Protein AF-0000000067424710 (afdb_homodimer)

pLDDT: mean 90.47, std 12.73, range [23.19, 98.94]

Solvent-accessible surface area (backbone atoms only — not comparable to full-atom values): 40587 Å² total; per-residue (Å²): 128,78,47,52,67,54,27,51,46,45,58,53,58,92,44,69,43,73,44,54,58,65,61,55,51,52,37,34,71,72,71,49,64,53,28,32,37,38,74,46,57,40,66,64,69,68,40,57,71,54,44,40,62,52,55,52,48,45,33,30,48,75,49,49,30,39,40,32,39,32,42,24,42,52,58,22,39,41,73,36,68,82,48,53,70,66,40,35,50,29,22,41,52,40,48,53,54,49,52,52,45,51,35,38,42,71,64,38,78,58,84,56,50,39,82,42,56,36,62,80,48,63,41,36,46,71,46,44,51,52,50,48,57,47,25,40,73,36,29,44,54,60,28,47,59,25,25,54,73,76,40,86,82,54,96,55,41,38,39,30,60,45,45,42,40,57,54,58,35,50,46,46,63,78,67,64,39,50,26,42,46,48,48,52,66,45,46,45,26,51,54,46,29,49,60,49,36,43,76,75,73,40,76,70,56,21,39,41,17,32,65,82,63,40,8,32,64,38,55,70,58,39,71,86,37,72,78,27,47,52,50,55,74,54,48,68,66,53,47,44,53,50,49,71,68,28,43,59,56,76,34,47,73,73,72,19,14,63,61,40,42,39,54,56,33,51,34,52,52,12,47,53,32,54,57,36,72,73,55,67,87,74,69,86,83,27,60,76,63,72,44,53,49,55,94,84,52,59,89,68,50,31,34,35,39,55,40,56,66,92,77,73,30,64,46,74,24,66,44,55,69,57,47,51,51,38,25,47,69,55,72,43,53,44,68,37,50,41,51,33,50,41,50,52,51,44,55,66,30,45,49,47,41,51,51,45,74,71,27,68,66,56,50,51,34,44,47,60,37,55,57,62,81,83,67,66,75,76,75,77,76,77,128,127,80,48,51,66,54,27,50,47,46,58,52,58,91,44,69,45,72,43,53,58,65,61,55,51,52,38,33,70,72,72,48,64,53,27,33,36,38,71,46,59,38,66,64,70,70,41,56,72,55,43,41,62,52,55,52,47,45,33,29,47,76,48,50,32,40,40,34,40,32,42,25,45,53,58,22,40,42,73,37,68,82,47,54,69,68,39,33,51,29,22,40,51,40,48,52,53,50,52,52,44,51,35,38,42,71,64,38,75,59,83,61,49,40,79,41,55,36,62,80,50,62,41,36,46,70,46,44,52,51,51,47,55,46,25,40,73,35,29,44,56,59,28,45,59,26,26,54,73,75,40,85,82,56,95,55,41,38,39,29,61,45,44,42,39,57,54,57,37,51,45,45,63,78,68,65,38,48,27,43,45,47,46,52,66,44,46,45,28,50,52,46,30,49,61,50,36,43,76,75,73,40,77,71,55,22,39,40,17,32,67,82,63,39,8,32,64,37,58,70,57,39,73,86,38,72,76,26,46,52,48,55,74,54,49,67,67,54,48,44,53,51,49,70,68,28,44,57,56,76,34,47,74,74,72,19,14,63,63,40,42,40,55,55,32,49,35,52,51,12,46,54,32,54,57,36,73,75,55,68,86,75,69,86,82,27,60,75,62,72,44,53,48,55,93,85,51,60,91,68,52,30,35,37,38,56,41,57,66,92,76,73,30,63,47,74,24,67,42,56,67,57,47,51,51,37,26,47,69,56,72,44,53,45,69,35,51,42,51,34,50,42,52,52,51,42,54,64,29,45,50,46,40,52,53,47,74,72,28,67,66,55,50,52,36,44,48,60,37,56,58,64,80,83,64,68,73,74,74,76,76,78,126

Sequence (766 aa):
MSTPEEKYELITRRLQEVLGGDSIKAILAEGRHPKCYWGTAPTGRPHIGYFVPLTKIADFLNAGVHVTILLADVHAFLDNLKAPLELVEHRTQYYQRLLTTVFTSLGIPTSKLKFVQGSSYQLTKEYNLDNYKLCAIVSEHDAKKAGAEVVKQVESPLLSGLLYPGLQALDEQYLDVDFQFGGVDQRKIFTFAELYLPRLGYAKRAHLMNTMVPGLAGGKMSASDPNSKIDFLDSPEVVKKKLKAAFCEEGNVDENGVLAFVGAVLIPISQLRLSRQQSEELEAGLGDQRPFISNDAPPGTVFTIERDAKFGGPSHYSSFEHLKEEFREKKVHPGDLKASVTSGINRLLEPIRKAFEGDEEWKRIAGLAYPEAGKVEKKKKVSMSTPEEKYELITRRLQEVLGGDSIKAILAEGRHPKCYWGTAPTGRPHIGYFVPLTKIADFLNAGVHVTILLADVHAFLDNLKAPLELVEHRTQYYQRLLTTVFTSLGIPTSKLKFVQGSSYQLTKEYNLDNYKLCAIVSEHDAKKAGAEVVKQVESPLLSGLLYPGLQALDEQYLDVDFQFGGVDQRKIFTFAELYLPRLGYAKRAHLMNTMVPGLAGGKMSASDPNSKIDFLDSPEVVKKKLKAAFCEEGNVDENGVLAFVGAVLIPISQLRLSRQQSEELEAGLGDQRPFISNDAPPGTVFTIERDAKFGGPSHYSSFEHLKEEFREKKVHPGDLKASVTSGINRLLEPIRKAFEGDEEWKRIAGLAYPEAGKVEKKKKVS

Foldseek 3Di:
DQQLVRLLCLLAPQFPDKFPSVLSSVCVVVVHAFEEEEEDELAFFDFPLVLLVLLSVLSSVVSRHQYEYEHELVLNCLQCVVDDSQLSVLSSVLVVVLSVLLCLLLLRDCPSYHYDYNVVPCVDPVNVVVLVVLVVPDDLVLLCQQQVLPDDDDPDDDVSSSSVLVSVLSCCVVVVGQEYEEAPSNVSSLVVSQPRVVVSVHDRHMYTHHYAQAWQAFHHQDSVDPLRGHGLQDDLVRLLVSLVPGDDDQLDLPRHNLLSCCQSRQLSSLVVLVVPVPDDDRDPLNADSHHQDDPPADPQFRHKQADDVVLPGIDTDNHSVVVSVCRNVRVDPSVSSSVSSSVSSCRSSVSSNVVCVVDPVSVVSVCSNDPDVPPPPPPDPPD/DQQLVRLLCLLAPQFPDKFPSVLSSVCVVVVHAFEEEEEDELAFFDFPLVLLVLLSVLSSVVSVHQYEYEHELVLNCLQCVVDDSQLSVLSSVLVVVLSVLLCLLLLHDCPSYHYDYNVVPCVDPVNVVLLVVLVVPDDLVLLCQQQVLPHDDDPDDDVSSSSVLVSVLSCCVVVVGQEYEEAPSNVSSLVVSQPRVVVSVHDRHMYTHHYAQAWQQFHHQDSVDPLRGHGLQDDLVRLLVSLVVGDDDQLDLPRHNLLSCCQSRQLSSLVVLVVPVVDDDRDPLNADSHHQDDPPADPQFRHKQADDVVLPGIDTDNHSVVVSVCRNVRVDPSVSSSVSSSVSSCRSSVSSNVVCVVDVVSVVSCCSNDPDVPPPPPPDPPD

Structure (mmCIF, N/CA/C/O backbone):
data_AF-0000000067424710-model_v1
#
loop_
_entity.id
_entity.type
_entity.pdbx_description
1 polymer 'Tyrosine--tRNA ligase'
#
loop_
_atom_site.group_PDB
_atom_site.id
_atom_site.type_symbol
_atom_site.label_atom_id
_atom_site.label_alt_id
_atom_site.label_comp_id
_atom_site.label_asym_id
_atom_site.label_entity_id
_atom_site.label_seq_id
_atom_site.pdbx_PDB_ins_code
_atom_site.Cartn_x
_atom_site.Cartn_y
_atom_site.Cartn_z
_atom_site.occupancy
_atom_site.B_iso_or_equiv
_atom_site.auth_seq_id
_atom_site.auth_comp_id
_atom_si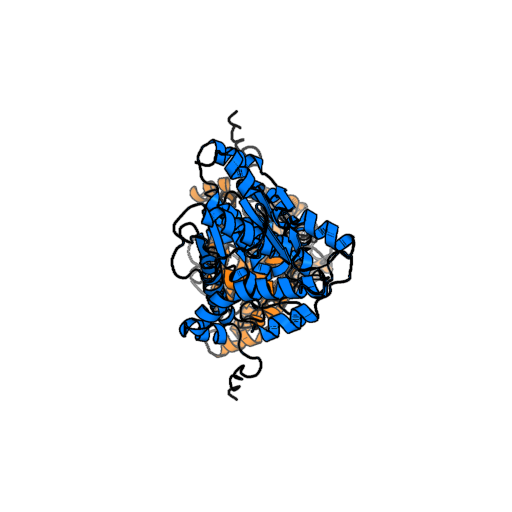te.auth_asym_id
_atom_site.auth_atom_id
_atom_site.pdbx_PDB_model_num
ATOM 1 N N . MET A 1 1 ? 18.375 43.531 5.152 1 56.44 1 MET A N 1
ATOM 2 C CA . MET A 1 1 ? 18.125 42.125 4.871 1 56.44 1 MET A CA 1
ATOM 3 C C . MET A 1 1 ? 18.406 41.281 6.102 1 56.44 1 MET A C 1
ATOM 5 O O . MET A 1 1 ? 19.391 41.5 6.812 1 56.44 1 MET A O 1
ATOM 9 N N . SER A 1 2 ? 17.422 40.531 6.602 1 81.81 2 SER A N 1
ATOM 10 C CA . SER A 1 2 ? 17.594 39.75 7.828 1 81.81 2 SER A CA 1
ATOM 11 C C . SER A 1 2 ? 18.766 38.781 7.711 1 81.81 2 SER A C 1
ATOM 13 O O . SER A 1 2 ? 19.031 38.25 6.637 1 81.81 2 SER A O 1
ATOM 15 N N . THR A 1 3 ? 19.75 38.844 8.57 1 93.5 3 THR A N 1
ATOM 16 C CA . THR A 1 3 ? 20.859 37.906 8.625 1 93.5 3 THR A CA 1
ATOM 17 C C . THR A 1 3 ? 20.375 36.469 8.695 1 93.5 3 THR A C 1
ATOM 19 O O . THR A 1 3 ? 19.203 36.219 9.023 1 93.5 3 THR A O 1
ATOM 22 N N . PRO A 1 4 ? 21.188 35.625 8.195 1 96.12 4 PRO A N 1
ATOM 23 C CA . PRO A 1 4 ? 20.812 34.219 8.32 1 96.12 4 PRO A CA 1
ATOM 24 C C . PRO A 1 4 ? 20.375 33.844 9.734 1 96.12 4 PRO A C 1
ATOM 26 O O . PRO A 1 4 ? 19.453 33.031 9.914 1 96.12 4 PRO A O 1
ATOM 29 N N . GLU A 1 5 ? 21.031 34.406 10.703 1 96.12 5 GLU A N 1
ATOM 30 C CA . GLU A 1 5 ? 20.688 34.125 12.094 1 96.12 5 GLU A CA 1
ATOM 31 C C . GLU A 1 5 ? 19.297 34.656 12.445 1 96.12 5 GLU A C 1
ATOM 33 O O . GLU A 1 5 ? 18.531 34 13.156 1 96.12 5 GLU A O 1
ATOM 38 N N . GLU A 1 6 ? 19.047 35.812 11.961 1 95.75 6 GLU A N 1
ATOM 39 C CA . GLU A 1 6 ? 17.734 36.406 12.188 1 95.75 6 GLU A CA 1
ATOM 40 C C . GLU A 1 6 ? 16.641 35.594 11.5 1 95.75 6 GLU A C 1
ATOM 42 O O . GLU A 1 6 ? 15.555 35.406 12.062 1 95.75 6 GLU A O 1
ATOM 47 N N . LYS A 1 7 ? 16.969 35.156 10.328 1 96.62 7 LYS A N 1
ATOM 48 C CA . LYS A 1 7 ? 16 34.344 9.602 1 96.62 7 LYS A CA 1
ATOM 49 C C . LYS A 1 7 ? 15.75 33.031 10.32 1 96.62 7 LYS A C 1
ATOM 51 O O . LYS A 1 7 ? 14.602 32.594 10.438 1 96.62 7 LYS A O 1
ATOM 56 N N . TYR A 1 8 ? 16.812 32.406 10.797 1 98.12 8 TYR A N 1
ATOM 57 C CA . TYR A 1 8 ? 16.672 31.141 11.516 1 98.12 8 TYR A CA 1
ATOM 58 C C . TYR A 1 8 ? 15.828 31.328 12.773 1 98.12 8 TYR A C 1
ATOM 60 O O . TYR A 1 8 ? 15.031 30.469 13.133 1 98.12 8 TYR A O 1
ATOM 68 N N . GLU A 1 9 ? 15.992 32.438 13.422 1 96.56 9 GLU A N 1
ATOM 69 C CA . GLU A 1 9 ? 15.195 32.75 14.617 1 96.56 9 GLU A CA 1
ATOM 70 C C . GLU A 1 9 ? 13.719 32.875 14.273 1 96.56 9 GLU A C 1
ATOM 72 O O . GLU A 1 9 ? 12.859 32.375 15 1 96.56 9 GLU A O 1
ATOM 77 N N . LEU A 1 10 ? 13.461 33.562 13.211 1 94.25 10 LEU A N 1
ATOM 78 C CA . LEU A 1 10 ? 12.086 33.688 12.758 1 94.25 10 LEU A CA 1
ATOM 79 C C . LEU A 1 10 ? 11.469 32.344 12.43 1 94.25 10 LEU A C 1
ATOM 81 O O . LEU A 1 10 ? 10.289 32.094 12.727 1 94.25 10 LEU A O 1
ATOM 85 N N . ILE A 1 11 ? 12.281 31.484 11.891 1 97.5 11 ILE A N 1
ATOM 86 C CA . ILE A 1 11 ? 11.812 30.172 11.453 1 97.5 11 ILE A CA 1
ATOM 87 C C . ILE A 1 11 ? 11.531 29.297 12.672 1 97.5 11 ILE A C 1
ATOM 89 O O . ILE A 1 11 ? 10.57 28.531 12.68 1 97.5 11 ILE A O 1
ATOM 93 N N . THR A 1 12 ? 12.234 29.469 13.789 1 98.06 12 THR A N 1
ATOM 94 C CA . THR A 1 12 ? 12.18 28.453 14.836 1 98.06 12 THR A CA 1
ATOM 95 C C . THR A 1 12 ? 11.508 29.016 16.094 1 98.06 12 THR A C 1
ATOM 97 O O . THR A 1 12 ? 11.172 28.266 17 1 98.06 12 THR A O 1
ATOM 100 N N . ARG A 1 13 ? 11.25 30.328 16.078 1 94.62 13 ARG A N 1
ATOM 101 C CA . ARG A 1 13 ? 10.625 30.891 17.266 1 94.62 13 ARG A CA 1
ATOM 102 C C . ARG A 1 13 ? 9.234 30.312 17.484 1 94.62 13 ARG A C 1
ATOM 104 O O . ARG A 1 13 ? 8.555 29.938 16.516 1 94.62 13 ARG A O 1
ATOM 111 N N . ARG A 1 14 ? 8.781 30.109 18.734 1 92.12 14 ARG A N 1
ATOM 112 C CA . ARG A 1 14 ? 7.453 29.703 19.188 1 92.12 14 ARG A CA 1
ATOM 113 C C . ARG A 1 14 ? 7.137 28.281 18.734 1 92.12 14 ARG A C 1
ATOM 115 O O . ARG A 1 14 ? 5.969 27.922 18.562 1 92.12 14 ARG A O 1
ATOM 122 N N . LEU A 1 15 ? 8.172 27.484 18.344 1 96.69 15 LEU A N 1
ATOM 123 C CA . LEU A 1 15 ? 8 26.062 18.062 1 96.69 15 LEU A CA 1
ATOM 124 C C . LEU A 1 15 ? 8.297 25.234 19.312 1 96.69 15 LEU A C 1
ATOM 126 O O . LEU A 1 15 ? 9.141 25.609 20.125 1 96.69 15 LEU A O 1
ATOM 130 N N . GLN A 1 16 ? 7.582 24.188 19.438 1 96.12 16 GLN A N 1
ATOM 131 C CA . GLN A 1 16 ? 7.816 23.281 20.562 1 96.12 16 GLN A CA 1
ATOM 132 C C . GLN A 1 16 ? 9.094 22.469 20.344 1 96.12 16 GLN A C 1
ATOM 134 O O . GLN A 1 16 ? 9.82 22.188 21.297 1 96.12 16 GLN A O 1
ATOM 139 N N . GLU A 1 17 ? 9.305 22.047 19.047 1 98.19 17 GLU A N 1
ATOM 140 C CA . GLU A 1 17 ? 10.453 21.188 18.781 1 98.19 17 GLU A CA 1
ATOM 141 C C . GLU A 1 17 ? 10.969 21.375 17.359 1 98.19 17 GLU A C 1
ATOM 143 O O . GLU A 1 17 ? 10.188 21.594 16.438 1 98.19 17 GLU A O 1
ATOM 148 N N . VAL A 1 18 ? 12.273 21.391 17.25 1 98.62 18 VAL A N 1
ATOM 149 C CA . VAL A 1 18 ? 12.969 21.453 15.969 1 98.62 18 VAL A CA 1
ATOM 150 C C . VAL A 1 18 ? 13.93 20.281 15.828 1 98.62 18 VAL A C 1
ATOM 152 O O . VAL A 1 18 ? 14.828 20.109 16.656 1 98.62 18 VAL A O 1
ATOM 155 N N . LEU A 1 19 ? 13.719 19.453 14.852 1 98.5 19 LEU A N 1
ATOM 156 C CA . LEU A 1 19 ? 14.641 18.375 14.516 1 98.5 19 LEU A CA 1
ATOM 157 C C . LEU A 1 19 ? 15.414 18.703 13.234 1 98.5 19 LEU A C 1
ATOM 159 O O . LEU A 1 19 ? 14.812 19.047 12.219 1 98.5 19 LEU A O 1
ATOM 163 N N . GLY A 1 20 ? 16.75 18.641 13.305 1 97.81 20 GLY A N 1
ATOM 164 C CA . GLY A 1 20 ? 17.562 18.828 12.117 1 97.81 20 GLY A CA 1
ATOM 165 C C . GLY A 1 20 ? 17.75 20.281 11.75 1 97.81 20 GLY A C 1
ATOM 166 O O . GLY A 1 20 ? 17.906 20.625 10.57 1 97.81 20 GLY A O 1
ATOM 167 N N . GLY A 1 21 ? 17.688 21.188 12.719 1 98 21 GLY A N 1
ATOM 168 C CA . GLY A 1 21 ? 17.797 22.625 12.5 1 98 21 GLY A CA 1
ATOM 169 C C . GLY A 1 21 ? 19.078 23.031 11.82 1 98 21 GLY A C 1
ATOM 170 O O . GLY A 1 21 ? 19.125 24.031 11.094 1 98 21 GLY A O 1
ATOM 171 N N . ASP A 1 22 ? 20.156 22.188 11.914 1 97.81 22 ASP A N 1
ATOM 172 C CA . ASP A 1 22 ? 21.453 22.5 11.336 1 97.81 22 ASP A CA 1
ATOM 173 C C . ASP A 1 22 ? 21.375 22.547 9.812 1 97.81 22 ASP A C 1
ATOM 175 O O . ASP A 1 22 ? 22.078 23.328 9.172 1 97.81 22 ASP A O 1
ATOM 179 N N . SER A 1 23 ? 20.578 21.734 9.273 1 98.06 23 SER A N 1
ATOM 180 C CA . SER A 1 23 ? 20.453 21.719 7.82 1 98.06 23 SER A CA 1
ATOM 181 C C . SER A 1 23 ? 19.812 23.016 7.32 1 98.06 23 SER A C 1
ATOM 183 O O . SER A 1 23 ? 20.172 23.516 6.25 1 98.06 23 SER A O 1
ATOM 185 N N . ILE A 1 24 ? 18.906 23.547 8.078 1 98.44 24 ILE A N 1
ATOM 186 C CA . ILE A 1 24 ? 18.266 24.797 7.719 1 98.44 24 ILE A CA 1
ATOM 187 C C . ILE A 1 24 ? 19.266 25.938 7.836 1 98.44 24 ILE A C 1
ATOM 189 O O . ILE A 1 24 ? 19.359 26.797 6.945 1 98.44 24 ILE A O 1
ATOM 193 N N . LYS A 1 25 ? 20.062 25.906 8.906 1 98.19 25 LYS A N 1
ATOM 194 C CA . LYS A 1 25 ? 21.094 26.922 9.086 1 98.19 25 LYS A CA 1
ATOM 195 C C . LYS A 1 25 ? 22.078 26.922 7.914 1 98.19 25 LYS A C 1
ATOM 197 O O . LYS A 1 25 ? 22.484 27.984 7.445 1 98.19 25 LYS A O 1
ATOM 202 N N . ALA A 1 26 ? 22.422 25.719 7.492 1 98.19 26 ALA A N 1
ATOM 203 C CA . ALA A 1 26 ? 23.359 25.594 6.379 1 98.19 26 ALA A CA 1
ATOM 204 C C . ALA A 1 26 ? 22.781 26.203 5.105 1 98.19 26 ALA A C 1
ATOM 206 O O . ALA A 1 26 ? 23.5 26.891 4.367 1 98.19 26 ALA A O 1
ATOM 207 N N . ILE A 1 27 ? 21.562 25.969 4.844 1 98.19 27 ILE A N 1
ATOM 208 C CA . ILE A 1 27 ? 20.906 26.516 3.66 1 98.19 27 ILE A CA 1
ATOM 209 C C . ILE A 1 27 ? 20.922 28.047 3.721 1 98.19 27 ILE A C 1
ATOM 211 O O . ILE A 1 27 ? 21.266 28.703 2.738 1 98.19 27 ILE A O 1
ATOM 215 N N . LEU A 1 28 ? 20.578 28.578 4.883 1 98 28 LEU A N 1
ATOM 216 C CA . LEU A 1 28 ? 20.516 30.016 5.074 1 98 28 LEU A CA 1
ATOM 217 C C . LEU A 1 28 ? 21.906 30.641 4.934 1 98 28 LEU A C 1
ATOM 219 O O . LEU A 1 28 ? 22.047 31.719 4.367 1 98 28 LEU A O 1
ATOM 223 N N . ALA A 1 29 ? 22.922 29.938 5.422 1 97.38 29 ALA A N 1
ATOM 224 C CA . ALA A 1 29 ? 24.297 30.422 5.355 1 97.38 29 ALA A CA 1
ATOM 225 C C . ALA A 1 29 ? 24.766 30.547 3.91 1 97.38 29 ALA A C 1
ATOM 227 O O . ALA A 1 29 ? 25.562 31.422 3.578 1 97.38 29 ALA A O 1
ATOM 228 N N . GLU A 1 30 ? 24.25 29.719 3.057 1 97.38 30 GLU A N 1
ATOM 229 C CA . GLU A 1 30 ? 24.594 29.734 1.639 1 97.38 30 GLU A CA 1
ATOM 230 C C . GLU A 1 30 ? 23.812 30.797 0.881 1 97.38 30 GLU A C 1
ATOM 232 O O . GLU A 1 30 ? 24.031 31.016 -0.312 1 97.38 30 GLU A O 1
ATOM 237 N N . GLY A 1 31 ? 22.906 31.422 1.524 1 95.88 31 GLY A N 1
ATOM 238 C CA . GLY A 1 31 ? 22.094 32.469 0.903 1 95.88 31 GLY A CA 1
ATOM 239 C C . GLY A 1 31 ? 20.906 31.906 0.13 1 95.88 31 GLY A C 1
ATOM 240 O O . GLY A 1 31 ? 20.328 32.625 -0.692 1 95.88 31 GLY A O 1
ATOM 241 N N . ARG A 1 32 ? 20.625 30.656 0.386 1 96.56 32 ARG A N 1
ATOM 242 C CA . ARG A 1 32 ? 19.484 30.016 -0.286 1 96.56 32 ARG A CA 1
ATOM 243 C C . ARG A 1 32 ? 18.234 30.109 0.563 1 96.56 32 ARG A C 1
ATOM 245 O O . ARG A 1 32 ? 18.281 30.562 1.712 1 96.56 32 ARG A O 1
ATOM 252 N N . HIS A 1 33 ? 17.094 29.812 -0.048 1 96.06 33 HIS A N 1
ATOM 253 C CA . HIS A 1 33 ? 15.789 29.828 0.614 1 96.06 33 HIS A CA 1
ATOM 254 C C . HIS A 1 33 ? 15.32 28.406 0.923 1 96.06 33 HIS A C 1
ATOM 256 O O . HIS A 1 33 ? 15.102 27.609 0.01 1 96.06 33 HIS A O 1
ATOM 262 N N . PRO A 1 34 ? 15.148 28.125 2.168 1 97.56 34 PRO A N 1
ATOM 263 C CA . PRO A 1 34 ? 14.648 26.781 2.484 1 97.56 34 PRO A CA 1
ATOM 264 C C . PRO A 1 34 ? 13.25 26.516 1.921 1 97.56 34 PRO A C 1
ATOM 266 O O . PRO A 1 34 ? 12.477 27.469 1.716 1 97.56 34 PRO A O 1
ATOM 269 N N . LYS A 1 35 ? 12.922 25.266 1.658 1 97.94 35 LYS A N 1
ATOM 270 C CA . LYS A 1 35 ? 11.609 24.828 1.197 1 97.94 35 LYS A CA 1
ATOM 271 C C . LYS A 1 35 ? 10.906 23.984 2.264 1 97.94 35 LYS A C 1
ATOM 273 O O . LYS A 1 35 ? 11.523 23.109 2.871 1 97.94 35 LYS A O 1
ATOM 278 N N . CYS A 1 36 ? 9.68 24.312 2.473 1 98 36 CYS A N 1
ATOM 279 C CA . CYS A 1 36 ? 8.906 23.594 3.477 1 98 36 CYS A CA 1
ATOM 280 C C . CYS A 1 36 ? 7.547 23.188 2.922 1 98 36 CYS A C 1
ATOM 282 O O . CYS A 1 36 ? 7.059 23.766 1.957 1 98 36 CYS A O 1
ATOM 284 N N . TYR A 1 37 ? 7.016 22.062 3.482 1 98.31 37 TYR A N 1
ATOM 285 C CA . TYR A 1 37 ? 5.594 21.859 3.227 1 98.31 37 TYR A CA 1
ATOM 286 C C . TYR A 1 37 ? 4.828 21.656 4.527 1 98.31 37 TYR A C 1
ATOM 288 O O . TYR A 1 37 ? 5.395 21.188 5.52 1 98.31 37 TYR A O 1
ATOM 296 N N . TRP A 1 38 ? 3.621 22.094 4.57 1 98.38 38 TRP A N 1
ATOM 297 C CA . TRP A 1 38 ? 2.6 21.828 5.578 1 98.38 38 TRP A CA 1
ATOM 298 C C . TRP A 1 38 ? 1.382 21.156 4.957 1 98.38 38 TRP A C 1
ATOM 300 O O . TRP A 1 38 ? 0.859 21.625 3.939 1 98.38 38 TRP A O 1
ATOM 310 N N . GLY A 1 39 ? 1.023 20.047 5.562 1 97.5 39 GLY A N 1
ATOM 311 C CA . GLY A 1 39 ? -0.078 19.281 4.992 1 97.5 39 GLY A CA 1
ATOM 312 C C . GLY A 1 39 ? -1.333 19.328 5.844 1 97.5 39 GLY A C 1
ATOM 313 O O . GLY A 1 39 ? -1.255 19.375 7.074 1 97.5 39 GLY A O 1
ATOM 314 N N . THR A 1 40 ? -2.441 19.297 5.188 1 95.62 40 THR A N 1
ATOM 315 C CA . THR A 1 40 ? -3.738 19.172 5.844 1 95.62 40 THR A CA 1
ATOM 316 C C . THR A 1 40 ? -4.652 18.234 5.062 1 95.62 40 THR A C 1
ATOM 318 O O . THR A 1 40 ? -4.684 18.281 3.83 1 95.62 40 THR A O 1
ATOM 321 N N . ALA A 1 41 ? -5.289 17.359 5.762 1 93.62 41 ALA A N 1
ATOM 322 C CA . ALA A 1 41 ? -6.23 16.422 5.152 1 93.62 41 ALA A CA 1
ATOM 323 C C . ALA A 1 41 ? -7.656 16.969 5.199 1 93.62 41 ALA A C 1
ATOM 325 O O . ALA A 1 41 ? -8.188 17.234 6.281 1 93.62 41 ALA A O 1
ATOM 326 N N . PRO A 1 42 ? -8.312 17.172 4.008 1 93.81 42 PRO A N 1
ATOM 327 C CA . PRO A 1 42 ? -9.672 17.719 3.979 1 93.81 42 PRO A CA 1
ATOM 328 C C . PRO A 1 42 ? -10.727 16.703 4.391 1 93.81 42 PRO A C 1
ATOM 330 O O . PRO A 1 42 ? -11.398 16.125 3.531 1 93.81 42 PRO A O 1
ATOM 333 N N . THR A 1 43 ? -10.945 16.5 5.57 1 89.81 43 THR A N 1
ATOM 334 C CA . THR A 1 43 ? -11.953 15.594 6.121 1 89.81 43 THR A CA 1
ATOM 335 C C . THR A 1 43 ? -13.133 16.375 6.68 1 89.81 43 THR A C 1
ATOM 337 O O . THR A 1 43 ? -14 16.828 5.926 1 89.81 43 THR A O 1
ATOM 340 N N . GLY A 1 44 ? -13.078 16.828 7.953 1 87.38 44 GLY A N 1
ATOM 341 C CA . GLY A 1 44 ? -14.102 17.656 8.555 1 87.38 44 GLY A CA 1
ATOM 342 C C . GLY A 1 44 ? -13.867 19.141 8.344 1 87.38 44 GLY A C 1
ATOM 343 O O . GLY A 1 44 ? -12.844 19.531 7.77 1 87.38 44 GLY A O 1
ATOM 344 N N . ARG A 1 45 ? -14.836 19.922 8.789 1 89.94 45 ARG A N 1
ATOM 345 C C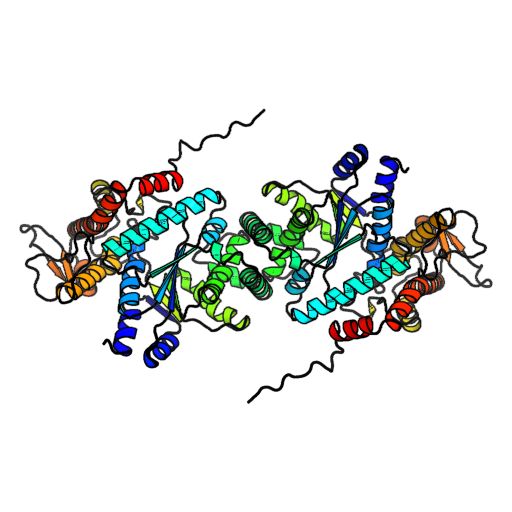A . ARG A 1 45 ? -14.688 21.375 8.68 1 89.94 45 ARG A CA 1
ATOM 346 C C . ARG A 1 45 ? -13.5 21.859 9.5 1 89.94 45 ARG A C 1
ATOM 348 O O . ARG A 1 45 ? -13.344 21.5 10.664 1 89.94 45 ARG A O 1
ATOM 355 N N . PRO A 1 46 ? -12.703 22.656 8.797 1 91.75 46 PRO A N 1
ATOM 356 C CA . PRO A 1 46 ? -11.602 23.203 9.586 1 91.75 46 PRO A CA 1
ATOM 357 C C . PRO A 1 46 ? -12.078 24.125 10.711 1 91.75 46 PRO A C 1
ATOM 359 O O . PRO A 1 46 ? -13.086 24.812 10.555 1 91.75 46 PRO A O 1
ATOM 362 N N . HIS A 1 47 ? -11.414 24.094 11.789 1 92.5 47 HIS A N 1
ATOM 363 C CA . HIS A 1 47 ? -11.711 24.953 12.922 1 92.5 47 HIS A CA 1
ATOM 364 C C . HIS A 1 47 ? -10.594 25.953 13.164 1 92.5 47 HIS A C 1
ATOM 366 O O . HIS A 1 47 ? -9.57 25.922 12.484 1 92.5 47 HIS A O 1
ATOM 372 N N . ILE A 1 48 ? -10.711 26.844 14.117 1 92.94 48 ILE A N 1
ATOM 373 C CA . ILE A 1 48 ? -9.844 28 14.273 1 92.94 48 ILE A CA 1
ATOM 374 C C . ILE A 1 48 ? -8.477 27.562 14.781 1 92.94 48 ILE A C 1
ATOM 376 O O . ILE A 1 48 ? -7.527 28.359 14.797 1 92.94 48 ILE A O 1
ATOM 380 N N . GLY A 1 49 ? -8.383 26.219 15.188 1 91.75 49 GLY A N 1
ATOM 381 C CA . GLY A 1 49 ? -7.07 25.688 15.516 1 91.75 49 GLY A CA 1
ATOM 382 C C . GLY A 1 49 ? -6.07 25.828 14.391 1 91.75 49 GLY A C 1
ATOM 383 O O . GLY A 1 49 ? -4.859 25.844 14.625 1 91.75 49 GLY A O 1
ATOM 384 N N . TYR A 1 50 ? -6.496 26 13.195 1 93.56 50 TYR A N 1
ATOM 385 C CA . TYR A 1 50 ? -5.648 26.172 12.023 1 93.56 50 TYR A CA 1
ATOM 386 C C . TYR A 1 50 ? -4.859 27.469 12.102 1 93.56 50 TYR A C 1
ATOM 388 O O . TYR A 1 50 ? -3.846 27.625 11.414 1 93.56 50 TYR A O 1
ATOM 396 N N . PHE A 1 51 ? -5.301 28.438 12.906 1 94.06 51 PHE A N 1
ATOM 397 C CA . PHE A 1 51 ? -4.555 29.688 13.047 1 94.06 51 PHE A CA 1
ATOM 398 C C . PHE A 1 51 ? -3.17 29.422 13.625 1 94.06 51 PHE A C 1
ATOM 400 O O . PHE A 1 51 ? -2.238 30.188 13.383 1 94.06 51 PHE A O 1
ATOM 407 N N . VAL A 1 52 ? -3.027 28.312 14.344 1 93.44 52 VAL A N 1
ATOM 408 C CA . VAL A 1 52 ? -1.749 28.016 14.977 1 93.44 52 VAL A CA 1
ATOM 409 C C . VAL A 1 52 ? -0.688 27.766 13.906 1 93.44 52 VAL A C 1
ATOM 411 O O . VAL A 1 52 ? 0.277 28.531 13.797 1 93.44 52 VAL A O 1
ATOM 414 N N . PRO A 1 53 ? -0.926 26.797 13.07 1 95.44 53 PRO A N 1
ATOM 415 C CA . PRO A 1 53 ? 0.088 26.594 12.031 1 95.44 53 PRO A CA 1
ATOM 416 C C . PRO A 1 53 ? 0.132 27.734 11.008 1 95.44 53 PRO A C 1
ATOM 418 O O . PRO A 1 53 ? 1.204 28.062 10.5 1 95.44 53 PRO A O 1
ATOM 421 N N . LEU A 1 54 ? -0.911 28.359 10.734 1 92.5 54 LEU A N 1
ATOM 422 C CA . LEU A 1 54 ? -0.943 29.375 9.688 1 92.5 54 LEU A CA 1
ATOM 423 C C . LEU A 1 54 ? -0.187 30.625 10.133 1 92.5 54 LEU A C 1
ATOM 425 O O . LEU A 1 54 ? 0.469 31.281 9.32 1 92.5 54 LEU A O 1
ATOM 429 N N . THR A 1 55 ? -0.308 30.953 11.406 1 91.06 55 THR A N 1
ATOM 430 C CA . THR A 1 55 ? 0.466 32.094 11.93 1 91.06 55 THR A CA 1
ATOM 431 C C . THR A 1 55 ? 1.962 31.797 11.844 1 91.06 55 THR A C 1
ATOM 433 O O . THR A 1 55 ? 2.754 32.688 11.539 1 91.06 55 THR A O 1
ATOM 436 N N . LYS A 1 56 ? 2.318 30.594 12.109 1 94.44 56 LYS A N 1
ATOM 437 C CA . LYS A 1 56 ? 3.725 30.219 12.016 1 94.44 56 LYS A CA 1
ATOM 438 C C . LYS A 1 56 ? 4.203 30.266 10.562 1 94.44 56 LYS A C 1
ATOM 440 O O . LYS A 1 56 ? 5.355 30.625 10.297 1 94.44 56 LYS A O 1
ATOM 445 N N . ILE A 1 57 ? 3.402 29.922 9.656 1 94.94 57 ILE A N 1
ATOM 446 C CA . ILE A 1 57 ? 3.744 29.953 8.242 1 94.94 57 ILE A CA 1
ATOM 447 C C . ILE A 1 57 ? 4.062 31.391 7.816 1 94.94 57 ILE A C 1
ATOM 449 O O . ILE A 1 57 ? 4.941 31.609 6.984 1 94.94 57 ILE A O 1
ATOM 453 N N . ALA A 1 58 ? 3.42 32.344 8.453 1 89.38 58 ALA A N 1
ATOM 454 C CA . ALA A 1 58 ? 3.758 33.75 8.203 1 89.38 58 ALA A CA 1
ATOM 455 C C . ALA A 1 58 ? 5.223 34.031 8.516 1 89.38 58 ALA A C 1
ATOM 457 O O . ALA A 1 58 ? 5.906 34.75 7.773 1 89.38 58 ALA A O 1
ATOM 458 N N . ASP A 1 59 ? 5.691 33.469 9.648 1 91.56 59 ASP A N 1
ATOM 459 C CA . ASP A 1 59 ? 7.102 33.594 10 1 91.56 59 ASP A CA 1
ATOM 460 C C . ASP A 1 59 ? 7.996 33 8.922 1 91.56 59 ASP A C 1
ATOM 462 O O . ASP A 1 59 ? 9.023 33.562 8.562 1 91.56 59 ASP A O 1
ATOM 466 N N . PHE A 1 60 ? 7.551 31.844 8.438 1 95.56 60 PHE A N 1
ATOM 467 C CA . PHE A 1 60 ? 8.328 31.156 7.406 1 95.56 60 PHE A CA 1
ATOM 468 C C . PHE A 1 60 ? 8.445 32.031 6.164 1 95.56 60 PHE A C 1
ATOM 470 O O . PHE A 1 60 ? 9.547 32.25 5.645 1 95.56 60 PHE A O 1
ATOM 477 N N . LEU A 1 61 ? 7.383 32.562 5.742 1 91.62 61 LEU A N 1
ATOM 478 C CA . LEU A 1 61 ? 7.363 33.375 4.531 1 91.62 61 LEU A CA 1
ATOM 479 C C . LEU A 1 61 ? 8.188 34.625 4.715 1 91.62 61 LEU A C 1
ATOM 481 O O . LEU A 1 61 ? 8.945 35.031 3.822 1 91.62 61 LEU A O 1
ATOM 485 N N . ASN A 1 62 ? 8.094 35.25 5.867 1 87.88 62 ASN A N 1
ATOM 486 C CA . ASN A 1 62 ? 8.859 36.438 6.172 1 87.88 62 ASN A CA 1
ATOM 487 C C . ASN A 1 62 ? 10.359 36.156 6.203 1 87.88 62 ASN A C 1
ATOM 489 O O . ASN A 1 62 ? 11.172 37.031 5.918 1 87.88 62 ASN A O 1
ATOM 493 N N . ALA A 1 63 ? 10.672 34.938 6.512 1 92.5 63 ALA A N 1
ATOM 494 C CA . ALA A 1 63 ? 12.078 34.531 6.566 1 92.5 63 ALA A CA 1
ATOM 495 C C . ALA A 1 63 ? 12.578 34.094 5.191 1 92.5 63 ALA A C 1
ATOM 497 O O . ALA A 1 63 ? 13.742 33.719 5.047 1 92.5 63 ALA A O 1
ATOM 498 N N . GLY A 1 64 ? 11.656 34.125 4.223 1 91.94 64 GLY A N 1
ATOM 499 C CA . GLY A 1 64 ? 12.055 33.781 2.863 1 91.94 64 GLY A CA 1
ATOM 500 C C . GLY A 1 64 ? 11.891 32.312 2.541 1 91.94 64 GLY A C 1
ATOM 501 O O . GLY A 1 64 ? 12.383 31.844 1.515 1 91.94 64 GLY A O 1
ATOM 502 N N . VAL A 1 65 ? 11.195 31.594 3.361 1 95.88 65 VAL A N 1
ATOM 503 C CA . VAL A 1 65 ? 10.953 30.188 3.127 1 95.88 65 VAL A CA 1
ATOM 504 C C . VAL A 1 65 ? 9.922 30.016 2.016 1 95.88 65 VAL A C 1
ATOM 506 O O . VAL A 1 65 ? 8.914 30.734 1.979 1 95.88 65 VAL A O 1
ATOM 509 N N . HIS A 1 66 ? 10.188 29.125 1.068 1 96.31 66 HIS A N 1
ATOM 510 C CA . HIS A 1 66 ? 9.172 28.688 0.117 1 96.31 66 HIS A CA 1
ATOM 511 C C . HIS A 1 66 ? 8.242 27.656 0.733 1 96.31 66 HIS A C 1
ATOM 513 O O . HIS A 1 66 ? 8.688 26.562 1.092 1 96.31 66 HIS A O 1
ATOM 519 N N . VAL A 1 67 ? 6.965 28.047 0.827 1 96.94 67 VAL A N 1
ATOM 520 C CA . VAL A 1 67 ? 6.043 27.188 1.559 1 96.94 67 VAL A CA 1
ATOM 521 C C . VAL A 1 67 ? 5.078 26.516 0.583 1 96.94 67 VAL A C 1
ATOM 523 O O . VAL A 1 67 ? 4.445 27.188 -0.235 1 96.94 67 VAL A O 1
ATOM 526 N N . THR A 1 68 ? 4.996 25.203 0.633 1 97.88 68 THR A N 1
ATOM 527 C CA . THR A 1 68 ? 3.994 24.406 -0.078 1 97.88 68 THR A CA 1
ATOM 528 C C . THR A 1 68 ? 2.904 23.938 0.876 1 97.88 68 THR A C 1
ATOM 530 O O . THR A 1 68 ? 3.199 23.344 1.921 1 97.88 68 THR A O 1
ATOM 533 N N . ILE A 1 69 ? 1.668 24.25 0.556 1 97.62 69 ILE A N 1
ATOM 534 C CA . ILE A 1 69 ? 0.525 23.703 1.283 1 97.62 69 ILE A CA 1
ATOM 535 C C . ILE A 1 6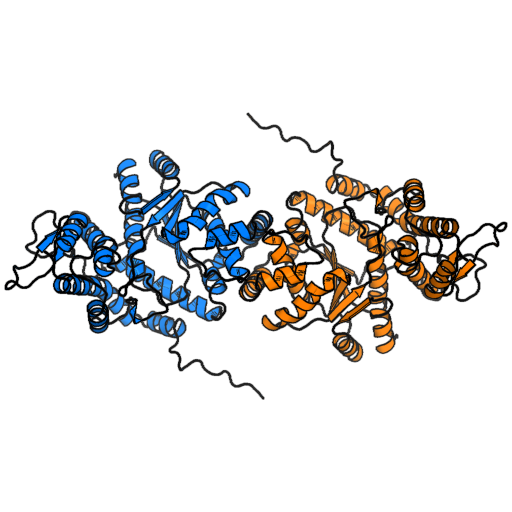9 ? -0.004 22.469 0.564 1 97.62 69 ILE A C 1
ATOM 537 O O . ILE A 1 69 ? -0.497 22.562 -0.563 1 97.62 69 ILE A O 1
ATOM 541 N N . LEU A 1 70 ? 0.096 21.391 1.227 1 98.56 70 LEU A N 1
ATOM 542 C CA . LEU A 1 70 ? -0.413 20.156 0.654 1 98.56 70 LEU A CA 1
ATOM 543 C C . LEU A 1 70 ? -1.857 19.906 1.08 1 98.56 70 LEU A C 1
ATOM 545 O O . LEU A 1 70 ? -2.141 19.75 2.27 1 98.56 70 LEU A O 1
ATOM 549 N N . LEU A 1 71 ? -2.74 20.016 0.142 1 98 71 LEU A N 1
ATOM 550 C CA . LEU A 1 71 ? -4.086 19.484 0.338 1 98 71 LEU A CA 1
ATOM 551 C C . LEU A 1 71 ? -4.117 17.969 0.128 1 98 71 LEU A C 1
ATOM 553 O O . LEU A 1 71 ? -4.211 17.5 -1.007 1 98 71 LEU A O 1
ATOM 557 N N . ALA A 1 72 ? -4.137 17.266 1.222 1 96.56 72 ALA A N 1
ATOM 558 C CA . ALA A 1 72 ? -3.889 15.82 1.215 1 96.56 72 ALA A CA 1
ATOM 559 C C . ALA A 1 72 ? -5.18 15.047 0.981 1 96.56 72 ALA A C 1
ATOM 561 O O . ALA A 1 72 ? -5.633 14.297 1.855 1 96.56 72 ALA A O 1
ATOM 562 N N . ASP A 1 73 ? -5.672 15.109 -0.236 1 95.31 73 ASP A N 1
ATOM 563 C CA . ASP A 1 73 ? -6.945 14.492 -0.598 1 95.31 73 ASP A CA 1
ATOM 564 C C . ASP A 1 73 ? -6.848 12.969 -0.546 1 95.31 73 ASP A C 1
ATOM 566 O O . ASP A 1 73 ? -7.789 12.297 -0.122 1 95.31 73 ASP A O 1
ATOM 570 N N . VAL A 1 74 ? -5.734 12.391 -0.893 1 93.5 74 VAL A N 1
ATOM 571 C CA . VAL A 1 74 ? -5.562 10.938 -0.845 1 93.5 74 VAL A CA 1
ATOM 572 C C . VAL A 1 74 ? -5.594 10.461 0.606 1 93.5 74 VAL A C 1
ATOM 574 O O . VAL A 1 74 ? -6.277 9.492 0.932 1 93.5 74 VAL A O 1
ATOM 577 N N . HIS A 1 75 ? -4.887 11.164 1.404 1 91.81 75 HIS A N 1
ATOM 578 C CA . HIS A 1 75 ? -4.895 10.812 2.822 1 91.81 75 HIS A CA 1
ATOM 579 C C . HIS A 1 75 ? -6.297 10.938 3.41 1 91.81 75 HIS A C 1
ATOM 581 O O . HIS A 1 75 ? -6.707 10.102 4.223 1 91.81 75 HIS A O 1
ATOM 587 N N . ALA A 1 76 ? -6.934 12.031 3.062 1 92.31 76 ALA A N 1
ATOM 588 C CA . ALA A 1 76 ? -8.297 12.219 3.541 1 92.31 76 ALA A CA 1
ATOM 589 C C . ALA A 1 76 ? -9.195 11.055 3.129 1 92.31 76 ALA A C 1
ATOM 591 O O . ALA A 1 76 ? -10 10.57 3.924 1 92.31 76 ALA A O 1
ATOM 592 N N . PHE A 1 77 ? -9.023 10.617 1.938 1 88.19 77 PHE A N 1
ATOM 593 C CA . PHE A 1 77 ? -9.773 9.484 1.421 1 88.19 77 PHE A CA 1
ATOM 594 C C . PHE A 1 77 ? -9.461 8.219 2.209 1 88.19 77 PHE A C 1
ATOM 596 O O . PHE A 1 77 ? -10.367 7.465 2.572 1 88.19 77 PHE A O 1
ATOM 603 N N . LEU A 1 78 ? -8.219 7.953 2.51 1 88.19 78 LEU A N 1
ATOM 604 C CA . LEU A 1 78 ? -7.766 6.754 3.205 1 88.19 78 LEU A CA 1
ATOM 605 C C . LEU A 1 78 ? -8.242 6.754 4.656 1 88.19 78 LEU A C 1
ATOM 607 O O . LEU A 1 78 ? -8.469 5.691 5.234 1 88.19 78 LEU A O 1
ATOM 611 N N . ASP A 1 79 ? -8.406 7.902 5.23 1 81.31 79 ASP A N 1
ATOM 612 C CA . ASP A 1 79 ? -8.797 8.047 6.633 1 81.31 79 ASP A CA 1
ATOM 613 C C . ASP A 1 79 ? -10.305 7.902 6.805 1 81.31 79 ASP A C 1
ATOM 615 O O . ASP A 1 79 ? -10.781 7.562 7.891 1 81.31 79 ASP A O 1
ATOM 619 N N . ASN A 1 80 ? -10.945 8.383 5.836 1 68.31 80 ASN A N 1
ATOM 620 C CA . ASN A 1 80 ? -12.398 8.422 5.98 1 68.31 80 ASN A CA 1
ATOM 621 C C . ASN A 1 80 ? -13.094 7.766 4.793 1 68.31 80 ASN A C 1
ATOM 623 O O . ASN A 1 80 ? -13.625 8.453 3.92 1 68.31 80 ASN A O 1
ATOM 627 N N . LEU A 1 81 ? -13.125 6.406 4.703 1 62.19 81 LEU A N 1
ATOM 628 C CA . LEU A 1 81 ? -13.602 5.695 3.521 1 62.19 81 LEU A CA 1
ATOM 629 C C . LEU A 1 81 ? -15.102 5.895 3.338 1 62.19 81 LEU A C 1
ATOM 631 O O . LEU A 1 81 ? -15.656 5.523 2.301 1 62.19 81 LEU A O 1
ATOM 635 N N . LYS A 1 82 ? -15.625 6.555 4.289 1 64.69 82 LYS A N 1
ATOM 636 C CA . LYS A 1 82 ? -17.062 6.766 4.121 1 64.69 82 LYS A CA 1
ATOM 637 C C . LYS A 1 82 ? -17.328 7.91 3.146 1 64.69 82 LYS A C 1
ATOM 639 O O . LYS A 1 82 ? -18.438 8.016 2.605 1 64.69 82 LYS A O 1
ATOM 644 N N . ALA A 1 83 ? -16.297 8.602 2.959 1 73.88 83 ALA A N 1
ATOM 645 C CA . ALA A 1 83 ? -16.516 9.742 2.072 1 73.88 83 ALA A CA 1
ATOM 646 C C . ALA A 1 83 ? -16.125 9.398 0.637 1 73.88 83 ALA A C 1
ATOM 648 O O . ALA A 1 83 ? -14.977 9.047 0.371 1 73.88 83 ALA A O 1
ATOM 649 N N . PRO A 1 84 ? -17.125 9.492 -0.283 1 83.06 84 PRO A N 1
ATOM 650 C CA . PRO A 1 84 ? -16.797 9.297 -1.696 1 83.06 84 PRO A CA 1
ATOM 651 C C . PRO A 1 84 ? -15.742 10.273 -2.203 1 83.06 84 PRO A C 1
ATOM 653 O O . PRO A 1 84 ? -15.57 11.352 -1.631 1 83.06 84 PRO A O 1
ATOM 656 N N . LEU A 1 85 ? -15.031 9.914 -3.201 1 84.19 85 LEU A N 1
ATOM 657 C CA . LEU A 1 85 ? -13.953 10.711 -3.785 1 84.19 85 LEU A CA 1
ATOM 658 C C . LEU A 1 85 ? -14.453 12.094 -4.191 1 84.19 85 LEU A C 1
ATOM 660 O O . LEU A 1 85 ? -13.734 13.078 -4.051 1 84.19 85 LEU A O 1
ATOM 664 N N . GLU A 1 86 ? -15.633 12.125 -4.676 1 89.19 86 GLU A N 1
ATOM 665 C CA . GLU A 1 86 ? -16.234 13.398 -5.086 1 89.19 86 GLU A CA 1
ATOM 666 C C . GLU A 1 86 ? -16.375 14.344 -3.902 1 89.19 86 GLU A C 1
ATOM 668 O O . GLU A 1 86 ? -16.125 15.547 -4.031 1 89.19 86 GLU A O 1
ATOM 673 N N . LEU A 1 87 ? -16.797 13.836 -2.84 1 93.31 87 LEU A N 1
ATOM 674 C CA . LEU A 1 87 ? -16.938 14.633 -1.627 1 93.31 87 LEU A CA 1
ATOM 675 C C . LEU A 1 87 ? -15.586 15.18 -1.176 1 93.31 87 LEU A C 1
ATOM 677 O O . LEU A 1 87 ? -15.477 16.344 -0.795 1 93.31 87 LEU A O 1
ATOM 681 N N . VAL A 1 88 ? -14.57 14.32 -1.228 1 92.88 88 VAL A N 1
ATOM 682 C CA . VAL A 1 88 ? -13.227 14.727 -0.845 1 92.88 88 VAL A CA 1
ATOM 683 C C . VAL A 1 88 ? -12.742 15.852 -1.76 1 92.88 88 VAL A C 1
ATOM 685 O O . VAL A 1 88 ? -12.062 16.781 -1.312 1 92.88 88 VAL A O 1
ATOM 688 N N . GLU A 1 89 ? -13.117 15.781 -2.967 1 94.5 89 GLU A N 1
ATOM 689 C CA . GLU A 1 89 ? -12.758 16.828 -3.924 1 94.5 89 GLU A CA 1
ATOM 690 C C . GLU A 1 89 ? -13.391 18.156 -3.553 1 94.5 89 GLU A C 1
ATOM 692 O O . GLU A 1 89 ? -12.734 19.203 -3.613 1 94.5 89 GLU A O 1
ATOM 697 N N . HIS A 1 90 ? -14.641 18.094 -3.236 1 96 90 HIS A N 1
ATOM 698 C CA . HIS A 1 90 ? -15.328 19.312 -2.812 1 96 90 HIS A CA 1
ATOM 699 C C . HIS A 1 90 ? -14.719 19.875 -1.532 1 96 90 HIS A C 1
ATOM 701 O O . HIS A 1 90 ? -14.555 21.094 -1.397 1 96 90 HIS A O 1
ATOM 707 N N . ARG A 1 91 ? -14.398 19.016 -0.684 1 95.75 91 ARG A N 1
ATOM 708 C CA . ARG A 1 91 ? -13.773 19.438 0.56 1 95.75 91 ARG A CA 1
ATOM 709 C C . ARG A 1 91 ? -12.406 20.062 0.295 1 95.75 91 ARG A C 1
ATOM 711 O O . ARG A 1 91 ? -12.031 21.047 0.936 1 95.75 91 ARG A O 1
ATOM 718 N N . THR A 1 92 ? -11.703 19.469 -0.621 1 96.88 92 THR A N 1
ATOM 719 C CA . THR A 1 92 ? -10.398 20 -1.003 1 96.88 92 THR A CA 1
ATOM 720 C C . THR A 1 92 ? -10.531 21.438 -1.525 1 96.88 92 THR A C 1
ATOM 722 O O . THR A 1 92 ? -9.758 22.312 -1.147 1 96.88 92 THR A O 1
ATOM 725 N N . GLN A 1 93 ? -11.492 21.672 -2.328 1 96.94 93 GLN A N 1
ATOM 726 C CA . GLN A 1 93 ? -11.742 23.016 -2.846 1 96.94 93 GLN A CA 1
ATOM 727 C C . GLN A 1 93 ? -12.125 23.984 -1.722 1 96.94 93 GLN A C 1
ATOM 729 O O . GLN A 1 93 ? -11.695 25.125 -1.709 1 96.94 93 GLN A O 1
ATOM 734 N N . TYR A 1 94 ? -12.953 23.484 -0.889 1 96.94 94 TYR A N 1
ATOM 735 C CA . TYR A 1 94 ? -13.359 24.281 0.26 1 96.94 94 TYR A CA 1
ATOM 736 C C . TYR A 1 94 ? -12.148 24.688 1.094 1 96.94 94 TYR A C 1
ATOM 738 O O . TYR A 1 94 ? -12 25.859 1.445 1 96.94 94 TYR A O 1
ATOM 746 N N . TYR A 1 95 ? -11.305 23.734 1.372 1 96.94 95 TYR A N 1
ATOM 747 C CA . TYR A 1 95 ? -10.109 24 2.166 1 96.94 95 TYR A CA 1
ATOM 748 C C . TYR A 1 95 ? -9.219 25.016 1.481 1 96.94 95 TYR A C 1
ATOM 750 O O . TYR A 1 95 ? -8.695 25.922 2.129 1 96.94 95 TYR A O 1
ATOM 758 N N . GLN A 1 96 ? -9.023 24.844 0.24 1 95.88 96 GLN A N 1
ATOM 759 C CA . GLN A 1 96 ? -8.156 25.75 -0.501 1 95.88 96 GLN A CA 1
ATOM 760 C C . GLN A 1 96 ? -8.664 27.188 -0.407 1 95.88 96 GLN A C 1
ATOM 762 O O . GLN A 1 96 ? -7.891 28.125 -0.158 1 95.88 96 GLN A O 1
ATOM 767 N N . ARG A 1 97 ? -9.938 27.391 -0.601 1 95 97 ARG A N 1
ATOM 768 C CA . ARG A 1 97 ? -10.539 28.719 -0.538 1 95 97 ARG A CA 1
ATOM 769 C C . ARG A 1 97 ? -10.438 29.297 0.871 1 95 97 ARG A C 1
ATOM 771 O O . ARG A 1 97 ? -10.102 30.469 1.045 1 95 97 ARG A O 1
ATOM 778 N N . LEU A 1 98 ? -10.75 28.469 1.781 1 96.12 98 LEU A N 1
ATOM 779 C CA . LEU A 1 98 ? -10.711 28.922 3.168 1 96.12 98 LEU A CA 1
ATOM 780 C C . LEU A 1 98 ? -9.305 29.344 3.561 1 96.12 98 LEU A C 1
ATOM 782 O O . LEU A 1 98 ? -9.109 30.438 4.113 1 96.12 98 LEU A O 1
ATOM 786 N N . LEU A 1 99 ? -8.336 28.5 3.279 1 94.75 99 LEU A N 1
ATOM 787 C CA . LEU A 1 99 ? -6.961 28.797 3.658 1 94.75 99 LEU A CA 1
ATOM 788 C C . LEU A 1 99 ? -6.445 30.047 2.945 1 94.75 99 LEU A C 1
ATOM 790 O O . LEU A 1 99 ? -5.781 30.875 3.555 1 94.75 99 LEU A O 1
ATOM 794 N N . THR A 1 100 ? -6.77 30.141 1.687 1 92.56 100 THR A N 1
ATOM 795 C CA . THR A 1 100 ? -6.375 31.328 0.935 1 92.56 100 THR A CA 1
ATOM 796 C C . THR A 1 100 ? -6.953 32.594 1.575 1 92.56 100 THR A C 1
ATOM 798 O O . THR A 1 100 ? -6.25 33.594 1.726 1 92.56 100 THR A O 1
ATOM 801 N N . THR A 1 101 ? -8.188 32.5 1.922 1 92.88 101 THR A N 1
ATOM 802 C CA . THR A 1 101 ? -8.859 33.625 2.543 1 92.88 101 THR A CA 1
ATOM 803 C C . THR A 1 101 ? -8.242 33.938 3.896 1 92.88 101 THR A C 1
ATOM 805 O O . THR A 1 101 ? -8.055 35.125 4.238 1 92.88 101 THR A O 1
ATOM 808 N N . VAL A 1 102 ? -7.961 32.938 4.645 1 93.5 102 VAL A N 1
ATOM 809 C CA . VAL A 1 102 ? -7.355 33.125 5.957 1 93.5 102 VAL A CA 1
ATOM 810 C C . VAL A 1 102 ? -5.984 33.781 5.801 1 93.5 102 VAL A C 1
ATOM 812 O O . VAL A 1 102 ? -5.672 34.75 6.496 1 93.5 102 VAL A O 1
ATOM 815 N N . PHE A 1 103 ? -5.121 33.312 4.879 1 91.06 103 PHE A N 1
ATOM 816 C CA . PHE A 1 103 ? -3.816 33.906 4.629 1 91.06 103 PHE A CA 1
ATOM 817 C C . PHE A 1 103 ? -3.963 35.375 4.234 1 91.06 103 PHE A C 1
ATOM 819 O O . PHE A 1 103 ? -3.238 36.219 4.738 1 91.06 103 PHE A O 1
ATOM 826 N N . THR A 1 104 ? -4.902 35.625 3.406 1 89.19 104 THR A N 1
ATOM 827 C CA . THR A 1 104 ? -5.156 36.969 2.965 1 89.19 104 THR A CA 1
ATOM 828 C C . THR A 1 104 ? -5.574 37.875 4.141 1 89.19 104 THR A C 1
ATOM 830 O O . THR A 1 104 ? -5.066 38.969 4.305 1 89.19 104 THR A O 1
ATOM 833 N N . SER A 1 105 ? -6.465 37.344 4.91 1 89.62 105 SER A N 1
ATOM 834 C CA . SER A 1 105 ? -6.992 38.094 6.035 1 89.62 105 SER A CA 1
ATOM 835 C C . SER A 1 105 ? -5.898 38.406 7.051 1 89.62 105 SER A C 1
ATOM 837 O O . SER A 1 105 ? -5.988 39.406 7.777 1 89.62 105 SER A O 1
ATOM 839 N N . LEU A 1 106 ? -4.91 37.562 7.109 1 88.69 106 LEU A N 1
ATOM 840 C CA . LEU A 1 106 ? -3.805 37.75 8.039 1 88.69 106 LEU A CA 1
ATOM 841 C C . LEU A 1 106 ? -2.725 38.625 7.41 1 88.69 106 LEU A C 1
ATOM 843 O O . LEU A 1 106 ? -1.744 39 8.07 1 88.69 106 LEU A O 1
ATOM 847 N N . GLY A 1 107 ? -2.893 39 6.152 1 83.75 107 GLY A N 1
ATOM 848 C CA . GLY A 1 107 ? -1.922 39.812 5.461 1 83.75 107 GLY A CA 1
ATOM 849 C C . GLY A 1 107 ? -0.686 39.062 5.023 1 83.75 107 GLY A C 1
ATOM 850 O O . GLY A 1 107 ? 0.395 39.625 4.895 1 83.75 107 GLY A O 1
ATOM 851 N N . ILE A 1 108 ? -0.811 37.844 4.945 1 81.12 108 ILE A N 1
ATOM 852 C CA . ILE A 1 108 ? 0.297 36.969 4.531 1 81.12 108 ILE A CA 1
ATOM 853 C C . ILE A 1 108 ? 0.335 36.875 3.006 1 81.12 108 ILE A C 1
ATOM 855 O O . ILE A 1 108 ? -0.631 36.438 2.381 1 81.12 108 ILE A O 1
ATOM 859 N N . PRO A 1 109 ? 1.43 37.438 2.445 1 75.75 109 PRO A N 1
ATOM 860 C CA . PRO A 1 109 ? 1.528 37.344 0.988 1 75.75 109 PRO A CA 1
ATOM 861 C C . PRO A 1 109 ? 1.521 35.906 0.491 1 75.75 109 PRO A C 1
ATOM 863 O O . PRO A 1 109 ? 2.281 35.062 0.991 1 75.75 109 PRO A O 1
ATOM 866 N N . THR A 1 110 ? 0.717 35.656 -0.441 1 73.5 110 THR A N 1
ATOM 867 C CA . THR A 1 110 ? 0.519 34.281 -0.936 1 73.5 110 THR A CA 1
ATOM 868 C C . THR A 1 110 ? 1.39 34.031 -2.16 1 73.5 110 THR A C 1
ATOM 870 O O . THR A 1 110 ? 1.372 32.938 -2.719 1 73.5 110 THR A O 1
ATOM 873 N N . SER A 1 111 ? 2.256 34.969 -2.453 1 75.69 111 SER A N 1
ATOM 874 C CA . SER A 1 111 ? 3.029 34.812 -3.68 1 75.69 111 SER A CA 1
ATOM 875 C C . SER A 1 111 ? 4.016 33.656 -3.564 1 75.69 111 SER A C 1
ATOM 877 O O . SER A 1 111 ? 4.375 33.031 -4.566 1 75.69 111 SER A O 1
ATOM 879 N N . LYS A 1 112 ? 4.559 33.375 -2.438 1 79.5 112 LYS A N 1
ATOM 880 C CA . LYS A 1 112 ? 5.504 32.281 -2.244 1 79.5 112 LYS A CA 1
ATOM 881 C C . LYS A 1 112 ? 4.805 31.031 -1.703 1 79.5 112 LYS A C 1
ATOM 883 O O . LYS A 1 112 ? 5.461 30.047 -1.344 1 79.5 112 LYS A O 1
ATOM 888 N N . LEU A 1 113 ? 3.551 31.234 -1.568 1 88.81 113 LEU A N 1
ATOM 889 C CA . LEU A 1 113 ? 2.746 30.094 -1.122 1 88.81 113 LEU A CA 1
ATOM 890 C C . LEU A 1 113 ? 2.271 29.266 -2.309 1 88.81 113 LEU A C 1
ATOM 892 O O . LEU A 1 113 ? 1.809 29.812 -3.312 1 88.81 113 LEU A O 1
ATOM 896 N N . LYS A 1 114 ? 2.523 27.969 -2.283 1 94.25 114 LYS A N 1
ATOM 897 C CA . LYS A 1 114 ? 2.088 27.047 -3.336 1 94.25 114 LYS A CA 1
ATOM 898 C C . LYS A 1 114 ? 1.157 25.969 -2.783 1 94.25 114 LYS A C 1
ATOM 900 O O . LYS A 1 114 ? 1.471 25.328 -1.78 1 94.25 114 LYS A O 1
ATOM 905 N N . PHE A 1 115 ? -0.027 25.875 -3.42 1 96.31 115 PHE A N 1
ATOM 906 C CA . PHE A 1 115 ? -0.942 24.797 -3.068 1 96.31 115 PHE A CA 1
ATOM 907 C C . PHE A 1 115 ? -0.731 23.594 -3.977 1 96.31 115 PHE A C 1
ATOM 909 O O . PHE A 1 115 ? -0.589 23.734 -5.191 1 96.31 115 PHE A O 1
ATOM 916 N N . VAL A 1 116 ? -0.634 22.438 -3.398 1 97.88 116 VAL A N 1
ATOM 917 C CA . VAL A 1 116 ? -0.506 21.203 -4.156 1 97.88 116 VAL A CA 1
ATOM 918 C C . VAL A 1 116 ? -1.531 20.188 -3.656 1 97.88 116 VAL A C 1
ATOM 920 O O . VAL A 1 116 ? -1.742 20.047 -2.449 1 97.88 116 VAL A O 1
ATOM 923 N N . GLN A 1 117 ? -2.209 19.594 -4.57 1 97.56 117 GLN A N 1
ATOM 924 C CA . GLN A 1 117 ? -3.131 18.516 -4.227 1 97.56 117 GLN A CA 1
ATOM 925 C C . GLN A 1 117 ? -2.42 17.156 -4.23 1 97.56 117 GLN A C 1
ATOM 927 O O . GLN A 1 117 ? -1.68 16.844 -5.164 1 97.56 117 GLN A O 1
ATOM 932 N N . GLY A 1 118 ? -2.641 16.328 -3.225 1 97.38 118 GLY A N 1
ATOM 933 C CA . GLY A 1 118 ? -1.933 15.07 -3.059 1 97.38 118 GLY A CA 1
ATOM 934 C C . GLY A 1 118 ? -2.082 14.141 -4.246 1 97.38 118 GLY A C 1
ATOM 935 O O . GLY A 1 118 ? -1.094 13.602 -4.746 1 97.38 118 GLY A O 1
ATOM 936 N N . SER A 1 119 ? -3.24 14.008 -4.762 1 95.69 119 SER A N 1
ATOM 937 C CA . SER A 1 119 ? -3.527 13.078 -5.844 1 95.69 119 SER A CA 1
ATOM 938 C C . SER A 1 119 ? -2.768 13.445 -7.113 1 95.69 119 SER A C 1
ATOM 940 O O . SER A 1 119 ? -2.635 12.633 -8.023 1 95.69 119 SER A O 1
ATOM 942 N N . SER A 1 120 ? -2.285 14.688 -7.211 1 96.81 120 SER A N 1
ATOM 943 C CA . SER A 1 120 ? -1.567 15.125 -8.398 1 96.81 120 SER A CA 1
ATOM 944 C C . SER A 1 120 ? -0.24 14.391 -8.555 1 96.81 120 SER A C 1
ATOM 946 O O . SER A 1 120 ? 0.301 14.305 -9.656 1 96.81 120 SER A O 1
ATOM 948 N N . TYR A 1 121 ? 0.324 13.844 -7.492 1 97.94 121 TYR A N 1
ATOM 949 C CA . TYR A 1 121 ? 1.609 13.172 -7.625 1 97.94 121 TYR A CA 1
ATOM 950 C C . TYR A 1 121 ? 1.605 11.836 -6.891 1 97.94 121 TYR A C 1
ATOM 952 O O . TYR A 1 121 ? 2.414 10.953 -7.188 1 97.94 121 TYR A O 1
ATOM 960 N N . GLN A 1 122 ? 0.727 11.648 -5.926 1 97.38 122 GLN A N 1
ATOM 961 C CA . GLN A 1 122 ? 0.734 10.453 -5.086 1 97.38 122 GLN A CA 1
ATOM 962 C C . GLN A 1 122 ? 0.213 9.242 -5.848 1 97.38 122 GLN A C 1
ATOM 964 O O . GLN A 1 122 ? 0.344 8.109 -5.383 1 97.38 122 GLN A O 1
ATOM 969 N N . LEU A 1 123 ? -0.339 9.422 -6.996 1 96.19 123 LEU A N 1
ATOM 970 C CA . LEU A 1 123 ? -0.864 8.32 -7.793 1 96.19 123 LEU A CA 1
ATOM 971 C C . LEU A 1 123 ? 0.039 8.031 -8.984 1 96.19 123 LEU A C 1
ATOM 973 O O . LEU A 1 123 ? -0.284 7.191 -9.828 1 96.19 123 LEU A O 1
ATOM 977 N N . THR A 1 124 ? 1.182 8.711 -9.07 1 97.06 124 THR A N 1
ATOM 978 C CA . THR A 1 124 ? 2.125 8.5 -10.164 1 97.06 124 THR A CA 1
ATOM 979 C C . THR A 1 124 ? 2.877 7.184 -9.984 1 97.06 124 THR A C 1
ATOM 981 O O . THR A 1 124 ? 2.908 6.629 -8.883 1 97.06 124 THR A O 1
ATOM 984 N N . LYS A 1 125 ? 3.475 6.723 -11.062 1 95.88 125 LYS A N 1
ATOM 985 C CA . LYS A 1 125 ? 4.289 5.512 -11.055 1 95.88 125 LYS A CA 1
ATOM 986 C C . LYS A 1 125 ? 5.469 5.648 -10.102 1 95.88 125 LYS A C 1
ATOM 988 O O . LYS A 1 125 ? 5.746 4.738 -9.312 1 95.88 125 LYS A O 1
ATOM 993 N N . GLU A 1 126 ? 6.156 6.781 -10.148 1 96.5 126 GLU A N 1
ATOM 994 C CA . GLU A 1 126 ? 7.352 7.02 -9.344 1 96.5 126 GLU A CA 1
ATOM 995 C C . GLU A 1 126 ? 7.031 7 -7.855 1 96.5 126 GLU A C 1
ATOM 997 O O . GLU A 1 126 ? 7.738 6.367 -7.07 1 96.5 126 GLU A O 1
ATOM 1002 N N . TYR A 1 127 ? 5.961 7.684 -7.496 1 97.94 127 TYR A N 1
ATOM 1003 C CA . TYR A 1 127 ? 5.559 7.746 -6.098 1 97.94 127 TYR A CA 1
ATOM 1004 C C . TYR A 1 127 ? 5.188 6.363 -5.574 1 97.94 127 TYR A C 1
ATOM 1006 O O . TYR A 1 127 ? 5.629 5.961 -4.496 1 97.94 127 TYR A O 1
ATOM 1014 N N . ASN A 1 128 ? 4.434 5.613 -6.332 1 96.62 128 ASN A N 1
ATOM 1015 C CA . ASN A 1 128 ? 3.934 4.324 -5.863 1 96.62 128 ASN A CA 1
ATOM 1016 C C . ASN A 1 128 ? 5.031 3.266 -5.867 1 96.62 128 ASN A C 1
ATOM 1018 O O . ASN A 1 128 ? 5.031 2.363 -5.023 1 96.62 128 ASN A O 1
ATOM 1022 N N . LEU A 1 129 ? 5.949 3.365 -6.762 1 94.19 129 LEU A N 1
ATOM 1023 C CA . LEU A 1 129 ? 7.113 2.488 -6.688 1 94.19 129 LEU A CA 1
ATOM 1024 C C . LEU A 1 129 ? 7.887 2.717 -5.391 1 94.19 129 LEU A C 1
ATOM 1026 O O . LEU A 1 129 ? 8.281 1.76 -4.723 1 94.19 129 LEU A O 1
ATOM 1030 N N . ASP A 1 130 ? 8.109 3.965 -5.008 1 96.25 130 ASP A N 1
ATOM 1031 C CA . ASP A 1 130 ? 8.789 4.281 -3.758 1 96.25 130 ASP A CA 1
ATOM 1032 C C . ASP A 1 130 ? 7.977 3.82 -2.553 1 96.25 130 ASP A C 1
ATOM 1034 O O . ASP A 1 130 ? 8.539 3.4 -1.54 1 96.25 130 ASP A O 1
ATOM 1038 N N . ASN A 1 131 ? 6.664 3.996 -2.646 1 96.88 131 ASN A N 1
ATOM 1039 C CA . ASN A 1 131 ? 5.812 3.496 -1.573 1 96.88 131 ASN A CA 1
ATOM 1040 C C . ASN A 1 131 ? 5.969 1.99 -1.388 1 96.88 131 ASN A C 1
ATOM 1042 O O . ASN A 1 131 ? 6.043 1.504 -0.258 1 96.88 131 ASN A O 1
ATOM 1046 N N . TYR A 1 132 ? 6.02 1.253 -2.516 1 95.31 132 TYR A N 1
ATOM 1047 C CA . TYR A 1 132 ? 6.223 -0.189 -2.447 1 95.31 132 TYR A CA 1
ATOM 1048 C C . TYR A 1 132 ? 7.59 -0.521 -1.861 1 95.31 132 TYR A C 1
ATOM 1050 O O . TYR A 1 132 ? 7.715 -1.431 -1.038 1 95.31 132 TYR A O 1
ATOM 1058 N N . LYS A 1 133 ? 8.641 0.195 -2.271 1 94.12 133 LYS A N 1
ATOM 1059 C CA . LYS A 1 133 ? 9.969 -0.003 -1.697 1 94.12 133 LYS A CA 1
ATOM 1060 C C . LYS A 1 133 ? 9.953 0.2 -0.185 1 94.12 133 LYS A C 1
ATOM 1062 O O . LYS A 1 133 ? 10.555 -0.578 0.559 1 94.12 133 LYS A O 1
ATOM 1067 N N . LEU A 1 134 ? 9.25 1.224 0.176 1 96.31 134 LEU A N 1
ATOM 1068 C CA . LEU A 1 134 ? 9.148 1.523 1.6 1 96.31 134 LEU A CA 1
ATOM 1069 C C . LEU A 1 134 ? 8.414 0.407 2.336 1 96.31 134 LEU A C 1
ATOM 1071 O O . LEU A 1 134 ? 8.836 -0.011 3.416 1 96.31 134 LEU A O 1
ATOM 1075 N N . CYS A 1 135 ? 7.352 -0.088 1.794 1 96 135 CYS A N 1
ATOM 1076 C CA . CYS A 1 135 ? 6.57 -1.152 2.412 1 96 135 CYS A CA 1
ATOM 1077 C C . CYS A 1 135 ? 7.391 -2.43 2.541 1 96 135 CYS A C 1
ATOM 1079 O O . CYS A 1 135 ? 7.137 -3.248 3.426 1 96 135 CYS A O 1
ATOM 1081 N N . ALA A 1 136 ? 8.359 -2.576 1.674 1 93.5 136 ALA A N 1
ATOM 1082 C CA . ALA A 1 136 ? 9.188 -3.783 1.671 1 93.5 136 ALA A CA 1
ATOM 1083 C C . ALA A 1 136 ? 10.234 -3.732 2.779 1 93.5 136 ALA A C 1
ATOM 1085 O O . ALA A 1 136 ? 10.867 -4.746 3.092 1 93.5 136 ALA A O 1
ATOM 1086 N N . ILE A 1 137 ? 10.43 -2.57 3.443 1 94.5 137 ILE A N 1
ATOM 1087 C CA . ILE A 1 137 ? 11.477 -2.494 4.461 1 94.5 137 ILE A CA 1
ATOM 1088 C C . ILE A 1 137 ? 10.867 -2.049 5.789 1 94.5 137 ILE A C 1
ATOM 1090 O O . ILE A 1 137 ? 11.547 -2.055 6.82 1 94.5 137 ILE A O 1
ATOM 1094 N N . VAL A 1 138 ? 9.594 -1.63 5.789 1 96.44 138 VAL A N 1
ATOM 1095 C CA . VAL A 1 138 ? 8.938 -1.165 7.004 1 96.44 138 VAL A CA 1
ATOM 1096 C C . VAL A 1 138 ? 8.102 -2.295 7.602 1 96.44 138 VAL A C 1
ATOM 1098 O O . VAL A 1 138 ? 7.305 -2.926 6.902 1 96.44 138 VAL A O 1
ATOM 1101 N N . SER A 1 139 ? 8.258 -2.551 8.867 1 96 139 SER A N 1
ATOM 1102 C CA . SER A 1 139 ? 7.465 -3.553 9.562 1 96 139 SER A CA 1
ATOM 1103 C C . SER A 1 139 ? 6.141 -2.971 10.047 1 96 139 SER A C 1
ATOM 1105 O O . SER A 1 139 ? 6.008 -1.753 10.188 1 96 139 SER A O 1
ATOM 1107 N N . GLU A 1 140 ? 5.234 -3.844 10.266 1 95.44 140 GLU A N 1
ATOM 1108 C CA . GLU A 1 140 ? 3.963 -3.457 10.875 1 95.44 140 GLU A CA 1
ATOM 1109 C C . GLU A 1 140 ? 4.18 -2.74 12.203 1 95.44 140 GLU A C 1
ATOM 1111 O O . GLU A 1 140 ? 3.516 -1.741 12.484 1 95.44 140 GLU A O 1
ATOM 1116 N N . HIS A 1 141 ? 5.074 -3.232 12.93 1 95.31 141 HIS A N 1
ATOM 1117 C CA . HIS A 1 141 ? 5.395 -2.646 14.227 1 95.31 141 HIS A CA 1
ATOM 1118 C C . HIS A 1 141 ? 5.863 -1.203 14.078 1 95.31 141 HIS A C 1
ATOM 1120 O O . HIS A 1 141 ? 5.367 -0.312 14.773 1 95.31 141 HIS A O 1
ATOM 1126 N N . ASP A 1 142 ? 6.773 -0.989 13.219 1 96.75 142 ASP A N 1
ATOM 1127 C CA . ASP A 1 142 ? 7.324 0.35 13.023 1 96.75 142 ASP A CA 1
ATOM 1128 C C . ASP A 1 142 ? 6.254 1.315 12.516 1 96.75 142 ASP A C 1
ATOM 1130 O O . ASP A 1 142 ? 6.207 2.473 12.938 1 96.75 142 ASP A O 1
ATOM 1134 N N . ALA A 1 143 ? 5.418 0.845 11.617 1 96.88 143 ALA A N 1
ATOM 1135 C CA . ALA A 1 143 ? 4.348 1.675 11.078 1 96.88 143 ALA A CA 1
ATOM 1136 C C . ALA A 1 143 ? 3.338 2.043 12.164 1 96.88 143 ALA A C 1
ATOM 1138 O O . ALA A 1 143 ? 2.912 3.197 12.258 1 96.88 143 ALA A O 1
ATOM 1139 N N . LYS A 1 144 ? 2.959 1.093 12.953 1 95 144 LYS A N 1
ATOM 1140 C CA . LYS A 1 144 ? 2.018 1.316 14.047 1 95 144 LYS A CA 1
ATOM 1141 C C . LYS A 1 144 ? 2.572 2.322 15.055 1 95 144 LYS A C 1
ATOM 1143 O O . LYS A 1 144 ? 1.853 3.215 15.5 1 95 144 LYS A O 1
ATOM 1148 N N . LYS A 1 145 ? 3.77 2.107 15.359 1 96.19 145 LYS A N 1
ATOM 1149 C CA . LYS A 1 145 ? 4.43 3.012 16.297 1 96.19 145 LYS A CA 1
ATOM 1150 C C . LYS A 1 145 ? 4.484 4.434 15.742 1 96.19 145 LYS A C 1
ATOM 1152 O O . LYS A 1 145 ? 4.242 5.398 16.469 1 96.19 145 LYS A O 1
ATOM 1157 N N . ALA A 1 146 ? 4.766 4.574 14.531 1 96.94 146 ALA A N 1
ATOM 1158 C CA . ALA A 1 146 ? 4.887 5.879 13.883 1 96.94 146 ALA A CA 1
ATOM 1159 C C . ALA A 1 146 ? 3.557 6.625 13.898 1 96.94 146 ALA A C 1
ATOM 1161 O O . ALA A 1 146 ? 3.52 7.84 14.094 1 96.94 146 ALA A O 1
ATOM 1162 N N . GLY A 1 147 ? 2.473 5.914 13.68 1 94.06 147 GLY A N 1
ATOM 1163 C CA . GLY A 1 147 ? 1.166 6.543 13.578 1 94.06 147 GLY A CA 1
ATOM 1164 C C . GLY A 1 147 ? 0.421 6.582 14.898 1 94.06 147 GLY A C 1
ATOM 1165 O O . GLY A 1 147 ? -0.728 7.027 14.961 1 94.06 147 GLY A O 1
ATOM 1166 N N . ALA A 1 148 ? 0.957 6.215 16 1 91.62 148 ALA A N 1
ATOM 1167 C CA . ALA A 1 148 ? 0.28 5.906 17.266 1 91.62 148 ALA A CA 1
ATOM 1168 C C . ALA A 1 148 ? -0.462 7.125 17.797 1 91.62 148 ALA A C 1
ATOM 1170 O O . ALA A 1 148 ? -1.492 6.992 18.469 1 91.62 148 ALA A O 1
ATOM 1171 N N . GLU A 1 149 ? 0.02 8.359 17.5 1 89.62 149 GLU A N 1
ATOM 1172 C CA . GLU A 1 149 ? -0.589 9.555 18.078 1 89.62 149 GLU A CA 1
ATOM 1173 C C . GLU A 1 149 ? -1.588 10.188 17.109 1 89.62 149 GLU A C 1
ATOM 1175 O O . GLU A 1 149 ? -2.367 11.062 17.5 1 89.62 149 GLU A O 1
ATOM 1180 N N . VAL A 1 150 ? -1.615 9.695 15.883 1 86.25 150 VAL A N 1
ATOM 1181 C CA . VAL A 1 150 ? -2.416 10.383 14.883 1 86.25 150 VAL A CA 1
ATOM 1182 C C . VAL A 1 150 ? -3.506 9.453 14.352 1 86.25 150 VAL A C 1
ATOM 1184 O O . VAL A 1 150 ? -4.504 9.914 13.797 1 86.25 150 VAL A O 1
ATOM 1187 N N . VAL A 1 151 ? -3.219 8.203 14.445 1 80.81 151 VAL A N 1
ATOM 1188 C CA . VAL A 1 151 ? -4.195 7.223 13.992 1 80.81 151 VAL A CA 1
ATOM 1189 C C . VAL A 1 151 ? -4.785 6.484 15.188 1 80.81 151 VAL A C 1
ATOM 1191 O O . VAL A 1 151 ? -4.074 6.18 16.156 1 80.81 151 VAL A O 1
ATOM 1194 N N . LYS A 1 152 ? -6.055 6.309 15.141 1 77.94 152 LYS A N 1
ATOM 1195 C CA . LYS A 1 152 ? -6.695 5.551 16.203 1 77.94 152 LYS A CA 1
ATOM 1196 C C . LYS A 1 152 ? -6.07 4.168 16.359 1 77.94 152 LYS A C 1
ATOM 1198 O O . LYS A 1 152 ? -5.891 3.455 15.367 1 77.94 152 LYS A O 1
ATOM 1203 N N . GLN A 1 153 ? -5.742 3.9 17.562 1 82.06 153 GLN A N 1
ATOM 1204 C CA . GLN A 1 153 ? -5.137 2.598 17.828 1 82.06 153 GLN A CA 1
ATOM 1205 C C . GLN A 1 153 ? -6.199 1.55 18.141 1 82.06 153 GLN A C 1
ATOM 1207 O O . GLN A 1 153 ? -7 1.725 19.062 1 82.06 153 GLN A O 1
ATOM 1212 N N . VAL A 1 154 ? -6.219 0.6 17.266 1 84.94 154 VAL A N 1
ATOM 1213 C CA . VAL A 1 154 ? -7.145 -0.509 17.453 1 84.94 154 VAL A CA 1
ATOM 1214 C C . VAL A 1 154 ? -6.406 -1.836 17.312 1 84.94 154 VAL A C 1
ATOM 1216 O O . VAL A 1 154 ? -5.25 -1.866 16.875 1 84.94 154 VAL A O 1
ATOM 1219 N N . GLU A 1 155 ? -6.973 -2.891 17.766 1 85.19 155 GLU A N 1
ATOM 1220 C CA . GLU A 1 155 ? -6.359 -4.215 17.75 1 85.19 155 GLU A CA 1
ATOM 1221 C C . GLU A 1 155 ? -5.969 -4.625 16.328 1 85.19 155 GLU A C 1
ATOM 1223 O O . GLU A 1 155 ? -4.863 -5.121 16.109 1 85.19 155 GLU A O 1
ATOM 1228 N N . SER A 1 156 ? -6.832 -4.465 15.406 1 90.12 156 SER A N 1
ATOM 1229 C CA . SER A 1 156 ? -6.578 -4.797 14.008 1 90.12 156 SER A CA 1
ATOM 1230 C C . SER A 1 156 ? -6.848 -3.602 13.094 1 90.12 156 SER A C 1
ATOM 1232 O O . SER A 1 156 ? -7.926 -3.494 12.508 1 90.12 156 SER A O 1
ATOM 1234 N N . PRO A 1 157 ? -5.816 -2.77 13.039 1 92.38 157 PRO A N 1
ATOM 1235 C CA . PRO A 1 157 ? -6.016 -1.549 12.25 1 92.38 157 PRO A CA 1
ATOM 1236 C C . PRO A 1 157 ? -6.227 -1.831 10.766 1 92.38 157 PRO A C 1
ATOM 1238 O O . PRO A 1 157 ? -5.863 -2.904 10.281 1 92.38 157 PRO A O 1
ATOM 1241 N N . LEU A 1 158 ? -6.871 -0.899 10.148 1 93.94 158 LEU A N 1
ATOM 1242 C CA . LEU A 1 158 ? -6.945 -0.938 8.695 1 93.94 158 LEU A CA 1
ATOM 1243 C C . LEU A 1 158 ? -5.566 -0.74 8.07 1 93.94 158 LEU A C 1
ATOM 1245 O O . LEU A 1 158 ? -4.727 -0.03 8.633 1 93.94 158 LEU A O 1
ATOM 1249 N N . LEU A 1 159 ? -5.328 -1.398 6.91 1 96.06 159 LEU A N 1
ATOM 1250 C CA . LEU A 1 159 ? -4.035 -1.294 6.238 1 96.06 159 LEU A CA 1
ATOM 1251 C C . LEU A 1 159 ? -3.713 0.16 5.91 1 96.06 159 LEU A C 1
ATOM 1253 O O . LEU A 1 159 ? -2.547 0.561 5.934 1 96.06 159 LEU A O 1
ATOM 1257 N N . SER A 1 160 ? -4.738 0.967 5.641 1 94.44 160 SER A N 1
ATOM 1258 C CA . SER A 1 160 ? -4.539 2.373 5.309 1 94.44 160 SER A CA 1
ATOM 1259 C C . SER A 1 160 ? -3.859 3.121 6.449 1 94.44 160 SER A C 1
ATOM 1261 O O . SER A 1 160 ? -3.002 3.975 6.219 1 94.44 160 SER A O 1
ATOM 1263 N N . GLY A 1 161 ? -4.25 2.814 7.664 1 94 161 GLY A N 1
ATOM 1264 C CA . GLY A 1 161 ? -3.627 3.434 8.828 1 94 161 GLY A CA 1
ATOM 1265 C C . GLY A 1 161 ? -2.152 3.107 8.953 1 94 161 GLY A C 1
ATOM 1266 O O . GLY A 1 161 ? -1.374 3.918 9.461 1 94 161 GLY A O 1
ATOM 1267 N N . LEU A 1 162 ? -1.765 1.933 8.492 1 95.81 162 LEU A N 1
ATOM 1268 C CA . LEU A 1 162 ? -0.374 1.496 8.555 1 95.81 162 LEU A CA 1
ATOM 1269 C C . LEU A 1 162 ? 0.447 2.133 7.438 1 95.81 162 LEU A C 1
ATOM 1271 O O . LEU A 1 162 ? 1.66 2.303 7.574 1 95.81 162 LEU A O 1
ATOM 1275 N N . LEU A 1 163 ? -0.208 2.465 6.363 1 96.5 163 LEU A N 1
ATOM 1276 C CA . LEU A 1 163 ? 0.475 3.031 5.203 1 96.5 163 LEU A CA 1
ATOM 1277 C C . LEU A 1 163 ? 0.722 4.523 5.395 1 96.5 163 LEU A C 1
ATOM 1279 O O . LEU A 1 163 ? 1.687 5.07 4.855 1 96.5 163 LEU A O 1
ATOM 1283 N N . TYR A 1 164 ? -0.02 5.152 6.191 1 94.12 164 TYR A N 1
ATOM 1284 C CA . TYR A 1 164 ? -0.1 6.605 6.309 1 94.12 164 TYR A CA 1
ATOM 1285 C C . TYR A 1 164 ? 1.26 7.199 6.66 1 94.12 164 TYR A C 1
ATOM 1287 O O . TYR A 1 164 ? 1.719 8.141 6.008 1 94.12 164 TYR A O 1
ATOM 1295 N N . PRO A 1 165 ? 1.946 6.734 7.625 1 97.12 165 PRO A N 1
ATOM 1296 C CA . PRO A 1 165 ? 3.24 7.332 7.965 1 97.12 165 PRO A CA 1
ATOM 1297 C C . PRO A 1 165 ? 4.219 7.328 6.793 1 97.12 165 PRO A C 1
ATOM 1299 O O . PRO A 1 165 ? 4.938 8.305 6.582 1 97.12 165 PRO A O 1
ATOM 1302 N N . GLY A 1 166 ? 4.215 6.215 6.09 1 97.94 166 GLY A N 1
ATOM 1303 C CA . GLY A 1 166 ? 5.094 6.125 4.934 1 97.94 166 GLY A CA 1
ATOM 1304 C C . GLY A 1 166 ? 4.727 7.098 3.83 1 97.94 166 GLY A C 1
ATOM 1305 O O . GLY A 1 166 ? 5.605 7.707 3.215 1 97.94 166 GLY A O 1
ATOM 1306 N N . LEU A 1 167 ? 3.422 7.246 3.592 1 98 167 LEU A N 1
ATOM 1307 C CA . LEU A 1 167 ? 2.953 8.18 2.574 1 98 167 LEU A CA 1
ATOM 1308 C C . LEU A 1 167 ? 3.352 9.609 2.926 1 98 167 LEU A C 1
ATOM 1310 O O . LEU A 1 167 ? 3.834 10.352 2.068 1 98 167 LEU A O 1
ATOM 1314 N N . GLN A 1 168 ? 3.156 9.945 4.148 1 98.06 168 GLN A N 1
ATOM 1315 C CA . GLN A 1 168 ? 3.533 11.281 4.598 1 98.06 168 GLN A CA 1
ATOM 1316 C C . GLN A 1 168 ? 5.039 11.5 4.473 1 98.06 168 GLN A C 1
ATOM 1318 O O . GLN A 1 168 ? 5.484 12.57 4.066 1 98.06 168 GLN A O 1
ATOM 1323 N N . ALA A 1 169 ? 5.855 10.484 4.836 1 98.56 169 ALA A N 1
ATOM 1324 C CA . ALA A 1 169 ? 7.305 10.578 4.703 1 98.56 169 ALA A CA 1
ATOM 1325 C C . ALA A 1 169 ? 7.711 10.812 3.25 1 98.56 169 ALA A C 1
ATOM 1327 O O . ALA A 1 169 ? 8.539 11.68 2.965 1 98.56 169 ALA A O 1
ATOM 1328 N N . LEU A 1 170 ? 7.086 10.078 2.338 1 98.69 170 LEU A N 1
ATOM 1329 C CA . LEU A 1 170 ? 7.422 10.18 0.921 1 98.69 170 LEU A CA 1
ATOM 1330 C C . LEU A 1 170 ? 7.066 11.555 0.37 1 98.69 170 LEU A C 1
ATOM 1332 O O . LEU A 1 170 ? 7.699 12.031 -0.574 1 98.69 170 LEU A O 1
ATOM 1336 N N . ASP A 1 171 ? 6.043 12.219 0.966 1 98.69 171 ASP A N 1
ATOM 1337 C CA . ASP A 1 171 ? 5.66 13.555 0.519 1 98.69 171 ASP A CA 1
ATOM 1338 C C . ASP A 1 171 ? 6.832 14.523 0.636 1 98.69 171 ASP A C 1
ATOM 1340 O O . ASP A 1 171 ? 6.949 15.461 -0.161 1 98.69 171 ASP A O 1
ATOM 1344 N N . GLU A 1 172 ? 7.707 14.328 1.608 1 98.75 172 GLU A N 1
ATOM 1345 C CA . GLU A 1 172 ? 8.867 15.203 1.773 1 98.75 172 GLU A CA 1
ATOM 1346 C C . GLU A 1 172 ? 9.75 15.188 0.532 1 98.75 172 GLU A C 1
ATOM 1348 O O . GLU A 1 172 ? 10.281 16.219 0.124 1 98.75 172 GLU A O 1
ATOM 1353 N N . GLN A 1 173 ? 9.859 14.008 -0.083 1 98.69 173 GLN A N 1
ATOM 1354 C CA . GLN A 1 173 ? 10.688 13.859 -1.274 1 98.69 173 GLN A CA 1
ATOM 1355 C C . GLN A 1 173 ? 9.977 14.398 -2.512 1 98.69 173 GLN A C 1
ATOM 1357 O O . GLN A 1 173 ? 10.57 15.141 -3.301 1 98.69 173 GLN A O 1
ATOM 1362 N N . TYR A 1 174 ? 8.781 14.148 -2.676 1 98.69 174 TYR A N 1
ATOM 1363 C CA . TYR A 1 174 ? 8.086 14.422 -3.93 1 98.69 174 TYR A CA 1
ATOM 1364 C C . TYR A 1 174 ? 7.621 15.867 -3.99 1 98.69 174 TYR A C 1
ATOM 1366 O O . TYR A 1 174 ? 7.316 16.391 -5.066 1 98.69 174 TYR A O 1
ATOM 1374 N N . LEU A 1 175 ? 7.527 16.516 -2.812 1 98.56 175 LEU A N 1
ATOM 1375 C CA . LEU A 1 175 ? 7.285 17.953 -2.781 1 98.56 175 LEU A CA 1
ATOM 1376 C C . LEU A 1 175 ? 8.602 18.734 -2.777 1 98.56 175 LEU A C 1
ATOM 1378 O O . LEU A 1 175 ? 8.602 19.969 -2.836 1 98.56 175 LEU A O 1
ATOM 1382 N N . ASP A 1 176 ? 9.711 18.047 -2.705 1 98 176 ASP A N 1
ATOM 1383 C CA . ASP A 1 176 ? 11.055 18.609 -2.799 1 98 176 ASP A CA 1
ATOM 1384 C C . ASP A 1 176 ? 11.281 19.688 -1.739 1 98 176 ASP A C 1
ATOM 1386 O O . ASP A 1 176 ? 11.609 20.828 -2.066 1 98 176 ASP A O 1
ATOM 1390 N N . VAL A 1 177 ? 11.188 19.25 -0.477 1 98.44 177 VAL A N 1
ATOM 1391 C CA . VAL A 1 177 ? 11.297 20.25 0.59 1 98.44 177 VAL A CA 1
ATOM 1392 C C . VAL A 1 177 ? 12.531 19.953 1.441 1 98.44 177 VAL A C 1
ATOM 1394 O O . VAL A 1 177 ? 13.078 18.859 1.39 1 98.44 177 VAL A O 1
ATOM 1397 N N . ASP A 1 178 ? 12.961 20.953 2.195 1 98.69 178 ASP A N 1
ATOM 1398 C CA . ASP A 1 178 ? 14.078 20.828 3.129 1 98.69 178 ASP A CA 1
ATOM 1399 C C . ASP A 1 178 ? 13.586 20.484 4.531 1 98.69 178 ASP A C 1
ATOM 1401 O O . ASP A 1 178 ? 14.32 19.875 5.312 1 98.69 178 ASP A O 1
ATOM 1405 N N . PHE A 1 179 ? 12.344 20.859 4.828 1 98.81 179 PHE A N 1
ATOM 1406 C CA . PHE A 1 179 ? 11.781 20.469 6.113 1 98.81 179 PHE A CA 1
ATOM 1407 C C . PHE A 1 179 ? 10.258 20.391 6.031 1 98.81 179 PHE A C 1
ATOM 1409 O O . PHE A 1 179 ? 9.648 20.969 5.137 1 98.81 179 PHE A O 1
ATOM 1416 N N . GLN A 1 180 ? 9.711 19.547 6.898 1 98.81 180 GLN A N 1
ATOM 1417 C CA . GLN A 1 180 ? 8.266 19.438 7.086 1 98.81 180 GLN A CA 1
ATOM 1418 C C . GLN A 1 180 ? 7.828 20.125 8.383 1 98.81 180 GLN A C 1
ATOM 1420 O O . GLN A 1 180 ? 8.531 20.062 9.391 1 98.81 180 GLN A O 1
ATOM 1425 N N . PHE A 1 181 ? 6.738 20.844 8.242 1 98.69 181 PHE A N 1
ATOM 1426 C CA . PHE A 1 181 ? 6.164 21.531 9.383 1 98.69 181 PHE A CA 1
ATOM 1427 C C . PHE A 1 181 ? 4.844 20.891 9.797 1 98.69 181 PHE A C 1
ATOM 1429 O O . PHE A 1 181 ? 4.043 20.5 8.945 1 98.69 181 PHE A O 1
ATOM 1436 N N . GLY A 1 182 ? 4.676 20.641 11.078 1 97.88 182 GLY A N 1
ATOM 1437 C CA . GLY A 1 182 ? 3.449 20.094 11.617 1 97.88 182 GLY A CA 1
ATOM 1438 C C . GLY A 1 182 ? 3.363 20.188 13.133 1 97.88 182 GLY A C 1
ATOM 1439 O O . GLY A 1 182 ? 4.141 20.922 13.758 1 97.88 182 GLY A O 1
ATOM 1440 N N . GLY A 1 183 ? 2.354 19.578 13.727 1 96.31 183 GLY A N 1
ATOM 1441 C CA . GLY A 1 183 ? 2.213 19.531 15.172 1 96.31 183 GLY A CA 1
ATOM 1442 C C . GLY A 1 183 ? 3.098 18.5 15.828 1 96.31 183 GLY A C 1
ATOM 1443 O O . GLY A 1 183 ? 3.58 17.578 15.164 1 96.31 183 GLY A O 1
ATOM 1444 N N . VAL A 1 184 ? 3.252 18.719 17.109 1 96.31 184 VAL A N 1
ATOM 1445 C CA . VAL A 1 184 ? 4.121 17.812 17.859 1 96.31 184 VAL A CA 1
ATOM 1446 C C . VAL A 1 184 ? 3.504 16.422 17.906 1 96.31 184 VAL A C 1
ATOM 1448 O O . VAL A 1 184 ? 4.207 15.43 18.109 1 96.31 184 VAL A O 1
ATOM 1451 N N . ASP A 1 185 ? 2.25 16.312 17.688 1 93.88 185 ASP A N 1
ATOM 1452 C CA . ASP A 1 185 ? 1.596 15.016 17.641 1 93.88 185 ASP A CA 1
ATOM 1453 C C . ASP A 1 185 ? 2.104 14.18 16.469 1 93.88 185 ASP A C 1
ATOM 1455 O O . ASP A 1 185 ? 1.93 12.961 16.438 1 93.88 185 ASP A O 1
ATOM 1459 N N . GLN A 1 186 ? 2.785 14.805 15.484 1 96.94 186 GLN A N 1
ATOM 1460 C CA . GLN A 1 186 ? 3.314 14.109 14.32 1 96.94 186 GLN A CA 1
ATOM 1461 C C . GLN A 1 186 ? 4.758 13.68 14.547 1 96.94 186 GLN A C 1
ATOM 1463 O O . GLN A 1 186 ? 5.402 13.141 13.641 1 96.94 186 GLN A O 1
ATOM 1468 N N . ARG A 1 187 ? 5.277 13.844 15.703 1 98.06 187 ARG A N 1
ATOM 1469 C CA . ARG A 1 187 ? 6.695 13.656 15.992 1 98.06 187 ARG A CA 1
ATOM 1470 C C . ARG A 1 187 ? 7.152 12.258 15.594 1 98.06 187 ARG A C 1
ATOM 1472 O O . ARG A 1 187 ? 8.227 12.094 15.008 1 98.06 187 ARG A O 1
ATOM 1479 N N . LYS A 1 188 ? 6.387 11.266 15.898 1 98.19 188 LYS A N 1
ATOM 1480 C CA . LYS A 1 188 ? 6.777 9.891 15.602 1 98.19 188 LYS A CA 1
ATOM 1481 C C . LYS A 1 188 ? 6.812 9.633 14.102 1 98.19 188 LYS A C 1
ATOM 1483 O O . LYS A 1 188 ? 7.637 8.859 13.617 1 98.19 188 LYS A O 1
ATOM 1488 N N . ILE A 1 189 ? 5.965 10.242 13.359 1 98.19 189 ILE A N 1
ATOM 1489 C CA . ILE A 1 189 ? 5.996 10.125 11.906 1 98.19 189 ILE A CA 1
ATOM 1490 C C . ILE A 1 189 ? 7.23 10.836 11.359 1 98.19 189 ILE A C 1
ATOM 1492 O O . ILE A 1 189 ? 7.852 10.367 10.406 1 98.19 189 ILE A O 1
ATOM 1496 N N . PHE A 1 190 ? 7.594 11.977 11.984 1 98.62 190 PHE A N 1
ATOM 1497 C CA . PHE A 1 190 ? 8.781 12.711 11.57 1 98.62 190 PHE A CA 1
ATOM 1498 C C . PHE A 1 190 ? 10.039 11.891 11.812 1 98.62 190 PHE A C 1
ATOM 1500 O O . PHE A 1 190 ? 10.922 11.82 10.945 1 98.62 190 PHE A O 1
ATOM 1507 N N . THR A 1 191 ? 10.102 11.242 12.93 1 98.44 191 THR A N 1
ATOM 1508 C CA . THR A 1 191 ? 11.258 10.398 13.219 1 98.44 191 THR A CA 1
ATOM 1509 C C . THR A 1 191 ? 11.281 9.172 12.312 1 98.44 191 THR A C 1
ATOM 1511 O O . THR A 1 191 ? 12.352 8.711 11.914 1 98.44 191 THR A O 1
ATOM 1514 N N . PHE A 1 192 ? 10.125 8.68 12.031 1 98.5 192 PHE A N 1
ATOM 1515 C CA . PHE A 1 192 ? 9.992 7.617 11.047 1 98.5 192 PHE A CA 1
ATOM 1516 C C . PHE A 1 192 ? 10.586 8.039 9.703 1 98.5 192 PHE A C 1
ATOM 1518 O O . PHE A 1 192 ? 11.344 7.289 9.094 1 98.5 192 PHE A O 1
ATOM 1525 N N . ALA A 1 193 ? 10.242 9.219 9.25 1 98.62 193 ALA A N 1
ATOM 1526 C CA . ALA A 1 193 ? 10.758 9.742 7.988 1 98.62 193 ALA A CA 1
ATOM 1527 C C . ALA A 1 193 ? 12.273 9.867 8.023 1 98.62 193 ALA A C 1
ATOM 1529 O O . ALA A 1 193 ? 12.953 9.523 7.055 1 98.62 193 ALA A O 1
ATOM 1530 N N . GLU A 1 194 ? 12.797 10.305 9.133 1 98.38 194 GLU A N 1
ATOM 1531 C CA . GLU A 1 194 ? 14.242 10.461 9.289 1 98.38 194 GLU A CA 1
ATOM 1532 C C . GLU A 1 194 ? 14.953 9.117 9.164 1 98.38 194 GLU A C 1
ATOM 1534 O O . GLU A 1 194 ? 16.078 9.047 8.648 1 98.38 194 GLU A O 1
ATOM 1539 N N . LEU A 1 195 ? 14.32 8.141 9.617 1 98 195 LEU A N 1
ATOM 1540 C CA . LEU A 1 195 ? 14.914 6.812 9.625 1 98 195 LEU A CA 1
ATOM 1541 C C . LEU A 1 195 ? 14.82 6.164 8.25 1 98 195 LEU A C 1
ATOM 1543 O O . LEU A 1 195 ? 15.789 5.57 7.766 1 98 195 LEU A O 1
ATOM 1547 N N . TYR A 1 196 ? 13.734 6.281 7.539 1 98.12 196 TYR A N 1
ATOM 1548 C CA . TYR A 1 196 ? 13.461 5.395 6.41 1 98.12 196 TYR A CA 1
ATOM 1549 C C . TYR A 1 196 ? 13.758 6.09 5.086 1 98.12 196 TYR A C 1
ATOM 1551 O O . TYR A 1 196 ? 14.062 5.43 4.09 1 98.12 196 TYR A O 1
ATOM 1559 N N . LEU A 1 197 ? 13.648 7.43 5.023 1 98.31 197 LEU A N 1
ATOM 1560 C CA . LEU A 1 197 ? 13.914 8.102 3.752 1 98.31 197 LEU A CA 1
ATOM 1561 C C . LEU A 1 197 ? 15.352 7.855 3.299 1 98.31 197 LEU A C 1
ATOM 1563 O O . LEU A 1 197 ? 15.594 7.531 2.135 1 98.31 197 LEU A O 1
ATOM 1567 N N . PRO A 1 198 ? 16.328 7.926 4.238 1 98.06 198 PRO A N 1
ATOM 1568 C CA . PRO A 1 198 ? 17.688 7.629 3.812 1 98.06 198 PRO A CA 1
ATOM 1569 C C . PRO A 1 198 ? 17.859 6.191 3.326 1 98.06 198 PRO A C 1
ATOM 1571 O O . PRO A 1 198 ? 18.688 5.926 2.449 1 98.06 198 PRO A O 1
ATOM 1574 N N . ARG A 1 199 ? 17.109 5.262 3.836 1 95.56 199 ARG A N 1
ATOM 1575 C CA . ARG A 1 199 ? 17.172 3.869 3.408 1 95.56 199 ARG A CA 1
ATOM 1576 C C . ARG A 1 199 ? 16.672 3.713 1.977 1 95.56 199 ARG A C 1
ATOM 1578 O O . ARG A 1 199 ? 16.969 2.723 1.311 1 95.56 199 ARG A O 1
ATOM 1585 N N . LEU A 1 200 ? 15.898 4.684 1.481 1 95.19 200 LEU A N 1
ATOM 1586 C CA . LEU A 1 200 ? 15.461 4.699 0.092 1 95.19 200 LEU A CA 1
ATOM 1587 C C . LEU A 1 200 ? 16.422 5.496 -0.777 1 95.19 200 LEU A C 1
ATOM 1589 O O . LEU A 1 200 ? 16.188 5.664 -1.977 1 95.19 200 LEU A O 1
ATOM 1593 N N . GLY A 1 201 ? 17.469 6.047 -0.153 1 96.5 201 GLY A N 1
ATOM 1594 C CA . GLY A 1 201 ? 18.453 6.824 -0.885 1 96.5 201 GLY A CA 1
ATOM 1595 C C . GLY A 1 201 ? 18.141 8.305 -0.935 1 96.5 201 GLY A C 1
ATOM 1596 O O . GLY A 1 201 ? 18.734 9.055 -1.707 1 96.5 201 GLY A O 1
ATOM 1597 N N . TYR A 1 202 ? 17.219 8.727 -0.109 1 98.19 202 TYR A N 1
ATOM 1598 C CA . TYR A 1 202 ? 16.828 10.133 -0.116 1 98.19 202 TYR A CA 1
ATOM 1599 C C . TYR A 1 202 ? 17.469 10.883 1.049 1 98.19 202 TYR A C 1
ATOM 1601 O O . TYR A 1 202 ? 17.938 10.266 2.004 1 98.19 202 TYR A O 1
ATOM 1609 N N . ALA A 1 203 ? 17.438 12.164 0.996 1 97.31 203 ALA A N 1
ATOM 1610 C CA . ALA A 1 203 ? 18.047 13.008 2.029 1 97.31 203 ALA A CA 1
ATOM 1611 C C . ALA A 1 203 ? 17.172 13.047 3.279 1 97.31 203 ALA A C 1
ATOM 1613 O O . ALA A 1 203 ? 15.945 13.016 3.188 1 97.31 203 ALA A O 1
ATOM 1614 N N . LYS A 1 204 ? 17.875 13.102 4.371 1 97.56 204 LYS A N 1
ATOM 1615 C CA . LYS A 1 204 ? 17.172 13.383 5.621 1 97.56 204 LYS A CA 1
ATOM 1616 C C . LYS A 1 204 ? 16.672 14.828 5.652 1 97.56 204 LYS A C 1
ATOM 1618 O O . LYS A 1 204 ? 17.375 15.75 5.234 1 97.56 204 LYS A O 1
ATOM 1623 N N . ARG A 1 205 ? 15.469 15.086 6.086 1 98.44 205 ARG A N 1
ATOM 1624 C CA . ARG A 1 205 ? 14.867 16.422 6.16 1 98.44 205 ARG A CA 1
ATOM 1625 C C . ARG A 1 205 ? 14.766 16.891 7.605 1 98.44 205 ARG A C 1
ATOM 1627 O O . ARG A 1 205 ? 14.852 16.094 8.539 1 98.44 205 ARG A O 1
ATOM 1634 N N . ALA A 1 206 ? 14.633 18.188 7.797 1 98.81 206 ALA A N 1
ATOM 1635 C CA . ALA A 1 206 ? 14.336 18.75 9.109 1 98.81 206 ALA A CA 1
ATOM 1636 C C . ALA A 1 206 ? 12.836 18.734 9.391 1 98.81 206 ALA A C 1
ATOM 1638 O O . ALA A 1 206 ? 12.031 18.578 8.469 1 98.81 206 ALA A O 1
ATOM 1639 N N . HIS A 1 207 ? 12.508 18.75 10.664 1 98.94 207 HIS A N 1
ATOM 1640 C CA . HIS A 1 207 ? 11.109 18.734 11.078 1 98.94 207 HIS A CA 1
ATOM 1641 C C . HIS A 1 207 ? 10.852 19.781 12.164 1 98.94 207 HIS A C 1
ATOM 1643 O O . HIS A 1 207 ? 11.508 19.766 13.203 1 98.94 207 HIS A O 1
ATOM 1649 N N . LEU A 1 208 ? 9.969 20.672 11.867 1 98.88 208 LEU A N 1
ATOM 1650 C CA . LEU A 1 208 ? 9.562 21.719 12.789 1 98.88 208 LEU A CA 1
ATOM 1651 C C . LEU A 1 208 ? 8.156 21.469 13.328 1 98.88 208 LEU A C 1
ATOM 1653 O O . LEU A 1 208 ? 7.242 21.156 12.562 1 98.88 208 LEU A O 1
ATOM 1657 N N . MET A 1 209 ? 7.996 21.578 14.672 1 98.38 209 MET A N 1
ATOM 1658 C CA . MET A 1 209 ? 6.73 21.156 15.266 1 98.38 209 MET A CA 1
ATOM 1659 C C . MET A 1 209 ? 6.168 22.25 16.172 1 98.38 209 MET A C 1
ATOM 1661 O O . MET A 1 209 ? 6.855 22.719 17.078 1 98.38 209 MET A O 1
ATOM 1665 N N . ASN A 1 210 ? 4.965 22.641 15.914 1 96.38 210 ASN A N 1
ATOM 1666 C CA . ASN A 1 210 ? 4.273 23.562 16.797 1 96.38 210 ASN A CA 1
ATOM 1667 C C . ASN A 1 210 ? 3.639 22.844 17.984 1 96.38 210 ASN A C 1
ATOM 1669 O O . ASN A 1 210 ? 3.453 21.625 17.938 1 96.38 210 ASN A O 1
ATOM 1673 N N . THR A 1 211 ? 3.32 23.594 19 1 90.75 211 THR A N 1
ATOM 1674 C CA . THR A 1 211 ? 2.613 23.078 20.156 1 90.75 211 THR A CA 1
ATOM 1675 C C . THR A 1 211 ? 1.161 22.766 19.812 1 90.75 211 THR A C 1
ATOM 1677 O O . THR A 1 211 ? 0.611 23.312 18.859 1 90.75 211 THR A O 1
ATOM 1680 N N . MET A 1 212 ? 0.614 21.812 20.594 1 87.81 212 MET A N 1
ATOM 1681 C CA . MET A 1 212 ? -0.815 21.547 20.469 1 87.81 212 MET A CA 1
ATOM 1682 C C . MET A 1 212 ? -1.632 22.5 21.328 1 87.81 212 MET A C 1
ATOM 1684 O O . MET A 1 212 ? -1.267 22.781 22.469 1 87.81 212 MET A O 1
ATOM 1688 N N . VAL A 1 213 ? -2.607 23.141 20.75 1 87.88 213 VAL A N 1
ATOM 1689 C CA . VAL A 1 213 ? -3.537 23.984 21.516 1 87.88 213 VAL A CA 1
ATOM 1690 C C . VAL A 1 213 ? -4.746 23.156 21.938 1 87.88 213 VAL A C 1
ATOM 1692 O O . VAL A 1 213 ? -5.43 22.562 21.094 1 87.88 213 VAL A O 1
ATOM 1695 N N . PRO A 1 214 ? -4.934 23.141 23.219 1 84.44 214 PRO A N 1
ATOM 1696 C CA . PRO A 1 214 ? -6.078 22.344 23.672 1 84.44 214 PRO A CA 1
ATOM 1697 C C . PRO A 1 214 ? -7.414 22.891 23.172 1 84.44 214 PRO A C 1
ATOM 1699 O O . PRO A 1 214 ? -7.527 24.094 22.891 1 84.44 214 PRO A O 1
ATOM 1702 N N . GLY A 1 215 ? -8.414 22 23.109 1 81.69 215 GLY A N 1
ATOM 1703 C CA . GLY A 1 215 ? -9.766 22.422 22.781 1 81.69 215 GLY A CA 1
ATOM 1704 C C . GLY A 1 215 ? -10.414 23.266 23.875 1 81.69 215 GLY A C 1
ATOM 1705 O O . GLY A 1 215 ? -9.859 23.406 24.969 1 81.69 215 GLY A O 1
ATOM 1706 N N . LEU A 1 216 ? -11.625 23.859 23.641 1 83.19 216 LEU A N 1
ATOM 1707 C CA . LEU A 1 216 ? -12.32 24.766 24.547 1 83.19 216 LEU A CA 1
ATOM 1708 C C . LEU A 1 216 ? -12.82 24.016 25.781 1 83.19 216 LEU A C 1
ATOM 1710 O O . LEU A 1 216 ? -13 24.609 26.844 1 83.19 216 LEU A O 1
ATOM 1714 N N . ALA A 1 217 ? -13.172 22.719 25.578 1 74.75 217 ALA A N 1
ATOM 1715 C CA . ALA A 1 217 ? -13.648 21.922 26.688 1 74.75 217 ALA A CA 1
ATOM 1716 C C . ALA A 1 217 ? -12.5 21.188 27.375 1 74.75 217 ALA A C 1
ATOM 1718 O O . ALA A 1 217 ? -12.719 20.359 28.266 1 74.75 217 ALA A O 1
ATOM 1719 N N . GLY A 1 218 ? -11.531 21.5 27.031 1 71.31 218 GLY A N 1
ATOM 1720 C CA . GLY A 1 218 ? -10.43 20.672 27.516 1 71.31 218 GLY A CA 1
ATOM 1721 C C . GLY A 1 218 ? -10.086 19.531 26.578 1 71.31 218 GLY A C 1
ATOM 1722 O O . GLY A 1 218 ? -10.883 19.172 25.719 1 71.31 218 GLY A O 1
ATOM 1723 N N . GLY A 1 219 ? -8.82 19.172 26.453 1 69.06 219 GLY A N 1
ATOM 1724 C CA . GLY A 1 219 ? -8.398 18.078 25.578 1 69.06 219 GLY A CA 1
ATOM 1725 C C . GLY A 1 219 ? -8.062 18.531 24.172 1 69.06 219 GLY A C 1
ATOM 1726 O O . GLY A 1 219 ? -7.645 19.672 23.969 1 69.06 219 GLY A O 1
ATOM 1727 N N . LYS A 1 220 ? -8.258 17.594 23.25 1 65.88 220 LYS A N 1
ATOM 1728 C CA . LYS A 1 220 ? -7.926 17.922 21.875 1 65.88 220 LYS A CA 1
ATOM 1729 C C . LYS A 1 220 ? -9.133 18.484 21.125 1 65.88 220 LYS A C 1
ATOM 1731 O O . LYS A 1 220 ? -10.258 18 21.312 1 65.88 220 LYS A O 1
ATOM 1736 N N . MET A 1 221 ? -8.875 19.484 20.375 1 67.62 221 MET A N 1
ATOM 1737 C CA . MET A 1 221 ? -9.922 19.984 19.484 1 67.62 221 MET A CA 1
ATOM 1738 C C . MET A 1 221 ? -10.281 18.953 18.422 1 67.62 221 MET A C 1
ATOM 1740 O O . MET A 1 221 ? -9.398 18.297 17.875 1 67.62 221 MET A O 1
ATOM 1744 N N . SER A 1 222 ? -11.562 18.5 18.453 1 63.91 222 SER A N 1
ATOM 1745 C CA . SER A 1 222 ? -11.984 17.531 17.453 1 63.91 222 SER A CA 1
ATOM 1746 C C . SER A 1 222 ? -13.008 18.141 16.484 1 63.91 222 SER A C 1
ATOM 1748 O O . SER A 1 222 ? -13.898 18.875 16.906 1 63.91 222 SER A O 1
ATOM 1750 N N . ALA A 1 223 ? -12.805 17.891 15.219 1 63.38 223 ALA A N 1
ATOM 1751 C CA . ALA A 1 223 ? -13.742 18.344 14.195 1 63.38 223 ALA A CA 1
ATOM 1752 C C . ALA A 1 223 ? -15.109 17.688 14.375 1 63.38 223 ALA A C 1
ATOM 1754 O O . ALA A 1 223 ? -16.125 18.25 13.961 1 63.38 223 ALA A O 1
ATOM 1755 N N . SER A 1 224 ? -15.156 16.641 15.109 1 62.22 224 SER A N 1
ATOM 1756 C CA . SER A 1 224 ? -16.391 15.859 15.227 1 62.22 224 SER A CA 1
ATOM 1757 C C . SER A 1 224 ? -17.234 16.328 16.406 1 62.22 224 SER A C 1
ATOM 1759 O O . SER A 1 224 ? -18.422 16.016 16.5 1 62.22 224 SER A O 1
ATOM 1761 N N . ASP A 1 225 ? -16.672 17.172 17.266 1 68.94 225 ASP A N 1
ATOM 1762 C CA . ASP A 1 225 ? -17.438 17.672 18.422 1 68.94 225 ASP A CA 1
ATOM 1763 C C . ASP A 1 225 ? -17.703 19.156 18.297 1 68.94 225 ASP A C 1
ATOM 1765 O O . ASP A 1 225 ? -16.828 19.984 18.578 1 68.94 225 ASP A O 1
ATOM 1769 N N . PRO A 1 226 ? -18.922 19.469 18.016 1 69.62 226 PRO A N 1
ATOM 1770 C CA . PRO A 1 226 ? -19.234 20.875 17.75 1 69.62 226 PRO A CA 1
ATOM 1771 C C . PRO A 1 226 ? -18.969 21.781 18.953 1 69.62 226 PRO A C 1
ATOM 1773 O O . PRO A 1 226 ? -18.688 22.969 18.781 1 69.62 226 PRO A O 1
ATOM 1776 N N . ASN A 1 227 ? -19.062 21.234 20.031 1 73.19 227 ASN A N 1
ATOM 1777 C CA . ASN A 1 227 ? -18.922 22.078 21.203 1 73.19 227 ASN A CA 1
ATOM 1778 C C . ASN A 1 227 ? -17.453 22.219 21.625 1 73.19 227 ASN A C 1
ATOM 1780 O O . ASN A 1 227 ? -17.125 23.062 22.453 1 73.19 227 ASN A O 1
ATOM 1784 N N . SER A 1 228 ? -16.641 21.484 20.984 1 77.69 228 SER A N 1
ATOM 1785 C CA . SER A 1 228 ? -15.25 21.484 21.391 1 77.69 228 SER A CA 1
ATOM 1786 C C . SER A 1 228 ? -14.414 22.406 20.5 1 77.69 228 SER A C 1
ATOM 1788 O O . SER A 1 228 ? -13.227 22.609 20.766 1 77.69 228 SER A O 1
ATOM 1790 N N . LYS A 1 229 ? -15.164 22.969 19.547 1 84.38 229 LYS A N 1
ATOM 1791 C CA . LYS A 1 229 ? -14.367 23.75 18.594 1 84.38 229 LYS A CA 1
ATOM 1792 C C . LYS A 1 229 ? -15.156 24.953 18.062 1 84.38 229 LYS A C 1
ATOM 1794 O O . LYS A 1 229 ? -16.375 25.031 18.25 1 84.38 229 LYS A O 1
ATOM 1799 N N . ILE A 1 230 ? -14.43 25.953 17.641 1 92.62 230 ILE A N 1
ATOM 1800 C CA . ILE A 1 230 ? -15 27.094 16.922 1 92.62 230 ILE A CA 1
ATOM 1801 C C . ILE A 1 230 ? -14.656 26.969 15.438 1 92.62 230 ILE A C 1
ATOM 1803 O O . ILE A 1 230 ? -13.5 26.766 15.078 1 92.62 230 ILE A O 1
ATOM 1807 N N . ASP A 1 231 ? -15.688 27.094 14.648 1 93.06 231 ASP A N 1
ATOM 1808 C CA . ASP A 1 231 ? -15.484 27.031 13.203 1 93.06 231 ASP A CA 1
ATOM 1809 C C . ASP A 1 231 ? -15.203 28.422 12.633 1 93.06 231 ASP A C 1
ATOM 1811 O O . ASP A 1 231 ? -15.57 29.422 13.234 1 93.06 231 ASP A O 1
ATOM 1815 N N . PHE A 1 232 ? -14.617 28.453 11.445 1 95.56 232 PHE A N 1
ATOM 1816 C CA . PHE A 1 232 ? -14.234 29.703 10.805 1 95.56 232 PHE A CA 1
ATOM 1817 C C . PHE A 1 232 ? -15.469 30.531 10.445 1 95.56 232 PHE A C 1
ATOM 1819 O O . PHE A 1 232 ? -15.398 31.75 10.375 1 95.56 232 PHE A O 1
ATOM 1826 N N . LEU A 1 233 ? -16.594 29.844 10.266 1 95.44 233 LEU A N 1
ATOM 1827 C CA . LEU A 1 233 ? -17.766 30.547 9.766 1 95.44 233 LEU A CA 1
ATOM 1828 C C . LEU A 1 233 ? -18.812 30.688 10.859 1 95.44 233 LEU A C 1
ATOM 1830 O O . LEU A 1 233 ? -19.953 31.094 10.586 1 95.44 233 LEU A O 1
ATOM 1834 N N . ASP A 1 234 ? -18.469 30.344 12.055 1 95.12 234 ASP A N 1
ATOM 1835 C CA . ASP A 1 234 ? -19.391 30.547 13.172 1 95.12 234 ASP A CA 1
ATOM 1836 C C . ASP A 1 234 ? -19.75 32.031 13.312 1 95.12 234 ASP A C 1
ATOM 1838 O O . ASP A 1 234 ? -18.891 32.906 13.164 1 95.12 234 ASP A O 1
ATOM 1842 N N . SER A 1 235 ? -20.984 32.281 13.656 1 96.69 235 SER A N 1
ATOM 1843 C CA . SER A 1 235 ? -21.406 33.656 13.898 1 96.69 235 SER A CA 1
ATOM 1844 C C . SER A 1 235 ? -20.797 34.188 15.188 1 96.69 235 SER A C 1
ATOM 1846 O O . SER A 1 235 ? -20.359 33.438 16.047 1 96.69 235 SER A O 1
ATOM 1848 N N . PRO A 1 236 ? -20.75 35.562 15.281 1 97.62 236 PRO A N 1
ATOM 1849 C CA . PRO A 1 236 ? -20.234 36.125 16.516 1 97.62 236 PRO A CA 1
ATOM 1850 C C . PRO A 1 236 ? -20.953 35.625 17.766 1 97.62 236 PRO A C 1
ATOM 1852 O O . PRO A 1 236 ? -20.312 35.406 18.797 1 97.62 236 PRO A O 1
ATOM 1855 N N . GLU A 1 237 ? -22.234 35.406 17.625 1 97.38 237 GLU A N 1
ATOM 1856 C CA . GLU A 1 237 ? -23.016 34.906 18.75 1 97.38 237 GLU A CA 1
ATOM 1857 C C . GLU A 1 237 ? -22.609 33.5 19.141 1 97.38 237 GLU A C 1
ATOM 1859 O O . GLU A 1 237 ? -22.516 33.156 20.328 1 97.38 237 GLU A O 1
ATOM 1864 N N . VAL A 1 238 ? -22.422 32.688 18.172 1 95.75 238 VAL A N 1
ATOM 1865 C CA . VAL A 1 238 ? -22 31.312 18.406 1 95.75 238 VAL A CA 1
ATOM 1866 C C . VAL A 1 238 ? -20.609 31.281 19.031 1 95.75 238 VAL A C 1
ATOM 1868 O O . VAL A 1 238 ? -20.359 30.516 19.969 1 95.75 238 VAL A O 1
ATOM 1871 N N . VAL A 1 239 ? -19.719 32.094 18.547 1 96.56 239 VAL A N 1
ATOM 1872 C CA . VAL A 1 239 ? -18.375 32.219 19.109 1 96.56 239 VAL A CA 1
ATOM 1873 C C . VAL A 1 239 ? -18.469 32.594 20.578 1 96.56 239 VAL A C 1
ATOM 1875 O O . VAL A 1 239 ? -17.828 31.969 21.422 1 96.56 239 VAL A O 1
ATOM 1878 N N . LYS A 1 240 ? -19.266 33.594 20.844 1 96.62 240 LYS A N 1
ATOM 1879 C CA . LYS A 1 240 ? -19.438 34.062 22.219 1 96.62 240 LYS A CA 1
ATOM 1880 C C . LYS A 1 240 ? -19.984 32.938 23.109 1 96.62 240 LYS A C 1
ATOM 1882 O O . LYS A 1 240 ? -19.5 32.719 24.219 1 96.62 240 LYS A O 1
ATOM 1887 N N . LYS A 1 241 ? -20.953 32.281 22.656 1 95.38 241 LYS A N 1
ATOM 1888 C CA . LYS A 1 241 ? -21.578 31.188 23.406 1 95.38 241 LYS A CA 1
ATOM 1889 C C . LYS A 1 241 ? -20.578 30.078 23.703 1 95.38 241 LYS A C 1
ATOM 1891 O O . LYS A 1 241 ? -20.5 29.609 24.844 1 95.38 241 LYS A O 1
ATOM 1896 N N . LYS A 1 242 ? -19.844 29.656 22.703 1 93.5 242 LYS A N 1
ATOM 1897 C CA . LYS A 1 242 ? -18.875 28.562 22.859 1 93.5 242 LYS A CA 1
ATOM 1898 C C . LYS A 1 242 ? -17.75 28.953 23.812 1 93.5 242 LYS A C 1
ATOM 1900 O O . LYS A 1 242 ? -17.328 28.156 24.641 1 93.5 242 LYS A O 1
ATOM 1905 N N . LEU A 1 243 ? -17.281 30.203 23.766 1 94.81 243 LEU A N 1
ATOM 1906 C CA . LEU A 1 243 ? -16.203 30.656 24.641 1 94.81 243 LEU A CA 1
ATOM 1907 C C . LEU A 1 243 ? -16.703 30.812 26.078 1 94.81 243 LEU A C 1
ATOM 1909 O O . LEU A 1 243 ? -15.961 30.594 27.031 1 94.81 243 LEU A O 1
ATOM 1913 N N . LYS A 1 244 ? -17.922 31.25 26.203 1 93.88 244 LYS A N 1
ATOM 1914 C CA . LYS A 1 244 ? -18.516 31.344 27.531 1 93.88 244 LYS A CA 1
ATOM 1915 C C . LYS A 1 244 ? -18.547 29.984 28.219 1 93.88 244 LYS A C 1
ATOM 1917 O O . LYS A 1 244 ? -18.359 29.891 29.438 1 93.88 244 LYS A O 1
ATOM 1922 N N . ALA A 1 245 ? -18.75 28.984 27.453 1 91.5 245 ALA A N 1
ATOM 1923 C CA . ALA A 1 245 ? -18.875 27.625 28 1 91.5 245 ALA A CA 1
ATOM 1924 C C . ALA A 1 245 ? -17.516 26.953 28.109 1 91.5 245 ALA A C 1
ATOM 1926 O O . ALA A 1 245 ? -17.391 25.891 28.734 1 91.5 245 ALA A O 1
ATOM 1927 N N . ALA A 1 246 ? -16.531 27.547 27.531 1 91.44 246 ALA A N 1
ATOM 1928 C CA . ALA A 1 246 ? -15.203 26.938 27.469 1 91.44 246 ALA A CA 1
ATOM 1929 C C . ALA A 1 246 ? -14.617 26.766 28.875 1 91.44 246 ALA A C 1
ATOM 1931 O O . ALA A 1 246 ? -14.883 27.578 29.766 1 91.44 246 ALA A O 1
ATOM 1932 N N . PHE A 1 247 ? -13.883 25.703 29.031 1 89.38 247 PHE A N 1
ATOM 1933 C CA . PHE A 1 247 ? -13.195 25.469 30.297 1 89.38 247 PHE A CA 1
ATOM 1934 C C . PHE A 1 247 ? -12.109 26.5 30.531 1 89.38 247 PHE A C 1
ATOM 1936 O O . PHE A 1 247 ? -11.195 26.656 29.719 1 89.38 247 PHE A O 1
ATOM 1943 N N . CYS A 1 248 ? -12.219 27.234 31.625 1 92.5 248 CYS A N 1
ATOM 1944 C CA . CYS A 1 248 ? -11.273 28.266 32.031 1 92.5 248 CYS A CA 1
ATOM 1945 C C . CYS A 1 248 ? -11.359 28.531 33.531 1 92.5 248 CYS A C 1
ATOM 1947 O O . CYS A 1 248 ? -11.969 29.516 33.969 1 92.5 248 CYS A O 1
ATOM 1949 N N . GLU A 1 249 ? -10.641 27.672 34.281 1 92.5 249 GLU A N 1
ATOM 1950 C CA . GLU A 1 249 ? -10.672 27.781 35.719 1 92.5 249 GLU A CA 1
ATOM 1951 C C . GLU A 1 249 ? -9.711 28.859 36.219 1 92.5 249 GLU A C 1
ATOM 1953 O O . GLU A 1 249 ? -8.586 28.969 35.719 1 92.5 249 GLU A O 1
ATOM 1958 N N . GLU A 1 250 ? -10.211 29.547 37.156 1 94.19 250 GLU A N 1
ATOM 1959 C CA . GLU A 1 250 ? -9.406 30.641 37.688 1 94.19 250 GLU A CA 1
ATOM 1960 C C . GLU A 1 250 ? -8.055 30.125 38.188 1 94.19 250 GLU A C 1
ATOM 1962 O O . GLU A 1 250 ? -8 29.188 39 1 94.19 250 GLU A O 1
ATOM 1967 N N . GLY A 1 251 ? -7.051 30.703 37.656 1 95.19 251 GLY A N 1
ATOM 1968 C CA . GLY A 1 251 ? -5.711 30.375 38.125 1 95.19 251 GLY A CA 1
ATOM 1969 C C . GLY A 1 251 ? -5.129 29.141 37.469 1 95.19 251 GLY A C 1
ATOM 1970 O O . GLY A 1 251 ? -3.939 28.859 37.594 1 95.19 251 GLY A O 1
ATOM 1971 N N . ASN A 1 252 ? -5.887 28.484 36.781 1 94.06 252 ASN A N 1
ATOM 1972 C CA . ASN A 1 252 ? -5.434 27.266 36.125 1 94.06 252 ASN A CA 1
ATOM 1973 C C . ASN A 1 252 ? -4.848 27.547 34.75 1 94.06 252 ASN A C 1
ATOM 1975 O O . ASN A 1 252 ? -5.578 27.891 33.812 1 94.06 252 ASN A O 1
ATOM 1979 N N . VAL A 1 253 ? -3.586 27.344 34.625 1 92.94 253 VAL A N 1
ATOM 1980 C CA . VAL A 1 253 ? -2.934 27.656 33.375 1 92.94 253 VAL A CA 1
ATOM 1981 C C . VAL A 1 253 ? -2.699 26.375 32.562 1 92.94 253 VAL A C 1
ATOM 1983 O O . VAL A 1 253 ? -2.326 26.438 31.391 1 92.94 253 VAL A O 1
ATOM 1986 N N . ASP A 1 254 ? -2.996 25.25 33.406 1 86.88 254 ASP A N 1
ATOM 1987 C CA . ASP A 1 254 ? -2.805 23.953 32.75 1 86.88 254 ASP A CA 1
ATOM 1988 C C . ASP A 1 254 ? -4.07 23.516 32.031 1 86.88 254 ASP A C 1
ATOM 1990 O O . ASP A 1 254 ? -5.18 23.672 32.531 1 86.88 254 ASP A O 1
ATOM 1994 N N . GLU A 1 255 ? -4.012 23.078 30.719 1 85.25 255 GLU A N 1
ATOM 1995 C CA . GLU A 1 255 ? -5.113 22.562 29.906 1 85.25 255 GLU A CA 1
ATOM 1996 C C . GLU A 1 255 ? -6.164 23.641 29.672 1 85.25 255 GLU A C 1
ATOM 1998 O O . GLU A 1 255 ? -7.359 23.359 29.641 1 85.25 255 GLU A O 1
ATOM 2003 N N . ASN A 1 256 ? -5.754 24.891 29.781 1 91.19 256 ASN A N 1
ATOM 2004 C CA . ASN A 1 256 ? -6.613 26.047 29.516 1 91.19 256 ASN A CA 1
ATOM 2005 C C . ASN A 1 256 ? -6.551 26.453 28.047 1 91.19 256 ASN A C 1
ATOM 2007 O O . ASN A 1 256 ? -5.664 27.219 27.641 1 91.19 256 ASN A O 1
ATOM 2011 N N . GLY A 1 257 ? -7.5 25.984 27.312 1 90.5 257 GLY A N 1
ATOM 2012 C CA . GLY A 1 257 ? -7.52 26.219 25.875 1 90.5 257 GLY A CA 1
ATOM 2013 C C . GLY A 1 257 ? -7.664 27.688 25.516 1 90.5 257 GLY A C 1
ATOM 2014 O O . GLY A 1 257 ? -7.121 28.141 24.5 1 90.5 257 GLY A O 1
ATOM 2015 N N . VAL A 1 258 ? -8.359 28.422 26.312 1 93.62 258 VAL A N 1
ATOM 2016 C CA . VAL A 1 258 ? -8.57 29.844 26.062 1 93.62 258 VAL A CA 1
ATOM 2017 C C . VAL A 1 258 ? -7.246 30.594 26.188 1 93.62 258 VAL A C 1
ATOM 2019 O O . VAL A 1 258 ? -6.879 31.375 25.312 1 93.62 258 VAL A O 1
ATOM 2022 N N . LEU A 1 259 ? -6.562 30.297 27.234 1 94.31 259 LEU A N 1
ATOM 2023 C CA . LEU A 1 259 ? -5.266 30.906 27.484 1 94.31 259 LEU A CA 1
ATOM 2024 C C . LEU A 1 259 ? -4.25 30.484 26.422 1 94.31 259 LEU A C 1
ATOM 2026 O O . LEU A 1 259 ? -3.484 31.297 25.922 1 94.31 259 LEU A O 1
ATOM 2030 N N . ALA A 1 260 ? -4.289 29.234 26.078 1 92 260 ALA A N 1
ATOM 2031 C CA . ALA A 1 260 ? -3.365 28.688 25.078 1 92 260 ALA A CA 1
ATOM 2032 C C . ALA A 1 260 ? -3.57 29.359 23.719 1 92 260 ALA A C 1
ATOM 2034 O O . ALA A 1 260 ? -2.607 29.594 22.984 1 92 260 ALA A O 1
ATOM 2035 N N . PHE A 1 261 ? -4.754 29.641 23.391 1 93 261 PHE A N 1
ATOM 2036 C CA . PHE A 1 261 ? -5.07 30.281 22.125 1 93 261 PHE A CA 1
ATOM 2037 C C . PHE A 1 261 ? -4.504 31.688 22.062 1 93 261 PHE A C 1
ATOM 2039 O O . PHE A 1 261 ? -4.043 32.125 21.016 1 93 261 PHE A O 1
ATOM 2046 N N . VAL A 1 262 ? -4.527 32.375 23.156 1 95.62 262 VAL A N 1
ATOM 2047 C CA . VAL A 1 262 ? -3.945 33.719 23.219 1 95.62 262 VAL A CA 1
ATOM 2048 C C . VAL A 1 262 ? -2.451 33.656 22.906 1 95.62 262 VAL A C 1
ATOM 2050 O O . VAL A 1 262 ? -1.939 34.438 22.094 1 95.62 262 VAL A O 1
ATOM 2053 N N . GLY A 1 263 ? -1.813 32.719 23.531 1 93.88 263 GLY A N 1
ATOM 2054 C CA . GLY A 1 263 ? -0.375 32.594 23.375 1 93.88 263 GLY A CA 1
ATOM 2055 C C . GLY A 1 263 ? 0.023 32.125 21.984 1 93.88 263 GLY A C 1
ATOM 2056 O O . GLY A 1 263 ? 1.005 32.625 21.422 1 93.88 263 GLY A O 1
ATOM 2057 N N . ALA A 1 264 ? -0.768 31.266 21.406 1 92.44 264 ALA A N 1
ATOM 2058 C CA . ALA A 1 264 ? -0.375 30.609 20.156 1 92.44 264 ALA A CA 1
ATOM 2059 C C . ALA A 1 264 ? -0.862 31.391 18.953 1 92.44 264 ALA A C 1
ATOM 2061 O O . ALA A 1 264 ? -0.279 31.297 17.859 1 92.44 264 ALA A O 1
ATOM 2062 N N . VAL A 1 265 ? -1.895 32.156 19.141 1 94.38 265 VAL A N 1
ATOM 2063 C CA . VAL A 1 265 ? -2.539 32.719 17.953 1 94.38 265 VAL A CA 1
ATOM 2064 C C . VAL A 1 265 ? -2.631 34.25 18.094 1 94.38 265 VAL A C 1
ATOM 2066 O O . VAL A 1 265 ? -1.975 34.969 17.359 1 94.38 265 VAL A O 1
ATOM 2069 N N . LEU A 1 266 ? -3.268 34.75 19.156 1 96.44 266 LEU A N 1
ATOM 2070 C CA . LEU A 1 266 ? -3.604 36.188 19.219 1 96.44 266 LEU A CA 1
ATOM 2071 C C . LEU A 1 266 ? -2.35 37.031 19.406 1 96.44 266 LEU A C 1
ATOM 2073 O O . LEU A 1 266 ? -2.172 38.031 18.719 1 96.44 266 LEU A O 1
ATOM 2077 N N . ILE A 1 267 ? -1.507 36.625 20.297 1 96.31 267 ILE A N 1
ATOM 2078 C CA . ILE A 1 267 ? -0.319 37.406 20.562 1 96.31 267 ILE A CA 1
ATOM 2079 C C . ILE A 1 267 ? 0.609 37.406 19.359 1 96.31 267 ILE A C 1
ATOM 2081 O O . ILE A 1 267 ? 1.065 38.438 18.891 1 96.31 267 ILE A O 1
ATOM 2085 N N . PRO A 1 268 ? 0.832 36.219 18.812 1 93.88 268 PRO A N 1
ATOM 2086 C CA . PRO A 1 268 ? 1.66 36.219 17.609 1 93.88 268 PRO A CA 1
ATOM 2087 C C . PRO A 1 268 ? 1.088 37.062 16.484 1 93.88 268 PRO A C 1
ATOM 2089 O O . PRO A 1 268 ? 1.834 37.781 15.797 1 93.88 268 PRO A O 1
ATOM 2092 N N . ILE A 1 269 ? -0.178 37.031 16.281 1 93.88 269 ILE A N 1
ATOM 2093 C CA . ILE A 1 269 ? -0.806 37.844 15.234 1 93.88 269 ILE A CA 1
ATOM 2094 C C . ILE A 1 269 ? -0.687 39.312 15.586 1 93.88 269 ILE A C 1
ATOM 2096 O O . ILE A 1 269 ? -0.424 40.156 14.711 1 93.88 269 ILE A O 1
ATOM 2100 N N . SER A 1 270 ? -0.893 39.625 16.859 1 94.88 270 SER A N 1
ATOM 2101 C CA . SER A 1 270 ? -0.721 41 17.312 1 94.88 270 SER A CA 1
ATOM 2102 C C . SER A 1 270 ? 0.688 41.5 17.031 1 94.88 270 SER A C 1
ATOM 2104 O O . SER A 1 270 ? 0.863 42.625 16.547 1 94.88 270 SER A O 1
ATOM 2106 N N . GLN A 1 271 ? 1.599 40.688 17.328 1 92.12 271 GLN A N 1
ATOM 2107 C CA . GLN A 1 271 ? 2.994 41.031 17.109 1 92.12 271 GLN A CA 1
ATOM 2108 C C . GLN A 1 271 ? 3.277 41.219 15.617 1 92.12 271 GLN A C 1
ATOM 2110 O O . GLN A 1 271 ? 4.016 42.125 15.234 1 92.12 271 GLN A O 1
ATOM 2115 N N . LEU A 1 272 ? 2.742 40.406 14.812 1 88.94 272 LEU A N 1
ATOM 2116 C CA . LEU A 1 272 ? 2.867 40.531 13.359 1 88.94 272 LEU A CA 1
ATOM 2117 C C . LEU A 1 272 ? 2.305 41.844 12.883 1 88.94 272 LEU A C 1
ATOM 2119 O O . LEU A 1 272 ? 2.932 42.562 12.078 1 88.94 272 LEU A O 1
ATOM 2123 N N . ARG A 1 273 ? 1.184 42.188 13.383 1 90.62 273 ARG A N 1
ATOM 2124 C CA . ARG A 1 273 ? 0.51 43.438 12.984 1 90.62 273 ARG A CA 1
ATOM 2125 C C . ARG A 1 273 ? 1.266 44.656 13.484 1 90.62 273 ARG A C 1
ATOM 2127 O O . ARG A 1 273 ? 1.333 45.688 12.789 1 90.62 273 ARG A O 1
ATOM 2134 N N . LEU A 1 274 ? 1.83 44.562 14.625 1 90.5 274 LEU A N 1
ATOM 2135 C CA . LEU A 1 274 ? 2.627 45.656 15.18 1 90.5 274 LEU A CA 1
ATOM 2136 C C . LEU A 1 274 ? 3.885 45.875 14.352 1 90.5 274 LEU A C 1
ATOM 2138 O O . LEU A 1 274 ? 4.277 47.031 14.117 1 90.5 274 LEU A O 1
ATOM 2142 N N . SER A 1 275 ? 4.496 44.812 13.938 1 84.38 275 SER A N 1
ATOM 2143 C CA . SER A 1 275 ? 5.711 44.938 13.141 1 84.38 275 SER A CA 1
ATOM 2144 C C . SER A 1 275 ? 5.426 45.562 11.773 1 84.38 275 SER A C 1
ATOM 2146 O O . SER A 1 275 ? 6.277 46.25 11.211 1 84.38 275 SER A O 1
ATOM 2148 N N . ARG A 1 276 ? 4.297 45.375 11.242 1 82.06 276 ARG A N 1
ATOM 2149 C CA . ARG A 1 276 ? 3.916 45.875 9.93 1 82.06 276 ARG A CA 1
ATOM 2150 C C . ARG A 1 276 ? 3.572 47.375 9.992 1 82.06 276 ARG A C 1
ATOM 2152 O O . ARG A 1 276 ? 3.721 48.094 9.008 1 82.06 276 ARG A O 1
ATOM 2159 N N . GLN A 1 277 ? 2.895 47.719 11.078 1 76.62 277 GLN A N 1
ATOM 2160 C CA . GLN A 1 277 ? 2.582 49.125 11.227 1 76.62 277 GLN A CA 1
ATOM 2161 C C . GLN A 1 277 ? 3.836 50 11.094 1 76.62 277 GLN A C 1
ATOM 2163 O O . GLN A 1 277 ? 3.764 51.156 10.672 1 76.62 277 GLN A O 1
ATOM 2168 N N . GLN A 1 278 ? 4.871 49.438 11.383 1 62.53 278 GLN A N 1
ATOM 2169 C CA . GLN A 1 278 ? 6.137 50.156 11.312 1 62.53 278 GLN A CA 1
ATOM 2170 C C . GLN A 1 278 ? 6.727 50.094 9.906 1 62.53 278 GLN A C 1
ATOM 2172 O O . GLN A 1 278 ? 7.637 50.875 9.578 1 62.53 278 GLN A O 1
ATOM 2177 N N . SER A 1 279 ? 6.262 49.219 9.281 1 60.84 279 SER A N 1
ATOM 2178 C CA . SER A 1 279 ? 6.902 49.031 7.984 1 60.84 279 SER A CA 1
ATOM 2179 C C . SER A 1 279 ? 5.965 49.406 6.848 1 60.84 279 SER A C 1
ATOM 2181 O O . SER A 1 279 ? 4.969 50.125 7.066 1 60.84 279 SER A O 1
ATOM 2183 N N . GLU A 1 280 ? 5.52 48.469 5.945 1 57.34 280 GLU A N 1
ATOM 2184 C CA . GLU A 1 280 ? 5.137 48.5 4.535 1 57.34 280 GLU A CA 1
ATOM 2185 C C . GLU A 1 280 ? 3.623 48.594 4.375 1 57.34 280 GLU A C 1
ATOM 2187 O O . GLU A 1 280 ? 2.875 48.344 5.32 1 57.34 280 GLU A O 1
ATOM 2192 N N . GLU A 1 281 ? 3.254 49.031 3.193 1 52.56 281 GLU A N 1
ATOM 2193 C CA . GLU A 1 281 ? 1.93 49.156 2.59 1 52.56 281 GLU A CA 1
ATOM 2194 C C . GLU A 1 281 ? 1.176 47.844 2.627 1 52.56 281 GLU A C 1
ATOM 2196 O O . GLU A 1 281 ? 1.697 46.812 2.189 1 52.56 281 GLU A O 1
ATOM 2201 N N . LEU A 1 282 ? 0.154 47.75 3.549 1 62.16 282 LEU A N 1
ATOM 2202 C CA . LEU A 1 282 ? -0.712 46.594 3.613 1 62.16 282 LEU A CA 1
ATOM 2203 C C . LEU A 1 282 ? -1.533 46.469 2.336 1 62.16 282 LEU A C 1
ATOM 2205 O O . LEU A 1 282 ? -1.928 47.469 1.734 1 62.16 282 LEU A O 1
ATOM 2209 N N . GLU A 1 283 ? -1.535 45.25 1.839 1 62.16 283 GLU A N 1
ATOM 2210 C CA . GLU A 1 283 ? -2.387 45 0.685 1 62.16 283 GLU A CA 1
ATOM 2211 C C . GLU A 1 283 ? -3.854 45.25 1.007 1 62.16 283 GLU A C 1
ATOM 2213 O O . GLU A 1 283 ? -4.234 45.344 2.178 1 62.16 283 GLU A O 1
ATOM 2218 N N . ALA A 1 284 ? -4.645 45.594 0.021 1 59.62 284 ALA A N 1
ATOM 2219 C CA . ALA A 1 284 ? -6.082 45.812 0.135 1 59.62 284 ALA A CA 1
ATOM 2220 C C . ALA A 1 284 ? -6.801 44.562 0.562 1 59.62 284 ALA A C 1
ATOM 2222 O O . ALA A 1 284 ? -6.328 43.438 0.29 1 59.62 284 ALA A O 1
ATOM 2223 N N . GLY A 1 285 ? -7.824 44.594 1.292 1 61.34 285 GLY A N 1
ATOM 2224 C CA . GLY A 1 285 ? -8.727 43.469 1.546 1 61.34 285 GLY A CA 1
ATOM 2225 C C . GLY A 1 285 ? -8.359 42.688 2.785 1 61.34 285 GLY A C 1
ATOM 2226 O O . GLY A 1 285 ? -8.844 41.562 2.977 1 61.34 285 GLY A O 1
ATOM 2227 N N . LEU A 1 286 ? -7.52 43.25 3.594 1 72.19 286 LEU A N 1
ATOM 2228 C CA . LEU A 1 286 ? -6.988 42.5 4.719 1 72.19 286 LEU A CA 1
ATOM 2229 C C . LEU A 1 286 ? -7.938 42.531 5.91 1 72.19 286 LEU A C 1
ATOM 2231 O O . LEU A 1 286 ? -7.824 41.719 6.836 1 72.19 286 LEU A O 1
ATOM 2235 N N . GLY A 1 287 ? -9.008 43.344 5.859 1 72.56 287 GLY A N 1
ATOM 2236 C CA . GLY A 1 287 ? -9.852 43.5 7.031 1 72.56 287 GLY A CA 1
ATOM 2237 C C . GLY A 1 287 ? -9.18 44.25 8.148 1 72.56 287 GLY A C 1
ATOM 2238 O O . GLY A 1 287 ? -8.297 45.094 7.902 1 72.56 287 GLY A O 1
ATOM 2239 N N . ASP A 1 288 ? -9.633 44.031 9.391 1 83.69 288 ASP A N 1
ATOM 2240 C CA . ASP A 1 288 ? -9.086 44.688 10.578 1 83.69 288 ASP A CA 1
ATOM 2241 C C . ASP A 1 288 ? -7.648 44.25 10.828 1 83.69 288 ASP A C 1
ATOM 2243 O O . ASP A 1 288 ? -7.395 43.062 11.117 1 83.69 288 ASP A O 1
ATOM 2247 N N . GLN A 1 289 ? -6.742 45.062 10.727 1 87.69 289 GLN A N 1
ATOM 2248 C CA . GLN A 1 289 ? -5.34 44.719 10.906 1 87.69 289 GLN A CA 1
ATOM 2249 C C . GLN A 1 289 ? -4.777 45.344 12.18 1 87.69 289 GLN A C 1
ATOM 2251 O O . GLN A 1 289 ? -3.562 45.375 12.383 1 87.69 289 GLN A O 1
ATOM 2256 N N . ARG A 1 290 ? -5.664 45.844 13 1 91.06 290 ARG A N 1
ATOM 2257 C CA . ARG A 1 290 ? -5.207 46.375 14.281 1 91.06 290 ARG A CA 1
ATOM 2258 C C . ARG A 1 290 ? -4.715 45.25 15.195 1 91.06 290 ARG A C 1
ATOM 2260 O O . ARG A 1 290 ? -5.281 44.156 15.211 1 91.06 290 ARG A O 1
ATOM 2267 N N . PRO A 1 291 ? -3.627 45.531 15.922 1 95 291 PRO A N 1
ATOM 2268 C CA . PRO A 1 291 ? -3.232 44.562 16.953 1 95 291 PRO A CA 1
ATOM 2269 C C . PRO A 1 291 ? -4.289 44.406 18.031 1 95 291 PRO A C 1
ATOM 2271 O O . PRO A 1 291 ? -5.258 45.156 18.094 1 95 291 PRO A O 1
ATOM 2274 N N . PHE A 1 292 ? -4.184 43.375 18.844 1 96.44 292 PHE A N 1
ATOM 2275 C CA . PHE A 1 292 ? -5.148 43.094 19.906 1 96.44 292 PHE A CA 1
ATOM 2276 C C . PHE A 1 292 ? -4.762 43.812 21.188 1 96.44 292 PHE A C 1
ATOM 2278 O O . PHE A 1 292 ? -4.621 43.188 22.25 1 96.44 292 PHE A O 1
ATOM 2285 N N . ILE A 1 293 ? -4.602 45.125 21.016 1 95.75 293 ILE A N 1
ATOM 2286 C CA . ILE A 1 293 ? -4.234 45.969 22.141 1 95.75 293 ILE A CA 1
ATOM 2287 C C . ILE A 1 293 ? -5.16 47.188 22.188 1 95.75 293 ILE A C 1
ATOM 2289 O O . ILE A 1 293 ? -5.742 47.562 21.156 1 95.75 293 ILE A O 1
ATOM 2293 N N . SER A 1 294 ? -5.312 47.719 23.375 1 92 294 SER A N 1
ATOM 2294 C CA . SER A 1 294 ? -6.109 48.938 23.5 1 92 294 SER A CA 1
ATOM 2295 C C . SER A 1 294 ? -5.355 50.156 22.938 1 92 294 SER A C 1
ATOM 2297 O O . SER A 1 294 ? -4.129 50.125 22.844 1 92 294 SER A O 1
ATOM 2299 N N . ASN A 1 295 ? -6.102 51.156 22.578 1 87.88 295 ASN A N 1
ATOM 2300 C CA . ASN A 1 295 ? -5.512 52.375 22 1 87.88 295 ASN A CA 1
ATOM 2301 C C . ASN A 1 295 ? -4.594 53.062 23 1 87.88 295 ASN A C 1
ATOM 2303 O O . ASN A 1 295 ? -3.629 53.719 22.609 1 87.88 295 ASN A O 1
ATOM 2307 N N . ASP A 1 296 ? -4.898 52.875 24.219 1 87.94 296 ASP A N 1
ATOM 2308 C CA . ASP A 1 296 ? -4.141 53.562 25.266 1 87.94 296 ASP A CA 1
ATOM 2309 C C . ASP A 1 296 ? -3.078 52.656 25.875 1 87.94 296 ASP A C 1
ATOM 2311 O O . ASP A 1 296 ? -2.537 52.969 26.938 1 87.94 296 ASP A O 1
ATOM 2315 N N . ALA A 1 297 ? -2.773 51.562 25.156 1 93.81 297 ALA A N 1
ATOM 2316 C CA . ALA A 1 297 ? -1.812 50.594 25.703 1 93.81 297 ALA A CA 1
ATOM 2317 C C . ALA A 1 297 ? -0.398 51.156 25.688 1 93.81 297 ALA A C 1
ATOM 2319 O O . ALA A 1 297 ? -0.008 51.844 24.734 1 93.81 297 ALA A O 1
ATOM 2320 N N . PRO A 1 298 ? 0.401 50.969 26.703 1 95 298 PRO A N 1
ATOM 2321 C CA . PRO A 1 298 ? 1.795 51.406 26.719 1 95 298 PRO A CA 1
ATOM 2322 C C . PRO A 1 298 ? 2.645 50.75 25.641 1 95 298 PRO A C 1
ATOM 2324 O O . PRO A 1 298 ? 2.283 49.656 25.156 1 95 298 PRO A O 1
ATOM 2327 N N . PRO A 1 299 ? 3.715 51.375 25.344 1 93 299 PRO A N 1
ATOM 2328 C CA . PRO A 1 299 ? 4.617 50.781 24.375 1 93 299 PRO A CA 1
ATOM 2329 C C . PRO A 1 299 ? 5.078 49.375 24.781 1 93 299 PRO A C 1
ATOM 2331 O O . PRO A 1 299 ? 5.355 49.125 25.969 1 93 299 PRO A O 1
ATOM 2334 N N . GLY A 1 300 ? 5.102 48.531 23.828 1 94 300 GLY A N 1
ATOM 2335 C CA . GLY A 1 300 ? 5.582 47.188 24.094 1 94 300 GLY A CA 1
ATOM 2336 C C . GLY A 1 300 ? 4.465 46.188 24.344 1 94 300 GLY A C 1
ATOM 2337 O O . GLY A 1 300 ? 4.707 45 24.406 1 94 300 GLY A O 1
ATOM 2338 N N . THR A 1 301 ? 3.271 46.75 24.438 1 96.81 301 THR A N 1
ATOM 2339 C CA . THR A 1 301 ? 2.115 45.875 24.656 1 96.81 301 THR A CA 1
ATOM 2340 C C . THR A 1 301 ? 1.822 45.031 23.422 1 96.81 301 THR A C 1
ATOM 2342 O O . THR A 1 301 ? 1.828 45.562 22.297 1 96.81 301 THR A O 1
ATOM 2345 N N . VAL A 1 302 ? 1.557 43.719 23.703 1 96.62 302 VAL A N 1
ATOM 2346 C CA . VAL A 1 302 ? 1.248 42.875 22.578 1 96.62 302 VAL A CA 1
ATOM 2347 C C . VAL A 1 302 ? -0.16 42.281 22.734 1 96.62 302 VAL A C 1
ATOM 2349 O O . VAL A 1 302 ? -0.717 41.719 21.781 1 96.62 302 VAL A O 1
ATOM 2352 N N . PHE A 1 303 ? -0.732 42.438 23.906 1 97.81 303 PHE A N 1
ATOM 2353 C CA . PHE A 1 303 ? -2.094 42 24.141 1 97.81 303 PHE A CA 1
ATOM 2354 C C . PHE A 1 303 ? -2.734 42.75 25.297 1 97.81 303 PHE A C 1
ATOM 2356 O O . PHE A 1 303 ? -2.068 43.062 26.281 1 97.81 303 PHE A O 1
ATOM 2363 N N . THR A 1 304 ? -3.961 43.094 25.141 1 97.81 304 THR A N 1
ATOM 2364 C CA . THR A 1 304 ? -4.699 43.781 26.188 1 97.81 304 THR A CA 1
ATOM 2365 C C . THR A 1 304 ? -5.93 42.969 26.609 1 97.81 304 THR A C 1
ATOM 2367 O O . THR A 1 304 ? -6.668 42.5 25.75 1 97.81 304 THR A O 1
ATOM 2370 N N . ILE A 1 305 ? -6.078 42.781 27.859 1 96.88 305 ILE A N 1
ATOM 2371 C CA . ILE A 1 305 ? -7.34 42.281 28.422 1 96.88 305 ILE A CA 1
ATOM 2372 C C . ILE A 1 305 ? -8.258 43.469 28.734 1 96.88 305 ILE A C 1
ATOM 2374 O O . ILE A 1 305 ? -7.918 44.312 29.562 1 96.88 305 ILE A O 1
ATOM 2378 N N . GLU A 1 306 ? -9.32 43.375 28.078 1 92.88 306 GLU A N 1
ATOM 2379 C CA . GLU A 1 306 ? -10.289 44.438 28.312 1 92.88 306 GLU A CA 1
ATOM 2380 C C . GLU A 1 306 ? -11.141 44.156 29.547 1 92.88 306 GLU A C 1
ATOM 2382 O O . GLU A 1 306 ? -11.688 43.062 29.688 1 92.88 306 GLU A O 1
ATOM 2387 N N . ARG A 1 307 ? -11.133 45.062 30.328 1 90.56 307 ARG A N 1
ATOM 2388 C CA . ARG A 1 307 ? -11.906 45.031 31.562 1 90.56 307 ARG A CA 1
ATOM 2389 C C . ARG A 1 307 ? -12.57 46.375 31.859 1 90.56 307 ARG A C 1
ATOM 2391 O O . ARG A 1 307 ? -11.984 47.406 31.594 1 90.56 307 ARG A O 1
ATOM 2398 N N . ASP A 1 308 ? -13.75 46.281 32.406 1 86.75 308 ASP A N 1
ATOM 2399 C CA . ASP A 1 308 ? -14.453 47.5 32.75 1 86.75 308 ASP A CA 1
ATOM 2400 C C . ASP A 1 308 ? -13.664 48.312 33.75 1 86.75 308 ASP A C 1
ATOM 2402 O O . ASP A 1 308 ? -13 47.75 34.625 1 86.75 308 ASP A O 1
ATOM 2406 N N . ALA A 1 309 ? -13.914 49.594 33.656 1 85.69 309 ALA A N 1
ATOM 2407 C CA . ALA A 1 309 ? -13.203 50.5 34.562 1 85.69 309 ALA A CA 1
ATOM 2408 C C . ALA A 1 309 ? -13.539 50.219 36 1 85.69 309 ALA A C 1
ATOM 2410 O O . ALA A 1 309 ? -12.68 50.344 36.875 1 85.69 309 ALA A O 1
ATOM 2411 N N . LYS A 1 310 ? -14.727 49.844 36.25 1 88.56 310 LYS A N 1
ATOM 2412 C CA . LYS A 1 310 ? -15.195 49.594 37.625 1 88.56 310 LYS A CA 1
ATOM 2413 C C . LYS A 1 310 ? -14.469 48.375 38.219 1 88.56 310 LYS A C 1
ATOM 2415 O O . LYS A 1 310 ? -14.398 48.25 39.438 1 88.56 310 LYS A O 1
ATOM 2420 N N . PHE A 1 311 ? -13.914 47.625 37.375 1 85.12 311 PHE A N 1
ATOM 2421 C CA . PHE A 1 311 ? -13.219 46.438 37.844 1 85.12 311 PHE A CA 1
ATOM 2422 C C . PHE A 1 311 ? -11.711 46.594 37.688 1 85.12 311 PHE A C 1
ATOM 2424 O O . PHE A 1 311 ? -10.992 45.594 37.562 1 85.12 311 PHE A O 1
ATOM 2431 N N . GLY A 1 312 ? -11.172 47.844 37.5 1 85.38 312 GLY A N 1
ATOM 2432 C CA . GLY A 1 312 ? -9.742 48.094 37.438 1 85.38 312 GLY A CA 1
ATOM 2433 C C . GLY A 1 312 ? -9.234 48.469 36.062 1 85.38 312 GLY A C 1
ATOM 2434 O O . GLY A 1 312 ? -8.07 48.844 35.906 1 85.38 312 GLY A O 1
ATOM 2435 N N . GLY A 1 313 ? -10.094 48.344 35.031 1 89.94 313 GLY A N 1
ATOM 2436 C CA . GLY A 1 313 ? -9.711 48.781 33.688 1 89.94 313 GLY A CA 1
ATOM 2437 C C . GLY A 1 313 ? -8.883 47.719 32.969 1 89.94 313 GLY A C 1
ATOM 2438 O O . GLY A 1 313 ? -8.625 46.656 33.5 1 89.94 313 GLY A O 1
ATOM 2439 N N . PRO A 1 314 ? -8.445 48.156 31.781 1 94.25 314 PRO A N 1
ATOM 2440 C CA . PRO A 1 314 ? -7.711 47.188 30.938 1 94.25 314 PRO A CA 1
ATOM 2441 C C . PRO A 1 314 ? -6.332 46.844 31.5 1 94.25 314 PRO A C 1
ATOM 2443 O O . PRO A 1 314 ? -5.715 47.688 32.188 1 94.25 314 PRO A O 1
ATOM 2446 N N . SER A 1 315 ? -5.941 45.656 31.328 1 95.38 315 SER A N 1
ATOM 2447 C CA . SER A 1 315 ? -4.59 45.219 31.656 1 95.38 315 SER A CA 1
ATOM 2448 C C . SER A 1 315 ? -3.787 44.938 30.391 1 95.38 315 SER A C 1
ATOM 2450 O O . SER A 1 315 ? -4.301 44.344 29.438 1 95.38 315 SER A O 1
ATOM 2452 N N . HIS A 1 316 ? -2.564 45.375 30.375 1 97.19 316 HIS A N 1
ATOM 2453 C CA . HIS A 1 316 ? -1.712 45.312 29.203 1 97.19 316 HIS A CA 1
ATOM 2454 C C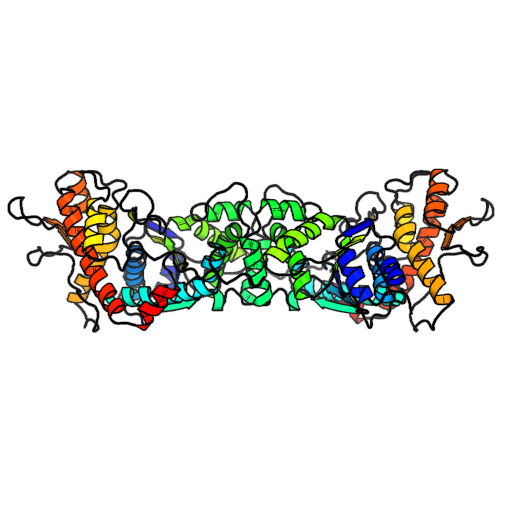 . HIS A 1 316 ? -0.548 44.344 29.406 1 97.19 316 HIS A C 1
ATOM 2456 O O . HIS A 1 316 ? 0.053 44.312 30.484 1 97.19 316 HIS A O 1
ATOM 2462 N N . TYR A 1 317 ? -0.269 43.562 28.406 1 97.62 317 TYR A N 1
ATOM 2463 C CA . TYR A 1 317 ? 0.767 42.531 28.547 1 97.62 317 TYR A CA 1
ATOM 2464 C C . TYR A 1 317 ? 1.797 42.656 27.422 1 97.62 317 TYR A C 1
ATOM 2466 O O . TYR A 1 317 ? 1.44 42.844 26.266 1 97.62 317 TYR A O 1
ATOM 2474 N N . SER A 1 318 ? 3.068 42.5 27.781 1 96.25 318 SER A N 1
ATOM 2475 C CA . SER A 1 318 ? 4.156 42.562 26.812 1 96.25 318 SER A CA 1
ATOM 2476 C C . SER A 1 318 ? 4.562 41.188 26.312 1 96.25 318 SER A C 1
ATOM 2478 O O . SER A 1 318 ? 5.32 41.062 25.359 1 96.25 318 SER A O 1
ATOM 2480 N N . SER A 1 319 ? 4.074 40.219 26.984 1 95.5 319 SER A N 1
ATOM 2481 C CA . SER A 1 319 ? 4.375 38.844 26.594 1 95.5 319 SER A CA 1
ATOM 2482 C C . SER A 1 319 ? 3.303 37.875 27.078 1 95.5 319 SER A C 1
ATOM 2484 O O . SER A 1 319 ? 2.52 38.219 27.969 1 95.5 319 SER A O 1
ATOM 2486 N N . PHE A 1 320 ? 3.287 36.75 26.469 1 95.44 320 PHE A N 1
ATOM 2487 C CA . PHE A 1 320 ? 2.371 35.688 26.906 1 95.44 320 PHE A CA 1
ATOM 2488 C C . PHE A 1 320 ? 2.729 35.219 28.312 1 95.44 320 PHE A C 1
ATOM 2490 O O . PHE A 1 320 ? 1.845 34.906 29.109 1 95.44 320 PHE A O 1
ATOM 2497 N N . GLU A 1 321 ? 4.016 35.094 28.594 1 95.88 321 GLU A N 1
ATOM 2498 C CA . GLU A 1 321 ? 4.477 34.656 29.906 1 95.88 321 GLU A CA 1
ATOM 2499 C C . GLU A 1 321 ? 3.939 35.562 31 1 95.88 321 GLU A C 1
ATOM 2501 O O . GLU A 1 321 ? 3.549 35.094 32.062 1 95.88 321 GLU A O 1
ATOM 2506 N N . HIS A 1 322 ? 3.963 36.812 30.703 1 96.62 322 HIS A N 1
ATOM 2507 C CA . HIS A 1 322 ? 3.426 37.75 31.672 1 96.62 322 HIS A CA 1
ATOM 2508 C C . HIS A 1 322 ? 1.942 37.5 31.922 1 96.62 322 HIS A C 1
ATOM 2510 O O . HIS A 1 322 ? 1.494 37.5 33.062 1 96.62 322 HIS A O 1
ATOM 2516 N N . LEU A 1 323 ? 1.19 37.312 30.906 1 97 323 LEU A N 1
ATOM 2517 C CA . LEU A 1 323 ? -0.234 37.031 31.031 1 97 323 LEU A CA 1
ATOM 2518 C C . LEU A 1 323 ? -0.464 35.719 31.781 1 97 323 LEU A C 1
ATOM 2520 O O . LEU A 1 323 ? -1.335 35.656 32.656 1 97 323 LEU A O 1
ATOM 2524 N N . LYS A 1 324 ? 0.285 34.719 31.406 1 96.38 324 LYS A N 1
ATOM 2525 C CA . LYS A 1 324 ? 0.175 33.406 32.062 1 96.38 324 LYS A CA 1
ATOM 2526 C C . LYS A 1 324 ? 0.419 33.531 33.562 1 96.38 324 LYS A C 1
ATOM 2528 O O . LYS A 1 324 ? -0.309 32.906 34.344 1 96.38 324 LYS A O 1
ATOM 2533 N N . GLU A 1 325 ? 1.397 34.25 33.906 1 96.81 325 GLU A N 1
ATOM 2534 C CA . GLU A 1 325 ? 1.73 34.438 35.312 1 96.81 325 GLU A CA 1
ATOM 2535 C C . GLU A 1 325 ? 0.61 35.156 36.062 1 96.81 325 GLU A C 1
ATOM 2537 O O . GLU A 1 325 ? 0.228 34.75 37.156 1 96.81 325 GLU A O 1
ATOM 2542 N N . GLU A 1 326 ? 0.115 36.219 35.5 1 96.81 326 GLU A N 1
ATOM 2543 C CA . GLU A 1 326 ? -0.964 36.969 36.125 1 96.81 326 GLU A CA 1
ATOM 2544 C C . GLU A 1 326 ? -2.229 36.125 36.25 1 96.81 326 GLU A C 1
ATOM 2546 O O . GLU A 1 326 ? -2.984 36.25 37.219 1 96.81 326 GLU A O 1
ATOM 2551 N N . PHE A 1 327 ? -2.479 35.312 35.281 1 97 327 PHE A N 1
ATOM 2552 C CA . PHE A 1 327 ? -3.625 34.406 35.344 1 97 327 PHE A CA 1
ATOM 2553 C C . PHE A 1 327 ? -3.441 33.375 36.469 1 97 327 PHE A C 1
ATOM 2555 O O . PHE A 1 327 ? -4.379 33.094 37.219 1 97 327 PHE A O 1
ATOM 2562 N N . ARG A 1 328 ? -2.273 32.844 36.562 1 96.94 328 ARG A N 1
ATOM 2563 C CA . ARG A 1 328 ? -1.952 31.906 37.625 1 96.94 328 ARG A CA 1
ATOM 2564 C C . ARG A 1 328 ? -2.17 32.531 39 1 96.94 328 ARG A C 1
ATOM 2566 O O . ARG A 1 328 ? -2.637 31.875 39.938 1 96.94 328 ARG A O 1
ATOM 2573 N N . GLU A 1 329 ? -1.861 33.812 39.094 1 96.94 329 GLU A N 1
ATOM 2574 C CA . GLU A 1 329 ? -1.971 34.531 40.375 1 96.94 329 GLU A CA 1
ATOM 2575 C C . GLU A 1 329 ? -3.391 35.062 40.594 1 96.94 329 GLU A C 1
ATOM 2577 O O . GLU A 1 329 ? -3.648 35.812 41.531 1 96.94 329 GLU A O 1
ATOM 2582 N N . LYS A 1 330 ? -4.277 34.781 39.688 1 95.69 330 LYS A N 1
ATOM 2583 C CA . LYS A 1 330 ? -5.695 35.094 39.781 1 95.69 330 LYS A CA 1
ATOM 2584 C C . LYS A 1 330 ? -5.918 36.625 39.688 1 95.69 330 LYS A C 1
ATOM 2586 O O . LYS A 1 330 ? -6.863 37.156 40.281 1 95.69 330 LYS A O 1
ATOM 2591 N N . LYS A 1 331 ? -4.996 37.219 38.938 1 94.56 331 LYS A N 1
ATOM 2592 C CA . LYS A 1 331 ? -5.141 38.656 38.719 1 94.56 331 LYS A CA 1
ATOM 2593 C C . LYS A 1 331 ? -5.984 38.906 37.469 1 94.56 331 LYS A C 1
ATOM 2595 O O . LYS A 1 331 ? -6.445 40.031 37.281 1 94.56 331 LYS A O 1
ATOM 2600 N N . VAL A 1 332 ? -6.145 37.938 36.719 1 95.06 332 VAL A N 1
ATOM 2601 C CA . VAL A 1 332 ? -7.004 38 35.531 1 95.06 332 VAL A CA 1
ATOM 2602 C C . VAL A 1 332 ? -8.211 37.094 35.719 1 95.06 332 VAL A C 1
ATOM 2604 O O . VAL A 1 332 ? -8.047 35.875 35.875 1 95.06 332 VAL A O 1
ATOM 2607 N N . HIS A 1 333 ? -9.336 37.688 35.75 1 94.62 333 HIS A N 1
ATOM 2608 C CA . HIS A 1 333 ? -10.555 36.906 35.875 1 94.62 333 HIS A CA 1
ATOM 2609 C C . HIS A 1 333 ? -10.852 36.156 34.562 1 94.62 333 HIS A C 1
ATOM 2611 O O . HIS A 1 333 ? -10.703 36.719 33.469 1 94.62 333 HIS A O 1
ATOM 2617 N N . PRO A 1 334 ? -11.297 34.906 34.719 1 95.06 334 PRO A N 1
ATOM 2618 C CA . PRO A 1 334 ? -11.617 34.125 33.531 1 95.06 334 PRO A CA 1
ATOM 2619 C C . PRO A 1 334 ? -12.625 34.812 32.625 1 95.06 334 PRO A C 1
ATOM 2621 O O . PRO A 1 334 ? -12.516 34.719 31.391 1 95.06 334 PRO A O 1
ATOM 2624 N N . GLY A 1 335 ? -13.555 35.438 33.219 1 94.88 335 GLY A N 1
ATOM 2625 C CA . GLY A 1 335 ? -14.547 36.156 32.406 1 94.88 335 GLY A CA 1
ATOM 2626 C C . GLY A 1 335 ? -13.953 37.219 31.547 1 94.88 335 GLY A C 1
ATOM 2627 O O . GLY A 1 335 ? -14.375 37.406 30.391 1 94.88 335 GLY A O 1
ATOM 2628 N N . ASP A 1 336 ? -13.016 37.969 32.062 1 95.5 336 ASP A N 1
ATOM 2629 C CA . ASP A 1 336 ? -12.344 39.031 31.297 1 95.5 336 ASP A CA 1
ATOM 2630 C C . ASP A 1 336 ? -11.5 38.406 30.188 1 95.5 336 ASP A C 1
ATOM 2632 O O . ASP A 1 336 ? -11.461 38.969 29.078 1 95.5 336 ASP A O 1
ATOM 2636 N N . LEU A 1 337 ? -10.828 37.375 30.547 1 96.5 337 LEU A N 1
ATOM 2637 C CA . LEU A 1 337 ? -10.031 36.688 29.547 1 96.5 337 LEU A CA 1
ATOM 2638 C C . LEU A 1 337 ? -10.914 36.188 28.391 1 96.5 337 LEU A C 1
ATOM 2640 O O . LEU A 1 337 ? -10.617 36.438 27.219 1 96.5 337 LEU A O 1
ATOM 2644 N N . LYS A 1 338 ? -12 35.531 28.734 1 96.19 338 LYS A N 1
ATOM 2645 C CA . LYS A 1 338 ? -12.914 34.969 27.719 1 96.19 338 LYS A CA 1
ATOM 2646 C C . LYS A 1 338 ? -13.484 36.094 26.844 1 96.19 338 LYS A C 1
ATOM 2648 O O . LYS A 1 338 ? -13.594 35.938 25.625 1 96.19 338 LYS A O 1
ATOM 2653 N N . ALA A 1 339 ? -13.812 37.125 27.438 1 95.81 339 ALA A N 1
ATOM 2654 C CA . ALA A 1 339 ? -14.391 38.25 26.703 1 95.81 339 ALA A CA 1
ATOM 2655 C C . ALA A 1 339 ? -13.383 38.844 25.703 1 95.81 339 ALA A C 1
ATOM 2657 O O . ALA A 1 339 ? -13.727 39.125 24.562 1 95.81 339 ALA A O 1
ATOM 2658 N N . SER A 1 340 ? -12.195 39.031 26.141 1 96.62 340 SER A N 1
ATOM 2659 C CA . SER A 1 340 ? -11.141 39.562 25.297 1 96.62 340 SER A CA 1
ATOM 2660 C C . SER A 1 340 ? -10.812 38.625 24.156 1 96.62 340 SER A C 1
ATOM 2662 O O . SER A 1 340 ? -10.594 39.062 23.016 1 96.62 340 SER A O 1
ATOM 2664 N N . VAL A 1 341 ? -10.781 37.375 24.5 1 96.69 341 VAL A N 1
ATOM 2665 C CA . VAL A 1 341 ? -10.5 36.344 23.484 1 96.69 341 VAL A CA 1
ATOM 2666 C C . VAL A 1 341 ? -11.656 36.281 22.484 1 96.69 341 VAL A C 1
ATOM 2668 O O . VAL A 1 341 ? -11.43 36.156 21.281 1 96.69 341 VAL A O 1
ATOM 2671 N N . THR A 1 342 ? -12.891 36.375 22.938 1 97.44 342 THR A N 1
ATOM 2672 C CA . THR A 1 342 ? -14.062 36.406 22.078 1 97.44 342 THR A CA 1
ATOM 2673 C C . THR A 1 342 ? -13.945 37.562 21.062 1 97.44 342 THR A C 1
ATOM 2675 O O . THR A 1 342 ? -14.172 37.375 19.875 1 97.44 342 THR A O 1
ATOM 2678 N N . SER A 1 343 ? -13.578 38.688 21.578 1 96.81 343 SER A N 1
ATOM 2679 C CA . SER A 1 343 ? -13.406 39.844 20.719 1 96.81 343 SER A CA 1
ATOM 2680 C C . SER A 1 343 ? -12.312 39.625 19.688 1 96.81 343 SER A C 1
ATOM 2682 O O . SER A 1 343 ? -12.5 39.906 18.5 1 96.81 343 SER A O 1
ATOM 2684 N N . GLY A 1 344 ? -11.188 39.156 20.109 1 96.31 344 GLY A N 1
ATOM 2685 C CA . GLY A 1 344 ? -10.086 38.844 19.203 1 96.31 344 GLY A CA 1
ATOM 2686 C C . GLY A 1 344 ? -10.461 37.844 18.125 1 96.31 344 GLY A C 1
ATOM 2687 O O . GLY A 1 344 ? -10.18 38.094 16.938 1 96.31 344 GLY A O 1
ATOM 2688 N N . ILE A 1 345 ? -11.133 36.75 18.5 1 96.56 345 ILE A N 1
ATOM 2689 C CA . ILE A 1 345 ? -11.516 35.719 17.562 1 96.56 345 ILE A CA 1
ATOM 2690 C C . ILE A 1 345 ? -12.516 36.281 16.562 1 96.56 345 ILE A C 1
ATOM 2692 O O . ILE A 1 345 ? -12.406 36.031 15.352 1 96.56 345 ILE A O 1
ATOM 2696 N N . ASN A 1 346 ? -13.453 37.031 17.016 1 97.25 346 ASN A N 1
ATOM 2697 C CA . ASN A 1 346 ? -14.453 37.594 16.109 1 97.25 346 ASN A CA 1
ATOM 2698 C C . ASN A 1 346 ? -13.82 38.562 15.109 1 97.25 346 ASN A C 1
ATOM 2700 O O . ASN A 1 346 ? -14.258 38.625 13.961 1 97.25 346 ASN A O 1
ATOM 2704 N N . ARG A 1 347 ? -12.812 39.312 15.531 1 96.38 347 ARG A N 1
ATOM 2705 C CA . ARG A 1 347 ? -12.109 40.188 14.617 1 96.38 347 ARG A CA 1
ATOM 2706 C C . ARG A 1 347 ? -11.352 39.406 13.555 1 96.38 347 ARG A C 1
ATOM 2708 O O . ARG A 1 347 ? -11.219 39.844 12.414 1 96.38 347 ARG A O 1
ATOM 2715 N N . LEU A 1 348 ? -10.867 38.281 13.945 1 95.69 348 LEU A N 1
ATOM 2716 C CA . LEU A 1 348 ? -10.156 37.406 13 1 95.69 348 LEU A CA 1
ATOM 2717 C C . LEU A 1 348 ? -11.117 36.781 12.008 1 95.69 348 LEU A C 1
ATOM 2719 O O . LEU A 1 348 ? -10.781 36.594 10.836 1 95.69 348 LEU A O 1
ATOM 2723 N N . LEU A 1 349 ? -12.359 36.438 12.484 1 96.88 349 LEU A N 1
ATOM 2724 C CA . LEU A 1 349 ? -13.289 35.656 11.68 1 96.88 349 LEU A CA 1
ATOM 2725 C C . LEU A 1 349 ? -14.102 36.562 10.766 1 96.88 349 LEU A C 1
ATOM 2727 O O . LEU A 1 349 ? -14.602 36.125 9.727 1 96.88 349 LEU A O 1
ATOM 2731 N N . GLU A 1 350 ? -14.18 37.844 11.117 1 96.56 350 GLU A N 1
ATOM 2732 C CA . GLU A 1 350 ? -15.055 38.75 10.414 1 96.56 350 GLU A CA 1
ATOM 2733 C C . GLU A 1 350 ? -14.711 38.812 8.922 1 96.56 350 GLU A C 1
ATOM 2735 O O . GLU A 1 350 ? -15.586 38.656 8.07 1 96.56 350 GLU A O 1
ATOM 2740 N N . PRO A 1 351 ? -13.477 39.094 8.57 1 95.19 351 PRO A N 1
ATOM 2741 C CA . PRO A 1 351 ? -13.156 39.188 7.141 1 95.19 351 PRO A CA 1
ATOM 2742 C C . PRO A 1 351 ? -13.391 37.844 6.418 1 95.19 351 PRO A C 1
ATOM 2744 O O . PRO A 1 351 ? -13.688 37.844 5.219 1 95.19 351 PRO A O 1
ATOM 2747 N N . ILE A 1 352 ? -13.234 36.75 7.066 1 95.44 352 ILE A N 1
ATOM 2748 C CA . ILE A 1 352 ? -13.445 35.438 6.469 1 95.44 352 ILE A CA 1
ATOM 2749 C C . ILE A 1 352 ? -14.93 35.219 6.199 1 95.44 352 ILE A C 1
ATOM 2751 O O . ILE A 1 352 ? -15.312 34.812 5.105 1 95.44 352 ILE A O 1
ATOM 2755 N N . ARG A 1 353 ? -15.742 35.562 7.238 1 96.81 353 ARG A N 1
ATOM 2756 C CA . ARG A 1 353 ? -17.188 35.5 7.066 1 96.81 353 ARG A CA 1
ATOM 2757 C C . ARG A 1 353 ? -17.656 36.344 5.902 1 96.81 353 ARG A C 1
ATOM 2759 O O . ARG A 1 353 ? -18.484 35.938 5.094 1 96.81 353 ARG A O 1
ATOM 2766 N N . LYS A 1 354 ? -17.141 37.531 5.836 1 96 354 LYS A N 1
ATOM 2767 C CA . LYS A 1 354 ? -17.531 38.469 4.781 1 96 354 LYS A CA 1
ATOM 2768 C C . LYS A 1 354 ? -17.141 37.938 3.406 1 96 354 LYS A C 1
ATOM 2770 O O . LYS A 1 354 ? -17.922 38.031 2.457 1 96 354 LYS A O 1
ATOM 2775 N N . ALA A 1 355 ? -15.953 37.438 3.279 1 94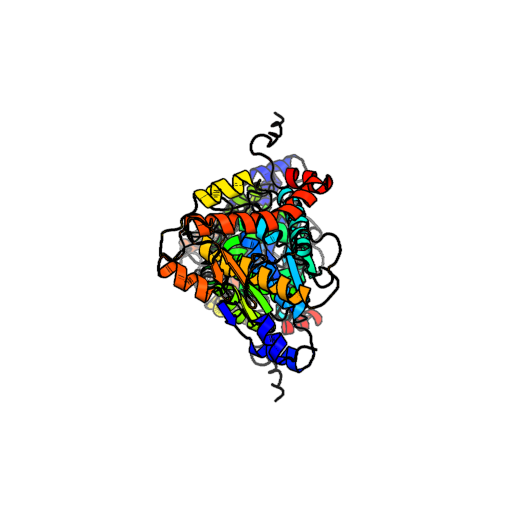.81 355 ALA A N 1
ATOM 2776 C CA . ALA A 1 355 ? -15.5 36.875 2.014 1 94.81 355 ALA A CA 1
ATOM 2777 C C . ALA A 1 355 ? -16.406 35.719 1.584 1 94.81 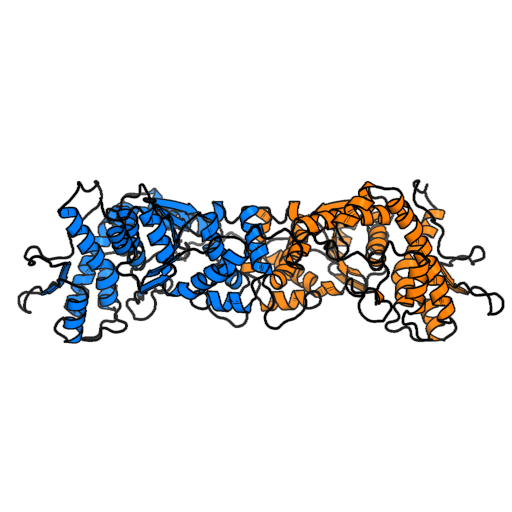355 ALA A C 1
ATOM 2779 O O . ALA A 1 355 ? -16.75 35.594 0.408 1 94.81 355 ALA A O 1
ATOM 2780 N N . PHE A 1 356 ? -16.75 34.875 2.492 1 96.25 356 PHE A N 1
ATOM 2781 C CA . PHE A 1 356 ? -17.625 33.75 2.213 1 96.25 356 PHE A CA 1
ATOM 2782 C C . PHE A 1 356 ? -19 34.219 1.762 1 96.25 356 PHE A C 1
ATOM 2784 O O . PHE A 1 356 ? -19.531 33.719 0.768 1 96.25 356 PHE A O 1
ATOM 2791 N N . GLU A 1 357 ? -19.469 35.156 2.494 1 96.56 357 GLU A N 1
ATOM 2792 C CA . GLU A 1 357 ? -20.812 35.688 2.203 1 96.56 357 GLU A CA 1
ATOM 2793 C C . GLU A 1 357 ? -20.859 36.344 0.826 1 96.56 357 GLU A C 1
ATOM 2795 O O . GLU A 1 357 ? -21.875 36.281 0.145 1 96.56 357 GLU A O 1
ATOM 2800 N N . GLY A 1 358 ? -19.797 36.844 0.421 1 95.69 358 GLY A N 1
ATOM 2801 C CA . GLY A 1 358 ? -19.766 37.562 -0.841 1 95.69 358 GLY A CA 1
ATOM 2802 C C . GLY A 1 358 ? -19.406 36.688 -2.021 1 95.69 358 GLY A C 1
ATOM 2803 O O . GLY A 1 358 ? -19.359 37.156 -3.162 1 95.69 358 GLY A O 1
ATOM 2804 N N . ASP A 1 359 ? -19.125 35.469 -1.835 1 96.19 359 ASP A N 1
ATOM 2805 C CA . ASP A 1 359 ? -18.656 34.562 -2.883 1 96.19 359 ASP A CA 1
ATOM 2806 C C . ASP A 1 359 ? -19.641 33.438 -3.109 1 96.19 359 ASP A C 1
ATOM 2808 O O . ASP A 1 359 ? -19.547 32.406 -2.455 1 96.19 359 ASP A O 1
ATOM 2812 N N . GLU A 1 360 ? -20.422 33.531 -4.133 1 97.38 360 GLU A N 1
ATOM 2813 C CA . GLU A 1 360 ? -21.469 32.531 -4.406 1 97.38 360 GLU A CA 1
ATOM 2814 C C . GLU A 1 360 ? -20.891 31.172 -4.738 1 97.38 360 GLU A C 1
ATOM 2816 O O . GLU A 1 360 ? -21.469 30.141 -4.41 1 97.38 360 GLU A O 1
ATOM 2821 N N . GLU A 1 361 ? -19.812 31.234 -5.371 1 96.81 361 GLU A N 1
ATOM 2822 C CA . GLU A 1 361 ? -19.156 29.969 -5.699 1 96.81 361 GLU A CA 1
ATOM 2823 C C . GLU A 1 361 ? -18.656 29.266 -4.445 1 96.81 361 GLU A C 1
ATOM 2825 O O . GLU A 1 361 ? -18.75 28.031 -4.34 1 96.81 361 GLU A O 1
ATOM 2830 N N . TRP A 1 362 ? -18.125 30 -3.537 1 96.44 362 TRP A N 1
ATOM 2831 C CA . TRP A 1 362 ? -17.688 29.406 -2.275 1 96.44 362 TRP A CA 1
ATOM 2832 C C . TRP A 1 362 ? -18.859 28.812 -1.505 1 96.44 362 TRP A C 1
ATOM 2834 O O . TRP A 1 362 ? -18.734 27.734 -0.92 1 96.44 362 TRP A O 1
ATOM 2844 N N . LYS A 1 363 ? -19.938 29.469 -1.531 1 96.94 363 LYS A N 1
ATOM 2845 C CA . LYS A 1 363 ? -21.141 28.984 -0.872 1 96.94 363 LYS A CA 1
ATOM 2846 C C . LYS A 1 363 ? -21.609 27.672 -1.498 1 96.94 363 LYS A C 1
ATOM 2848 O O . LYS A 1 363 ? -22 26.734 -0.788 1 96.94 363 LYS A O 1
ATOM 2853 N N . ARG A 1 364 ? -21.531 27.641 -2.758 1 97.25 364 ARG A N 1
ATOM 2854 C CA . ARG A 1 364 ? -21.906 26.438 -3.473 1 97.25 364 ARG A CA 1
ATOM 2855 C C . ARG A 1 364 ? -20.984 25.266 -3.105 1 97.25 364 ARG A C 1
ATOM 2857 O O . ARG A 1 364 ? -21.453 24.172 -2.795 1 97.25 364 ARG A O 1
ATOM 2864 N N . ILE A 1 365 ? -19.734 25.516 -3.082 1 97 365 ILE A N 1
ATOM 2865 C CA . ILE A 1 365 ? -18.75 24.5 -2.756 1 97 365 ILE A CA 1
ATOM 2866 C C . ILE A 1 365 ? -18.938 24.031 -1.318 1 97 365 ILE A C 1
ATOM 2868 O O . ILE A 1 365 ? -18.828 22.828 -1.031 1 97 365 ILE A O 1
ATOM 2872 N N . ALA A 1 366 ? -19.219 24.969 -0.43 1 96.19 366 ALA A N 1
ATOM 2873 C CA . ALA A 1 366 ? -19.438 24.625 0.974 1 96.19 366 ALA A CA 1
ATOM 2874 C C . ALA A 1 366 ? -20.609 23.672 1.126 1 96.19 366 ALA A C 1
ATOM 2876 O O . ALA A 1 366 ? -20.547 22.719 1.921 1 96.19 366 ALA A O 1
ATOM 2877 N N . GLY A 1 367 ? -21.641 23.891 0.374 1 95.81 367 GLY A N 1
ATOM 2878 C CA . GLY A 1 367 ? -22.797 23.016 0.39 1 95.81 367 GLY A CA 1
ATOM 2879 C C . GLY A 1 367 ? -22.5 21.625 -0.124 1 95.81 367 GLY A C 1
ATOM 2880 O O . GLY A 1 367 ? -23.031 20.641 0.391 1 95.81 367 GLY A O 1
ATOM 2881 N N . LEU A 1 368 ? -21.641 21.547 -1.085 1 95.38 368 LEU A N 1
ATOM 2882 C CA . LEU A 1 368 ? -21.266 20.266 -1.681 1 95.38 368 LEU A CA 1
ATOM 2883 C C . LEU A 1 368 ? -20.281 19.516 -0.788 1 95.38 368 LEU A C 1
ATOM 2885 O O . LEU A 1 368 ? -20.312 18.297 -0.701 1 95.38 368 LEU A O 1
ATOM 2889 N N . ALA A 1 369 ? -19.406 20.25 -0.129 1 94.88 369 ALA A N 1
ATOM 2890 C CA . ALA A 1 369 ? -18.344 19.672 0.697 1 94.88 369 ALA A CA 1
ATOM 2891 C C . ALA A 1 369 ? -18.906 19.141 2.018 1 94.88 369 ALA A C 1
ATOM 2893 O O . ALA A 1 369 ? -18.422 18.156 2.557 1 94.88 369 ALA A O 1
ATOM 2894 N N . TYR A 1 370 ? -19.891 19.828 2.512 1 92.81 370 TYR A N 1
ATOM 2895 C CA . TYR A 1 370 ? -20.469 19.484 3.807 1 92.81 370 TYR A CA 1
ATOM 2896 C C . TYR A 1 370 ? -21.984 19.547 3.768 1 92.81 370 TYR A C 1
ATOM 2898 O O . TYR A 1 370 ? -22.594 20.422 4.371 1 92.81 370 TYR A O 1
ATOM 2906 N N . PRO A 1 371 ? -22.516 18.516 3.135 1 88.88 371 PRO A N 1
ATOM 2907 C CA . PRO A 1 371 ? -23.984 18.5 2.996 1 88.88 371 PRO A CA 1
ATOM 2908 C C . PRO A 1 371 ? -24.703 18.328 4.332 1 88.88 371 PRO A C 1
ATOM 2910 O O . PRO A 1 371 ? -24.172 17.703 5.25 1 88.88 371 PRO A O 1
ATOM 2913 N N . GLU A 1 372 ? -25.703 19.141 4.453 1 76.75 372 GLU A N 1
ATOM 2914 C CA . GLU A 1 372 ? -26.5 19 5.668 1 76.75 372 GLU A CA 1
ATOM 2915 C C . GLU A 1 372 ? -27.094 17.594 5.785 1 76.75 372 GLU A C 1
ATOM 2917 O O . GLU A 1 372 ? -27.406 16.953 4.773 1 76.75 372 GLU A O 1
ATOM 2922 N N . ALA A 1 373 ? -26.875 16.875 6.836 1 61.94 373 ALA A N 1
ATOM 2923 C CA . ALA A 1 373 ? -27.312 15.508 7.074 1 61.94 373 ALA A CA 1
ATOM 2924 C C . ALA A 1 373 ? -28.594 15.203 6.324 1 61.94 373 ALA A C 1
ATOM 2926 O O . ALA A 1 373 ? -28.812 14.078 5.859 1 61.94 373 ALA A O 1
ATOM 2927 N N . GLY A 1 374 ? -29.641 15.828 6.383 1 48.12 374 GLY A N 1
ATOM 2928 C CA . GLY A 1 374 ? -30.922 15.367 5.859 1 48.12 374 GLY A CA 1
ATOM 2929 C C . GLY A 1 374 ? -30.906 15.148 4.359 1 48.12 374 GLY A C 1
ATOM 2930 O O . GLY A 1 374 ? -31.844 14.555 3.805 1 48.12 374 GLY A O 1
ATOM 2931 N N . LYS A 1 375 ? -30.141 15.883 3.551 1 41.94 375 LYS A N 1
ATOM 2932 C CA . LYS A 1 375 ? -30.406 15.836 2.115 1 41.94 375 LYS A CA 1
ATOM 2933 C C . LYS A 1 375 ? -29.594 14.734 1.44 1 41.94 375 LYS A C 1
ATOM 2935 O O . LYS A 1 375 ? -29.062 14.93 0.348 1 41.94 375 LYS A O 1
ATOM 2940 N N . VAL A 1 376 ? -28.969 13.883 2.055 1 39.59 376 VAL A N 1
ATOM 2941 C CA . VAL A 1 376 ? -28.406 12.852 1.191 1 39.59 376 VAL A CA 1
ATOM 2942 C C . VAL A 1 376 ? -29.484 12.305 0.258 1 39.59 376 VAL A C 1
ATOM 2944 O O . VAL A 1 376 ? -30.516 11.812 0.715 1 39.59 376 VAL A O 1
ATOM 2947 N N . GLU A 1 377 ? -29.656 12.68 -0.828 1 34.59 377 GLU A N 1
ATOM 2948 C CA . GLU A 1 377 ? -30.547 12.102 -1.841 1 34.59 377 GLU A CA 1
ATOM 2949 C C . GLU A 1 377 ? -30.422 10.578 -1.869 1 34.59 377 GLU A C 1
ATOM 2951 O O . GLU A 1 377 ? -29.328 10.039 -1.97 1 34.59 377 GLU A O 1
ATOM 2956 N N . LYS A 1 378 ? -31.312 9.836 -1.206 1 35.69 378 LYS A N 1
ATOM 2957 C CA . LYS A 1 378 ? -31.547 8.422 -1.514 1 35.69 378 LYS A CA 1
ATOM 2958 C C . LYS A 1 378 ? -31.453 8.164 -3.014 1 35.69 378 LYS A C 1
ATOM 2960 O O . LYS A 1 378 ? -32.219 8.75 -3.799 1 35.69 378 LYS A O 1
ATOM 2965 N N . LYS A 1 379 ? -30.5 7.945 -3.684 1 33.97 379 LYS A N 1
ATOM 2966 C CA . LYS A 1 379 ? -30.625 7.234 -4.953 1 33.97 379 LYS A CA 1
ATOM 2967 C C . LYS A 1 379 ? -31.766 6.23 -4.902 1 33.97 379 LYS A C 1
ATOM 2969 O O . LYS A 1 379 ? -31.891 5.449 -3.953 1 33.97 379 LYS A O 1
ATOM 2974 N N . LYS A 1 380 ? -32.906 6.16 -5.469 1 30.67 380 LYS A N 1
ATOM 2975 C CA . LYS A 1 380 ? -33.938 5.156 -5.812 1 30.67 380 LYS A CA 1
ATOM 2976 C C . LYS A 1 380 ? -33.281 3.822 -6.164 1 30.67 380 LYS A C 1
ATOM 2978 O O . LYS A 1 380 ? -32.406 3.76 -7.035 1 30.67 380 LYS A O 1
ATOM 2983 N N . LYS A 1 381 ? -33.188 2.76 -5.387 1 29.2 381 LYS A N 1
ATOM 2984 C CA . LYS A 1 381 ? -33.156 1.367 -5.824 1 29.2 381 LYS A CA 1
ATOM 2985 C C . LYS A 1 381 ? -34 1.165 -7.09 1 29.2 381 LYS A C 1
ATOM 2987 O O . LYS A 1 381 ? -35.188 1.499 -7.121 1 29.2 381 LYS A O 1
ATOM 2992 N N . VAL A 1 382 ? -33.656 1.379 -8.273 1 26.89 382 VAL A N 1
ATOM 2993 C CA . VAL A 1 382 ? -34.375 0.594 -9.289 1 26.89 382 VAL A CA 1
ATOM 2994 C C . VAL A 1 382 ? -34.688 -0.79 -8.734 1 26.89 382 VAL A C 1
ATOM 2996 O O . VAL A 1 382 ? -33.812 -1.494 -8.242 1 26.89 382 VAL A O 1
ATOM 2999 N N . SER A 1 383 ? -35.844 -1.133 -8.438 1 23.25 383 SER A N 1
ATOM 3000 C CA . SER A 1 383 ? -36.438 -2.473 -8.547 1 23.25 383 SER A CA 1
ATOM 3001 C C . SER A 1 383 ? -35.969 -3.166 -9.828 1 23.25 383 SER A C 1
ATOM 3003 O O . SER A 1 383 ? -35.875 -2.529 -10.875 1 23.25 383 SER A O 1
ATOM 3005 N N . MET B 1 1 ? -17.047 -30.469 -31.875 1 56.72 1 MET B N 1
ATOM 3006 C CA . MET B 1 1 ? -16.812 -29.375 -30.922 1 56.72 1 MET B CA 1
ATOM 3007 C C . MET B 1 1 ? -17.188 -29.812 -29.5 1 56.72 1 MET B C 1
ATOM 3009 O O . MET B 1 1 ? -18.203 -30.469 -29.297 1 56.72 1 MET B O 1
ATOM 3013 N N . SER B 1 2 ? -16.25 -29.766 -28.562 1 82.19 2 SER B N 1
ATOM 3014 C CA . SER B 1 2 ? -16.516 -30.25 -27.219 1 82.19 2 SER B CA 1
ATOM 3015 C C . SER B 1 2 ? -17.703 -29.516 -26.594 1 82.19 2 SER B C 1
ATOM 3017 O O . SER B 1 2 ? -17.906 -28.328 -26.828 1 82.19 2 SER B O 1
ATOM 3019 N N . THR B 1 3 ? -18.719 -30.203 -26.156 1 93.56 3 THR B N 1
ATOM 3020 C CA . THR B 1 3 ? -19.875 -29.641 -25.453 1 93.56 3 THR B CA 1
ATOM 3021 C C . THR B 1 3 ? -19.422 -28.812 -24.25 1 93.56 3 THR B C 1
ATOM 3023 O O . THR B 1 3 ? -18.281 -28.938 -23.797 1 93.56 3 THR B O 1
ATOM 3026 N N . PRO B 1 4 ? -20.234 -27.859 -23.953 1 96.06 4 PRO B N 1
ATOM 3027 C CA . PRO B 1 4 ? -19.906 -27.094 -22.75 1 96.06 4 PRO B CA 1
ATOM 3028 C C . PRO B 1 4 ? -19.562 -27.984 -21.562 1 96.06 4 PRO B C 1
ATOM 3030 O O . PRO B 1 4 ? -18.672 -27.641 -20.766 1 96.06 4 PRO B O 1
ATOM 3033 N N . GLU B 1 5 ? -20.25 -29.062 -21.438 1 96.12 5 GLU B N 1
ATOM 3034 C CA . GLU B 1 5 ? -20 -29.984 -20.328 1 96.12 5 GLU B CA 1
ATOM 3035 C C . GLU B 1 5 ? -18.609 -30.625 -20.438 1 96.12 5 GLU B C 1
ATOM 3037 O O . GLU B 1 5 ? -17.922 -30.797 -19.438 1 96.12 5 GLU B O 1
ATOM 3042 N N . GLU B 1 6 ? -18.312 -30.984 -21.641 1 95.81 6 GLU B N 1
ATOM 3043 C CA . GLU B 1 6 ? -17 -31.562 -21.875 1 95.81 6 GLU B CA 1
ATOM 3044 C C . GLU B 1 6 ? -15.875 -30.562 -21.609 1 95.81 6 GLU B C 1
ATOM 3046 O O . GLU B 1 6 ? -14.836 -30.906 -21.062 1 95.81 6 GLU B O 1
ATOM 3051 N N . LYS B 1 7 ? -16.141 -29.359 -22.016 1 96.75 7 LYS B N 1
ATOM 3052 C CA . LYS B 1 7 ? -15.172 -28.297 -21.766 1 96.75 7 LYS B CA 1
ATOM 3053 C C . LYS B 1 7 ? -15 -28.047 -20.266 1 96.75 7 LYS B C 1
ATOM 3055 O O . LYS B 1 7 ? -13.875 -27.891 -19.797 1 96.75 7 LYS B O 1
ATOM 3060 N N . TYR B 1 8 ? -16.109 -28 -19.562 1 98.12 8 TYR B N 1
ATOM 3061 C CA . TYR B 1 8 ? -16.031 -27.781 -18.125 1 98.12 8 TYR B CA 1
ATOM 3062 C C . TYR B 1 8 ? -15.266 -28.906 -17.438 1 98.12 8 TYR B C 1
ATOM 3064 O O . TYR B 1 8 ? -14.516 -28.672 -16.484 1 98.12 8 TYR B O 1
ATOM 3072 N N . GLU B 1 9 ? -15.438 -30.109 -17.922 1 96.56 9 GLU B N 1
ATOM 3073 C CA . GLU B 1 9 ? -14.711 -31.25 -17.359 1 96.56 9 GLU B CA 1
ATOM 3074 C C . GLU B 1 9 ? -13.211 -31.109 -17.594 1 96.56 9 GLU B C 1
ATOM 3076 O O . GLU B 1 9 ? -12.406 -31.375 -16.703 1 96.56 9 GLU B O 1
ATOM 3081 N N . LEU B 1 10 ? -12.875 -30.688 -18.766 1 94.31 10 LEU B N 1
ATOM 3082 C CA . LEU B 1 10 ? -11.469 -30.469 -19.078 1 94.31 10 LEU B CA 1
ATOM 3083 C C . LEU B 1 10 ? -10.875 -29.391 -18.188 1 94.31 10 LEU B C 1
ATOM 3085 O O . LEU B 1 10 ? -9.727 -29.5 -17.75 1 94.31 10 LEU B O 1
ATOM 3089 N N . ILE B 1 11 ? -11.68 -28.406 -17.906 1 97.56 11 ILE B N 1
ATOM 3090 C CA . ILE B 1 11 ? -11.234 -27.266 -17.125 1 97.56 11 ILE B CA 1
ATOM 3091 C C . ILE B 1 11 ? -11.055 -27.672 -15.664 1 97.56 11 ILE B C 1
ATOM 3093 O O . ILE B 1 11 ? -10.117 -27.219 -14.992 1 97.56 11 ILE B O 1
ATOM 3097 N N . THR B 1 12 ? -11.805 -28.641 -15.141 1 98 12 THR B N 1
ATOM 3098 C CA . THR B 1 12 ? -11.844 -28.844 -13.695 1 98 12 THR B CA 1
ATOM 3099 C C . THR B 1 12 ? -11.227 -30.172 -13.312 1 98 12 THR B C 1
ATOM 3101 O O . THR B 1 12 ? -10.961 -30.438 -12.141 1 98 12 THR B O 1
ATOM 3104 N N . ARG B 1 13 ? -10.93 -31 -14.336 1 94.69 13 ARG B N 1
ATOM 3105 C CA . ARG B 1 13 ? -10.359 -32.281 -13.992 1 94.69 13 ARG B CA 1
ATOM 3106 C C . ARG B 1 13 ? -8.992 -32.125 -13.328 1 94.69 13 ARG B C 1
ATOM 3108 O O . ARG B 1 13 ? -8.281 -31.172 -13.594 1 94.69 13 ARG B O 1
ATOM 3115 N N . ARG B 1 14 ? -8.625 -33 -12.367 1 92.19 14 ARG B N 1
ATOM 3116 C CA . ARG B 1 14 ? -7.336 -33.125 -11.695 1 92.19 14 ARG B CA 1
ATOM 3117 C C . ARG B 1 14 ? -7.039 -31.891 -10.844 1 92.19 14 ARG B C 1
ATOM 3119 O O . ARG B 1 14 ? -5.875 -31.562 -10.609 1 92.19 14 ARG B O 1
ATOM 3126 N N . LEU B 1 15 ? -8.078 -31.078 -10.523 1 96.75 15 LEU B N 1
ATOM 3127 C CA . LEU B 1 15 ? -7.945 -29.984 -9.57 1 96.75 15 LEU B CA 1
ATOM 3128 C C . LEU B 1 15 ? -8.344 -30.438 -8.172 1 96.75 15 LEU B C 1
ATOM 3130 O O . LEU B 1 15 ? -9.219 -31.281 -8.008 1 96.75 15 LEU B O 1
ATOM 3134 N N . GLN B 1 16 ? -7.664 -29.891 -7.215 1 96.19 16 GLN B N 1
ATOM 3135 C CA . GLN B 1 16 ? -7.992 -30.203 -5.824 1 96.19 16 GLN B CA 1
ATOM 3136 C C . GLN B 1 16 ? -9.273 -29.5 -5.398 1 96.19 16 GLN B C 1
ATOM 3138 O O . GLN B 1 16 ? -10.07 -30.047 -4.629 1 96.19 16 GLN B O 1
ATOM 3143 N N . GLU B 1 17 ? -9.422 -28.219 -5.879 1 98.19 17 GLU B N 1
ATOM 3144 C CA . GLU B 1 17 ? -10.578 -27.438 -5.445 1 98.19 17 GLU B CA 1
ATOM 3145 C C . GLU B 1 17 ? -11 -26.438 -6.512 1 98.19 17 GLU B C 1
ATOM 3147 O O . GLU B 1 17 ? -10.156 -25.875 -7.207 1 98.19 17 GLU B O 1
ATOM 3152 N N . VAL B 1 18 ? -12.289 -26.312 -6.664 1 98.62 18 VAL B N 1
ATOM 3153 C CA . VAL B 1 18 ? -12.906 -25.328 -7.559 1 98.62 18 VAL B CA 1
ATOM 3154 C C . VAL B 1 18 ? -13.883 -24.469 -6.777 1 98.62 18 VAL B C 1
ATOM 3156 O O . VAL B 1 18 ? -14.844 -24.969 -6.191 1 98.62 18 VAL B O 1
ATOM 3159 N N . LEU B 1 19 ? -13.648 -23.188 -6.734 1 98.5 19 LEU B N 1
ATOM 3160 C CA . LEU B 1 19 ? -14.578 -22.234 -6.156 1 98.5 19 LEU B CA 1
ATOM 3161 C C . LEU B 1 19 ? -15.258 -21.406 -7.246 1 98.5 19 LEU B C 1
ATOM 3163 O O . LEU B 1 19 ? -14.578 -20.844 -8.117 1 98.5 19 LEU B O 1
ATOM 3167 N N . GLY B 1 20 ? -16.594 -21.375 -7.254 1 97.75 20 GLY B N 1
ATOM 3168 C CA . GLY B 1 20 ? -17.328 -20.547 -8.195 1 97.75 20 GLY B CA 1
ATOM 3169 C C . GLY B 1 20 ? -17.453 -21.172 -9.57 1 97.75 20 GLY B C 1
ATOM 3170 O O . GLY B 1 20 ? -17.516 -20.453 -10.578 1 97.75 20 GLY B O 1
ATOM 3171 N N . GLY B 1 21 ? -17.422 -22.484 -9.664 1 98 21 GLY B N 1
ATOM 3172 C CA . GLY B 1 21 ? -17.469 -23.203 -10.93 1 98 21 GLY B CA 1
ATOM 3173 C C . GLY B 1 21 ? -18.719 -22.891 -11.75 1 98 21 GLY B C 1
ATOM 3174 O O . GLY B 1 21 ? -18.672 -22.953 -12.977 1 98 21 GLY B O 1
ATOM 3175 N N . ASP B 1 22 ? -19.797 -22.422 -11.086 1 97.81 22 ASP B N 1
ATOM 3176 C CA . ASP B 1 22 ? -21.062 -22.109 -11.766 1 97.81 22 ASP B CA 1
ATOM 3177 C C . ASP B 1 22 ? -20.891 -20.953 -12.75 1 97.81 22 ASP B C 1
ATOM 3179 O O . ASP B 1 22 ? -21.531 -20.922 -13.805 1 97.81 22 ASP B O 1
ATOM 3183 N N . SER B 1 23 ? -20.094 -20.047 -12.391 1 98 23 SER B N 1
ATOM 3184 C CA . SER B 1 23 ? -19.875 -18.906 -13.281 1 98 23 SER B CA 1
ATOM 3185 C C . SER B 1 23 ? -19.172 -19.344 -14.57 1 98 23 SER B C 1
ATOM 3187 O O . SER B 1 23 ? -19.453 -18.812 -15.641 1 98 23 SER B O 1
ATOM 3189 N N . ILE B 1 24 ? -18.281 -20.297 -14.453 1 98.44 24 ILE B N 1
ATOM 3190 C CA . ILE B 1 24 ? -17.594 -20.828 -15.625 1 98.44 24 ILE B CA 1
ATOM 3191 C C . ILE B 1 24 ? -18.578 -21.594 -16.5 1 98.44 24 ILE B C 1
ATOM 3193 O O . ILE B 1 24 ? -18.578 -21.438 -17.719 1 98.44 24 ILE B O 1
ATOM 3197 N N . LYS B 1 25 ? -19.422 -22.391 -15.875 1 98.19 25 LYS B N 1
ATOM 3198 C CA . LYS B 1 25 ? -20.438 -23.125 -16.609 1 98.19 25 LYS B CA 1
ATOM 3199 C C . LYS B 1 25 ? -21.344 -22.188 -17.406 1 98.19 25 LYS B C 1
ATOM 3201 O O . LYS B 1 25 ? -21.688 -22.469 -18.547 1 98.19 25 LYS B O 1
ATOM 3206 N N . ALA B 1 26 ? -21.703 -21.094 -16.734 1 98.12 26 ALA B N 1
ATOM 3207 C CA . ALA B 1 26 ? -22.578 -20.125 -17.375 1 98.12 26 ALA B CA 1
ATOM 3208 C C . ALA B 1 26 ? -21.906 -19.531 -18.609 1 98.12 26 ALA B C 1
ATOM 3210 O O . ALA B 1 26 ? -22.562 -19.359 -19.656 1 98.12 26 ALA B O 1
ATOM 3211 N N . ILE B 1 27 ? -20.688 -19.203 -18.531 1 98.19 27 ILE B N 1
ATOM 3212 C CA . ILE B 1 27 ? -19.938 -18.641 -19.641 1 98.19 27 ILE B CA 1
ATOM 3213 C C . ILE B 1 27 ? -19.906 -19.641 -20.797 1 98.19 27 ILE B C 1
ATOM 3215 O O . ILE B 1 27 ? -20.172 -19.281 -21.953 1 98.19 27 ILE B O 1
ATOM 3219 N N . LEU B 1 28 ? -19.625 -20.891 -20.469 1 98 28 LEU B N 1
ATOM 3220 C CA . LEU B 1 28 ? -19.531 -21.938 -21.484 1 98 28 LEU B CA 1
ATOM 3221 C C . LEU B 1 28 ? -20.891 -22.172 -22.141 1 98 28 LEU B C 1
ATOM 3223 O O . LEU B 1 28 ? -20.969 -22.406 -23.344 1 98 28 LEU B O 1
ATOM 3227 N N . ALA B 1 29 ? -21.938 -22.094 -21.359 1 97.38 29 ALA B N 1
ATOM 3228 C CA . ALA B 1 29 ? -23.297 -22.297 -21.859 1 97.38 29 ALA B CA 1
ATOM 3229 C C . ALA B 1 29 ? -23.672 -21.219 -22.875 1 97.38 29 ALA B C 1
ATOM 3231 O O . ALA B 1 29 ? -24.438 -21.484 -23.812 1 97.38 29 ALA B O 1
ATOM 3232 N N . GLU B 1 30 ? -23.125 -20.062 -22.719 1 97.44 30 GLU B N 1
ATOM 3233 C CA . GLU B 1 30 ? -23.391 -18.953 -23.641 1 97.44 30 GLU B CA 1
ATOM 3234 C C . GLU B 1 30 ? -22.531 -19.047 -24.891 1 97.44 30 GLU B C 1
ATOM 3236 O O . GLU B 1 30 ? -22.672 -18.234 -25.812 1 97.44 30 GLU B O 1
ATOM 3241 N N . GLY B 1 31 ? -21.656 -19.969 -24.906 1 95.88 31 GLY B N 1
ATOM 3242 C CA . GLY B 1 31 ? -20.781 -20.141 -26.062 1 95.88 31 GLY B CA 1
ATOM 3243 C C . GLY B 1 31 ? -19.562 -19.234 -26.047 1 95.88 31 GLY B C 1
ATOM 3244 O O . GLY B 1 31 ? -18.906 -19.047 -27.062 1 95.88 31 GLY B O 1
ATOM 3245 N N . ARG B 1 32 ? -19.328 -18.672 -24.891 1 96.62 32 ARG B N 1
ATOM 3246 C CA . ARG B 1 32 ? -18.172 -17.781 -24.75 1 96.62 32 ARG B CA 1
ATOM 3247 C C . ARG B 1 32 ? -16.969 -18.531 -24.203 1 96.62 32 ARG B C 1
ATOM 3249 O O . ARG B 1 32 ? -17.062 -19.719 -23.844 1 96.62 32 ARG B O 1
ATOM 3256 N N . HIS B 1 33 ? -15.812 -17.891 -24.281 1 96.19 33 HIS B N 1
ATOM 3257 C CA . HIS B 1 33 ? -14.555 -18.453 -23.797 1 96.19 33 HIS B CA 1
ATOM 3258 C C . HIS B 1 33 ? -14.141 -17.828 -22.469 1 96.19 33 HIS B C 1
ATOM 3260 O O . HIS B 1 33 ? -13.883 -16.625 -22.406 1 96.19 33 HIS B O 1
ATOM 3266 N N . PRO B 1 34 ? -14.055 -18.641 -21.469 1 97.38 34 PRO B N 1
ATOM 3267 C CA . PRO B 1 34 ? -13.617 -18.062 -20.188 1 97.38 34 PRO B CA 1
ATOM 3268 C C . PRO B 1 34 ? -12.195 -17.5 -20.25 1 97.38 34 PRO B C 1
ATOM 3270 O O . PRO B 1 34 ? -11.391 -17.953 -21.078 1 97.38 34 PRO B O 1
ATOM 3273 N N . LYS B 1 35 ? -11.891 -16.516 -19.422 1 97.81 35 LYS B N 1
ATOM 3274 C CA . LYS B 1 35 ? -10.57 -15.914 -19.281 1 97.81 35 LYS B CA 1
ATOM 3275 C C . LYS B 1 35 ? -9.953 -16.25 -17.922 1 97.81 35 LYS B C 1
ATOM 3277 O O . LYS B 1 35 ? -10.625 -16.156 -16.891 1 97.81 35 LYS B O 1
ATOM 3282 N N . CYS B 1 36 ? -8.734 -16.641 -17.969 1 97.94 36 CYS B N 1
ATOM 3283 C CA . CYS B 1 36 ? -8.031 -17.016 -16.75 1 97.94 36 CYS B CA 1
ATOM 3284 C C . CYS B 1 36 ? -6.66 -16.359 -16.688 1 97.94 36 CYS B C 1
ATOM 3286 O O . CYS B 1 36 ? -6.098 -15.984 -17.719 1 97.94 36 CYS B O 1
ATOM 3288 N N . TYR B 1 37 ? -6.199 -16.109 -15.43 1 98.31 37 TYR B N 1
ATOM 3289 C CA . TYR B 1 37 ? -4.77 -15.828 -15.352 1 98.31 37 TYR B CA 1
ATOM 3290 C C . TYR B 1 37 ? -4.094 -16.734 -14.336 1 98.31 37 TYR B C 1
ATOM 3292 O O . TYR B 1 37 ? -4.73 -17.203 -13.383 1 98.31 37 TYR B O 1
ATOM 3300 N N . TRP B 1 38 ? -2.875 -17.078 -14.586 1 98.38 38 TRP B N 1
ATOM 3301 C CA . TRP B 1 38 ? -1.924 -17.734 -13.695 1 98.38 38 TRP B CA 1
ATOM 3302 C C . TRP B 1 38 ? -0.691 -16.859 -13.477 1 98.38 38 TRP B C 1
ATOM 3304 O O . TRP B 1 38 ? -0.094 -16.375 -14.438 1 98.38 38 TRP B O 1
ATOM 3314 N N . GLY B 1 39 ? -0.411 -16.656 -12.203 1 97.44 39 GLY B N 1
ATOM 3315 C CA . GLY B 1 39 ? 0.699 -15.773 -11.898 1 97.44 39 GLY B CA 1
ATOM 3316 C C . GLY B 1 39 ? 1.901 -16.5 -11.32 1 97.44 39 GLY B C 1
ATOM 3317 O O . GLY B 1 39 ? 1.75 -17.484 -10.602 1 97.44 39 GLY B O 1
ATOM 3318 N N . THR B 1 40 ? 3.057 -15.992 -11.648 1 95.69 40 THR B N 1
ATOM 3319 C CA . THR B 1 40 ? 4.305 -16.469 -11.055 1 95.69 40 THR B CA 1
ATOM 3320 C C . THR B 1 40 ? 5.238 -15.297 -10.75 1 95.69 40 THR B C 1
ATOM 3322 O O . THR B 1 40 ? 5.352 -14.359 -11.547 1 95.69 40 THR B O 1
ATOM 3325 N N . ALA B 1 41 ? 5.797 -15.32 -9.586 1 93.62 41 ALA B N 1
ATOM 3326 C CA . ALA B 1 41 ? 6.742 -14.281 -9.18 1 93.62 41 ALA B CA 1
ATOM 3327 C C . ALA B 1 41 ? 8.18 -14.703 -9.492 1 93.62 41 ALA B C 1
ATOM 3329 O O . ALA B 1 41 ? 8.656 -15.727 -8.992 1 93.62 41 ALA B O 1
ATOM 3330 N N . PRO B 1 42 ? 8.906 -13.914 -10.352 1 93.88 42 PRO B N 1
ATOM 3331 C CA . PRO B 1 42 ? 10.281 -14.273 -10.719 1 93.88 42 PRO B CA 1
ATOM 3332 C C . PRO B 1 42 ? 11.281 -13.992 -9.602 1 93.88 42 PRO B C 1
ATOM 3334 O O . PRO B 1 42 ? 11.969 -12.961 -9.625 1 93.88 42 PRO B O 1
ATOM 3337 N N . THR B 1 43 ? 11.43 -14.805 -8.711 1 89.88 43 THR B N 1
ATOM 3338 C CA . THR B 1 43 ? 12.375 -14.703 -7.602 1 89.88 43 THR B CA 1
ATOM 3339 C C . THR B 1 43 ? 13.539 -15.672 -7.797 1 89.88 43 THR B C 1
ATOM 3341 O O . THR B 1 43 ? 14.445 -15.406 -8.586 1 89.88 43 THR B O 1
ATOM 3344 N N . GLY B 1 44 ? 13.438 -16.922 -7.324 1 87.38 44 GLY B N 1
ATOM 3345 C CA . GLY B 1 44 ? 14.445 -17.953 -7.547 1 87.38 44 GLY B CA 1
ATOM 3346 C C . GLY B 1 44 ? 14.258 -18.703 -8.852 1 87.38 44 GLY B C 1
ATOM 3347 O O . GLY B 1 44 ? 13.281 -18.469 -9.57 1 87.38 44 GLY B O 1
ATOM 3348 N N . ARG B 1 45 ? 15.219 -19.562 -9.148 1 89.88 45 ARG B N 1
ATOM 3349 C CA . ARG B 1 45 ? 15.117 -20.375 -10.359 1 89.88 45 ARG B CA 1
ATOM 3350 C C . ARG B 1 45 ? 13.898 -21.281 -10.305 1 89.88 45 ARG B C 1
ATOM 3352 O O . ARG B 1 45 ? 13.664 -21.953 -9.305 1 89.88 45 ARG B O 1
ATOM 3359 N N . PRO B 1 46 ? 13.164 -21.203 -11.406 1 91.81 46 PRO B N 1
ATOM 3360 C CA . PRO B 1 46 ? 12.031 -22.141 -11.414 1 91.81 46 PRO B CA 1
ATOM 3361 C C . PRO B 1 46 ? 12.477 -23.594 -11.414 1 91.81 46 PRO B C 1
ATOM 3363 O O . PRO B 1 46 ? 13.508 -23.938 -11.992 1 91.81 46 PRO B O 1
ATOM 3366 N N . HIS B 1 47 ? 11.75 -24.391 -10.742 1 92.56 47 HIS B N 1
ATOM 3367 C CA . HIS B 1 47 ? 12.008 -25.828 -10.695 1 92.56 47 HIS B CA 1
ATOM 3368 C C . HIS B 1 47 ? 10.906 -26.609 -11.406 1 92.56 47 HIS B C 1
ATOM 3370 O O . HIS B 1 47 ? 9.922 -26.031 -11.859 1 92.56 47 HIS B O 1
ATOM 3376 N N . ILE B 1 48 ? 10.992 -27.922 -11.516 1 93.12 48 ILE B N 1
ATOM 3377 C CA . ILE B 1 48 ? 10.156 -28.734 -12.375 1 93.12 48 ILE B CA 1
ATOM 3378 C C . ILE B 1 48 ? 8.742 -28.828 -11.797 1 93.12 48 ILE B C 1
ATOM 3380 O O . ILE B 1 48 ? 7.824 -29.297 -12.461 1 93.12 48 ILE B O 1
ATOM 3384 N N . GLY B 1 49 ? 8.594 -28.312 -10.5 1 91.88 49 GLY B N 1
ATOM 3385 C CA . GLY B 1 49 ? 7.25 -28.188 -9.961 1 91.88 49 GLY B CA 1
ATOM 3386 C C . GLY B 1 49 ? 6.324 -27.375 -10.836 1 91.88 49 GLY B C 1
ATOM 3387 O O . GLY B 1 49 ? 5.102 -27.531 -10.773 1 91.88 49 GLY B O 1
ATOM 3388 N N . TYR B 1 50 ? 6.824 -26.562 -11.68 1 93.62 50 TYR B N 1
ATOM 3389 C CA . TYR B 1 50 ? 6.055 -25.719 -12.594 1 93.62 50 TYR B CA 1
ATOM 3390 C C . TYR B 1 50 ? 5.305 -26.562 -13.609 1 93.62 50 TYR B C 1
ATOM 3392 O O . TYR B 1 50 ? 4.336 -26.109 -14.219 1 93.62 50 TYR B O 1
ATOM 3400 N N . PHE B 1 51 ? 5.723 -27.812 -13.828 1 94.19 51 PHE B N 1
ATOM 3401 C CA . PHE B 1 51 ? 5.004 -28.672 -14.766 1 94.19 51 PHE B CA 1
ATOM 3402 C C . PHE B 1 51 ? 3.578 -28.922 -14.289 1 94.19 51 PHE B C 1
ATOM 3404 O O . PHE B 1 51 ? 2.686 -29.172 -15.094 1 94.19 51 PHE B O 1
ATOM 3411 N N . VAL B 1 52 ? 3.361 -28.797 -12.992 1 93.56 52 VAL B N 1
ATOM 3412 C CA . VAL B 1 52 ? 2.039 -29.062 -12.438 1 93.56 52 VAL B CA 1
ATOM 3413 C C . VAL B 1 52 ? 1.036 -28.047 -12.977 1 93.56 52 VAL B C 1
ATOM 3415 O O . VAL B 1 52 ? 0.102 -28.406 -13.695 1 93.56 52 VAL B O 1
ATOM 3418 N N . PRO B 1 53 ? 1.293 -26.797 -12.727 1 95.44 53 PRO B N 1
ATOM 3419 C CA . PRO B 1 53 ? 0.337 -25.828 -13.266 1 95.44 53 PRO B CA 1
ATOM 3420 C C . PRO B 1 53 ? 0.387 -25.734 -14.789 1 95.44 53 PRO B C 1
ATOM 3422 O O . PRO B 1 53 ? -0.642 -25.516 -15.43 1 95.44 53 PRO B O 1
ATOM 3425 N N . LEU B 1 54 ? 1.465 -25.938 -15.398 1 92.5 54 LEU B N 1
ATOM 3426 C CA . LEU B 1 54 ? 1.589 -25.766 -16.844 1 92.5 54 LEU B CA 1
ATOM 3427 C C . LEU B 1 54 ? 0.839 -26.859 -17.578 1 92.5 54 LEU B C 1
ATOM 3429 O O . LEU B 1 54 ? 0.25 -26.609 -18.641 1 92.5 54 LEU B O 1
ATOM 3433 N N . THR B 1 55 ? 0.89 -28.062 -17.047 1 91.19 55 THR B N 1
ATOM 3434 C CA . THR B 1 55 ? 0.115 -29.141 -17.641 1 91.19 55 THR B CA 1
ATOM 3435 C C . THR B 1 55 ? -1.38 -28.844 -17.547 1 91.19 55 THR B C 1
ATOM 3437 O O . THR B 1 55 ? -2.127 -29.141 -18.484 1 91.19 55 THR B O 1
ATOM 3440 N N . LYS B 1 56 ? -1.783 -28.312 -16.469 1 94.5 56 LYS B N 1
ATOM 3441 C CA . LYS B 1 56 ? -3.191 -27.953 -16.328 1 94.5 56 LYS B CA 1
ATOM 3442 C C . LYS B 1 56 ? -3.584 -26.844 -17.281 1 94.5 56 LYS B C 1
ATOM 3444 O O . LYS B 1 56 ? -4.703 -26.812 -17.797 1 94.5 56 LYS B O 1
ATOM 3449 N N . ILE B 1 57 ? -2.732 -25.953 -17.531 1 94.94 57 ILE B N 1
ATOM 3450 C CA . ILE B 1 57 ? -2.988 -24.859 -18.453 1 94.94 57 ILE B CA 1
ATOM 3451 C C . ILE B 1 57 ? -3.24 -25.406 -19.859 1 94.94 57 ILE B C 1
ATOM 3453 O O . ILE B 1 57 ? -4.059 -24.859 -20.609 1 94.94 57 ILE B O 1
ATOM 3457 N N . ALA B 1 58 ? -2.609 -26.531 -20.188 1 89.5 58 ALA B N 1
ATOM 3458 C CA . ALA B 1 58 ? -2.891 -27.188 -21.469 1 89.5 58 ALA B CA 1
ATOM 3459 C C . ALA B 1 58 ? -4.367 -27.562 -21.578 1 89.5 58 ALA B C 1
ATOM 3461 O O . ALA B 1 58 ? -4.98 -27.406 -22.625 1 89.5 58 ALA B O 1
ATOM 3462 N N . ASP B 1 59 ? -4.914 -28.078 -20.453 1 91.75 59 ASP B N 1
ATOM 3463 C CA . ASP B 1 59 ? -6.336 -28.391 -20.422 1 91.75 59 ASP B CA 1
ATOM 3464 C C . ASP B 1 59 ? -7.184 -27.141 -20.672 1 91.75 59 ASP B C 1
ATOM 3466 O O . ASP B 1 59 ? -8.172 -27.188 -21.391 1 91.75 59 ASP B O 1
ATOM 3470 N N . PHE B 1 60 ? -6.746 -26.062 -20.031 1 95.56 60 PHE B N 1
ATOM 3471 C CA . PHE B 1 60 ? -7.477 -24.812 -20.188 1 95.56 60 PHE B CA 1
ATOM 3472 C C . PHE B 1 60 ? -7.5 -24.375 -21.656 1 95.56 60 PHE B C 1
ATOM 3474 O O . PHE B 1 60 ? -8.562 -24.078 -22.203 1 95.56 60 PHE B O 1
ATOM 3481 N N . LEU B 1 61 ? -6.406 -24.406 -22.25 1 91.69 61 LEU B N 1
ATOM 3482 C CA . LEU B 1 61 ? -6.289 -23.969 -23.641 1 91.69 61 LEU B CA 1
ATOM 3483 C C . LEU B 1 61 ? -7.094 -24.875 -24.562 1 91.69 61 LEU B C 1
ATOM 3485 O O . LEU B 1 61 ? -7.785 -24.406 -25.469 1 91.69 61 LEU B O 1
ATOM 3489 N N . ASN B 1 62 ? -7.043 -26.156 -24.312 1 88.06 62 ASN B N 1
ATOM 3490 C CA . ASN B 1 62 ? -7.797 -27.125 -25.109 1 88.06 62 ASN B CA 1
ATOM 3491 C C . ASN B 1 62 ? -9.297 -26.938 -24.953 1 88.06 62 ASN B C 1
ATOM 3493 O O . ASN B 1 62 ? -10.07 -27.234 -25.875 1 88.06 62 ASN B O 1
ATOM 3497 N N . ALA B 1 63 ? -9.656 -26.391 -23.828 1 92.62 63 ALA B N 1
ATOM 3498 C CA . ALA B 1 63 ? -11.078 -26.156 -23.562 1 92.62 63 ALA B CA 1
ATOM 3499 C C . ALA B 1 63 ? -11.508 -24.797 -24.109 1 92.62 63 ALA B C 1
ATOM 3501 O O . ALA B 1 63 ? -12.664 -24.406 -23.969 1 92.62 63 ALA B O 1
ATOM 3502 N N . GLY B 1 64 ? -10.523 -24.078 -24.672 1 91.94 64 GLY B N 1
ATOM 3503 C CA . GLY B 1 64 ? -10.852 -22.781 -25.281 1 91.94 64 GLY B CA 1
ATOM 3504 C C . GLY B 1 64 ? -10.711 -21.625 -24.328 1 91.94 64 GLY B C 1
ATOM 3505 O O . GLY B 1 64 ? -11.148 -20.516 -24.609 1 91.94 64 GLY B O 1
ATOM 3506 N N . VAL B 1 65 ? -10.086 -21.859 -23.203 1 95.75 65 VAL B N 1
ATOM 3507 C CA . VAL B 1 65 ? -9.867 -20.797 -22.234 1 95.75 65 VAL B CA 1
ATOM 3508 C C . VAL B 1 65 ? -8.781 -19.844 -22.719 1 95.75 65 VAL B C 1
ATOM 3510 O O . VAL B 1 65 ? -7.758 -20.281 -23.25 1 95.75 65 VAL B O 1
ATOM 3513 N N . HIS B 1 66 ? -9.023 -18.531 -22.625 1 96 66 HIS B N 1
ATOM 3514 C CA . HIS B 1 66 ? -7.961 -17.562 -22.828 1 96 66 HIS B CA 1
ATOM 3515 C C . HIS B 1 66 ? -7.098 -17.406 -21.578 1 96 66 HIS B C 1
ATOM 3517 O O . HIS B 1 66 ? -7.586 -16.984 -20.531 1 96 66 HIS B O 1
ATOM 3523 N N . VAL B 1 67 ? -5.816 -17.781 -21.766 1 96.94 67 VAL B N 1
ATOM 3524 C CA . VAL B 1 67 ? -4.961 -17.844 -20.578 1 96.94 67 VAL B CA 1
ATOM 3525 C C . VAL B 1 67 ? -3.959 -16.688 -20.609 1 96.94 67 VAL B C 1
ATOM 3527 O O . VAL B 1 67 ? -3.256 -16.484 -21.594 1 96.94 67 VAL B O 1
ATOM 3530 N N . THR B 1 68 ? -3.92 -15.906 -19.547 1 97.81 68 THR B N 1
ATOM 3531 C CA . THR B 1 68 ? -2.904 -14.883 -19.312 1 97.81 68 THR B CA 1
ATOM 3532 C C . THR B 1 68 ? -1.887 -15.359 -18.281 1 97.81 68 THR B C 1
ATOM 3534 O O . THR B 1 68 ? -2.262 -15.812 -17.188 1 97.81 68 THR B O 1
ATOM 3537 N N . ILE B 1 69 ? -0.628 -15.336 -18.641 1 97.62 69 ILE B N 1
ATOM 3538 C CA . ILE B 1 69 ? 0.453 -15.602 -17.703 1 97.62 69 ILE B CA 1
ATOM 3539 C C . ILE B 1 69 ? 0.988 -14.281 -17.141 1 97.62 69 ILE B C 1
ATOM 3541 O O . ILE B 1 69 ? 1.549 -13.477 -17.891 1 97.62 69 ILE B O 1
ATOM 3545 N N . LEU B 1 70 ? 0.814 -14.133 -15.898 1 98.56 70 LEU B N 1
ATOM 3546 C CA . LEU B 1 70 ? 1.318 -12.93 -15.25 1 98.56 70 LEU B CA 1
ATOM 3547 C C . LEU B 1 70 ? 2.727 -13.148 -14.711 1 98.56 70 LEU B C 1
ATOM 3549 O O . LEU B 1 70 ? 2.936 -14 -13.836 1 98.56 70 LEU B O 1
ATOM 3553 N N . LEU B 1 71 ? 3.668 -12.5 -15.312 1 98 71 LEU B N 1
ATOM 3554 C CA . LEU B 1 71 ? 4.984 -12.367 -14.703 1 98 71 LEU B CA 1
ATOM 3555 C C . LEU B 1 71 ? 4.98 -11.258 -13.648 1 98 71 LEU B C 1
ATOM 3557 O O . LEU B 1 71 ? 5.137 -10.086 -13.977 1 98 71 LEU B O 1
ATOM 3561 N N . ALA B 1 72 ? 4.906 -11.672 -12.414 1 96.56 72 ALA B N 1
ATOM 3562 C CA . ALA B 1 72 ? 4.617 -10.766 -11.305 1 96.56 72 ALA B CA 1
ATOM 3563 C C . ALA B 1 72 ? 5.895 -10.133 -10.766 1 96.56 72 ALA B C 1
ATOM 3565 O O . ALA B 1 72 ? 6.27 -10.367 -9.609 1 96.56 72 ALA B O 1
ATOM 3566 N N . ASP B 1 73 ? 6.465 -9.234 -11.539 1 95.31 73 ASP B N 1
ATOM 3567 C CA . ASP B 1 73 ? 7.738 -8.609 -11.195 1 95.31 73 ASP B CA 1
ATOM 3568 C C . ASP B 1 73 ? 7.59 -7.695 -9.984 1 95.31 73 ASP B C 1
ATOM 3570 O O . ASP B 1 73 ? 8.484 -7.637 -9.133 1 95.31 73 ASP B O 1
ATOM 3574 N N . VAL B 1 74 ? 6.48 -7.031 -9.805 1 93.62 74 VAL B N 1
ATOM 3575 C CA . VAL B 1 74 ? 6.258 -6.164 -8.648 1 93.62 74 VAL B CA 1
ATOM 3576 C C . VAL B 1 74 ? 6.188 -7.004 -7.379 1 93.62 74 VAL B C 1
ATOM 3578 O O . VAL B 1 74 ? 6.82 -6.676 -6.375 1 93.62 74 VAL B O 1
ATOM 3581 N N . HIS B 1 75 ? 5.461 -8.047 -7.469 1 91.88 75 HIS B N 1
ATOM 3582 C CA . HIS B 1 75 ? 5.371 -8.945 -6.324 1 91.88 75 HIS B CA 1
ATOM 3583 C C . HIS B 1 75 ? 6.738 -9.523 -5.969 1 91.88 75 HIS B C 1
ATOM 3585 O O . HIS B 1 75 ? 7.07 -9.656 -4.789 1 91.88 75 HIS B O 1
ATOM 3591 N N . ALA B 1 76 ? 7.426 -9.945 -7.004 1 92.44 76 ALA B N 1
ATOM 3592 C CA . ALA B 1 76 ? 8.766 -10.477 -6.773 1 92.44 76 ALA B CA 1
ATOM 3593 C C . ALA B 1 76 ? 9.648 -9.461 -6.066 1 92.44 76 ALA B C 1
ATOM 3595 O O . ALA B 1 76 ? 10.398 -9.805 -5.148 1 92.44 76 ALA B O 1
ATOM 3596 N N . PHE B 1 77 ? 9.539 -8.25 -6.477 1 88.62 77 PHE B N 1
ATOM 3597 C CA . PHE B 1 77 ? 10.289 -7.16 -5.863 1 88.62 77 PHE B CA 1
ATOM 3598 C C . PHE B 1 77 ? 9.898 -6.984 -4.402 1 88.62 77 PHE B C 1
ATOM 3600 O O . PHE B 1 77 ? 10.758 -6.824 -3.533 1 88.62 77 PHE B O 1
ATOM 3607 N N . LEU B 1 78 ? 8.633 -7.016 -4.082 1 88.38 78 LEU B N 1
ATOM 3608 C CA . LEU B 1 78 ? 8.102 -6.805 -2.74 1 88.38 78 LEU B CA 1
ATOM 3609 C C . LEU B 1 78 ? 8.492 -7.949 -1.814 1 88.38 78 LEU B C 1
ATOM 3611 O O . LEU B 1 78 ? 8.664 -7.75 -0.61 1 88.38 78 LEU B O 1
ATOM 3615 N N . ASP B 1 79 ? 8.656 -9.117 -2.348 1 81.69 79 ASP B N 1
ATOM 3616 C CA . ASP B 1 79 ? 8.961 -10.312 -1.568 1 81.69 79 ASP B CA 1
ATOM 3617 C C . ASP B 1 79 ? 10.453 -10.398 -1.261 1 81.69 79 ASP B C 1
ATOM 3619 O O . ASP B 1 79 ? 10.852 -11.047 -0.29 1 81.69 79 ASP B O 1
ATOM 3623 N N . ASN B 1 80 ? 11.164 -9.961 -2.207 1 68.88 80 ASN B N 1
ATOM 3624 C CA . ASN B 1 80 ? 12.602 -10.141 -2.07 1 68.88 80 ASN B CA 1
ATOM 3625 C C . ASN B 1 80 ? 13.359 -8.82 -2.229 1 68.88 80 ASN B C 1
ATOM 3627 O O . ASN B 1 80 ? 13.977 -8.578 -3.264 1 68.88 80 ASN B O 1
ATOM 3631 N N . LEU B 1 81 ? 13.328 -7.914 -1.228 1 62.38 81 LEU B N 1
ATOM 3632 C CA . LEU B 1 81 ? 13.859 -6.562 -1.367 1 62.38 81 LEU B CA 1
ATOM 3633 C C . LEU B 1 81 ? 15.375 -6.586 -1.545 1 62.38 81 LEU B C 1
ATOM 3635 O O . LEU B 1 81 ? 15.984 -5.562 -1.858 1 62.38 81 LEU B O 1
ATOM 3639 N N . LYS B 1 82 ? 15.867 -7.754 -1.439 1 64.75 82 LYS B N 1
ATOM 3640 C CA . LYS B 1 82 ? 17.312 -7.801 -1.628 1 64.75 82 LYS B CA 1
ATOM 3641 C C . LYS B 1 82 ? 17.672 -7.754 -3.109 1 64.75 82 LYS B C 1
ATOM 3643 O O . LYS B 1 82 ? 18.812 -7.43 -3.465 1 64.75 82 LYS B O 1
ATOM 3648 N N . ALA B 1 83 ? 16.672 -7.996 -3.822 1 74.25 83 ALA B N 1
ATOM 3649 C CA . ALA B 1 83 ? 16.984 -8.016 -5.25 1 74.25 83 ALA B CA 1
ATOM 3650 C C . ALA B 1 83 ? 16.656 -6.672 -5.898 1 74.25 83 ALA B C 1
ATOM 3652 O O . ALA B 1 83 ? 15.516 -6.219 -5.863 1 74.25 83 ALA B O 1
ATOM 3653 N N . PRO B 1 84 ? 17.703 -6.031 -6.473 1 83.12 84 PRO B N 1
ATOM 3654 C CA . PRO B 1 84 ? 17.453 -4.789 -7.211 1 83.12 84 PRO B CA 1
ATOM 3655 C C . PRO B 1 84 ? 16.469 -4.977 -8.359 1 83.12 84 PRO B C 1
ATOM 3657 O O . PRO B 1 84 ? 16.297 -6.09 -8.859 1 83.12 84 PRO B O 1
ATOM 3660 N N . LEU B 1 85 ? 15.805 -3.963 -8.727 1 84.44 85 LEU B N 1
ATOM 3661 C CA . LEU B 1 85 ? 14.797 -3.971 -9.781 1 84.44 85 LEU B CA 1
ATOM 3662 C C . LEU B 1 85 ? 15.367 -4.527 -11.078 1 84.44 85 LEU B C 1
ATOM 3664 O O . LEU B 1 85 ? 14.672 -5.238 -11.812 1 84.44 85 LEU B O 1
ATOM 3668 N N . GLU B 1 86 ? 16.578 -4.188 -11.336 1 89.19 86 GLU B N 1
ATOM 3669 C CA . GLU B 1 86 ? 17.234 -4.672 -12.547 1 89.19 86 GLU B CA 1
ATOM 3670 C C . GLU B 1 86 ? 17.328 -6.195 -12.547 1 89.19 86 GLU B C 1
ATOM 3672 O O . GLU B 1 86 ? 17.141 -6.836 -13.586 1 89.19 86 GLU B O 1
ATOM 3677 N N . LEU B 1 87 ? 17.672 -6.715 -11.469 1 93.38 87 LEU B N 1
ATOM 3678 C CA . LEU B 1 87 ? 17.766 -8.164 -11.328 1 93.38 87 LEU B CA 1
ATOM 3679 C C . LEU B 1 87 ? 16.406 -8.82 -11.562 1 93.38 87 LEU B C 1
ATOM 3681 O O . LEU B 1 87 ? 16.312 -9.844 -12.25 1 93.38 87 LEU B O 1
ATOM 3685 N N . VAL B 1 88 ? 15.367 -8.227 -10.984 1 92.94 88 VAL B N 1
ATOM 3686 C CA . VAL B 1 88 ? 14.016 -8.742 -11.156 1 92.94 88 VAL B CA 1
ATOM 3687 C C . VAL B 1 88 ? 13.633 -8.719 -12.633 1 92.94 88 VAL B C 1
ATOM 3689 O O . VAL B 1 88 ? 12.953 -9.625 -13.125 1 92.94 88 VAL B O 1
ATOM 3692 N N . GLU B 1 89 ? 14.078 -7.73 -13.297 1 94.56 89 GLU B N 1
ATOM 3693 C CA . GLU B 1 89 ? 13.805 -7.621 -14.727 1 94.56 89 GLU B CA 1
ATOM 3694 C C . GLU B 1 89 ? 14.461 -8.758 -15.508 1 94.56 89 GLU B C 1
ATOM 3696 O O . GLU B 1 89 ? 13.844 -9.344 -16.406 1 94.56 89 GLU B O 1
ATOM 3701 N N . HIS B 1 90 ? 15.688 -9 -15.18 1 96 90 HIS B N 1
ATOM 3702 C CA . HIS B 1 90 ? 16.391 -10.109 -15.828 1 96 90 HIS B CA 1
ATOM 3703 C C . HIS B 1 90 ? 15.719 -11.445 -15.508 1 96 90 HIS B C 1
ATOM 3705 O O . HIS B 1 90 ? 15.586 -12.297 -16.391 1 96 90 HIS B O 1
ATOM 3711 N N . ARG B 1 91 ? 15.32 -11.562 -14.328 1 95.75 91 ARG B N 1
ATOM 3712 C CA . ARG B 1 91 ? 14.633 -12.789 -13.938 1 95.75 91 ARG B CA 1
ATOM 3713 C C . ARG B 1 91 ? 13.305 -12.93 -14.672 1 95.75 91 ARG B C 1
ATOM 3715 O O . ARG B 1 91 ? 12.922 -14.031 -15.07 1 95.75 91 ARG B O 1
ATOM 3722 N N . THR B 1 92 ? 12.641 -11.828 -14.812 1 96.81 92 THR B N 1
ATOM 3723 C CA . THR B 1 92 ? 11.383 -11.828 -15.547 1 96.81 92 THR B CA 1
ATOM 3724 C C . THR B 1 92 ? 11.594 -12.312 -16.984 1 96.81 92 THR B C 1
ATOM 3726 O O . THR B 1 92 ? 10.828 -13.133 -17.484 1 96.81 92 THR B O 1
ATOM 3729 N N . GLN B 1 93 ? 12.609 -11.852 -17.609 1 97 93 GLN B N 1
ATOM 3730 C CA . GLN B 1 93 ? 12.938 -12.289 -18.969 1 97 93 GLN B CA 1
ATOM 3731 C C . GLN B 1 93 ? 13.281 -13.773 -19 1 97 93 GLN B C 1
ATOM 3733 O O . GLN B 1 93 ? 12.883 -14.492 -19.922 1 97 93 GLN B O 1
ATOM 3738 N N . TYR B 1 94 ? 14.031 -14.148 -18.047 1 97.06 94 TYR B N 1
ATOM 3739 C CA . TYR B 1 94 ? 14.398 -15.555 -17.938 1 97.06 94 TYR B CA 1
ATOM 3740 C C . TYR B 1 94 ? 13.156 -16.438 -17.812 1 97.06 94 TYR B C 1
ATOM 3742 O O . TYR B 1 94 ? 13.023 -17.438 -18.516 1 97.06 94 TYR B O 1
ATOM 3750 N N . TYR B 1 95 ? 12.258 -16.031 -16.938 1 97 95 TYR B N 1
ATOM 3751 C CA . TYR B 1 95 ? 11.031 -16.781 -16.719 1 97 95 TYR B CA 1
ATOM 3752 C C . TYR B 1 95 ? 10.211 -16.859 -18.016 1 97 95 TYR B C 1
ATOM 3754 O O . TYR B 1 95 ? 9.68 -17.922 -18.344 1 97 95 TYR B O 1
ATOM 3762 N N . GLN B 1 96 ? 10.086 -15.773 -18.656 1 95.81 96 GLN B N 1
ATOM 3763 C CA . GLN B 1 96 ? 9.297 -15.742 -19.875 1 95.81 96 GLN B CA 1
ATOM 3764 C C . GLN B 1 96 ? 9.844 -16.719 -20.922 1 95.81 96 GLN B C 1
ATOM 3766 O O . GLN B 1 96 ? 9.086 -17.469 -21.531 1 95.81 96 GLN B O 1
ATOM 3771 N N . ARG B 1 97 ? 11.133 -16.734 -21.109 1 95.06 97 ARG B N 1
ATOM 3772 C CA . ARG B 1 97 ? 11.766 -17.625 -22.078 1 95.06 97 ARG B CA 1
ATOM 3773 C C . ARG B 1 97 ? 11.609 -19.078 -21.656 1 95.06 97 ARG B C 1
ATOM 3775 O O . ARG B 1 97 ? 11.297 -19.938 -22.484 1 95.06 97 ARG B O 1
ATOM 3782 N N . LEU B 1 98 ? 11.836 -19.281 -20.422 1 96.19 98 LEU B N 1
ATOM 3783 C CA . LEU B 1 98 ? 11.727 -20.656 -19.922 1 96.19 98 LEU B CA 1
ATOM 3784 C C . LEU B 1 98 ? 10.312 -21.188 -20.094 1 96.19 98 LEU B C 1
ATOM 3786 O O . LEU B 1 98 ? 10.117 -22.281 -20.609 1 96.19 98 LEU B O 1
ATOM 3790 N N . LEU B 1 99 ? 9.336 -20.406 -19.672 1 94.88 99 LEU B N 1
ATOM 3791 C CA . LEU B 1 99 ? 7.945 -20.844 -19.75 1 94.88 99 LEU B CA 1
ATOM 3792 C C . LEU B 1 99 ? 7.52 -21.047 -21.203 1 94.88 99 LEU B C 1
ATOM 3794 O O . LEU B 1 99 ? 6.844 -22.031 -21.516 1 94.88 99 LEU B O 1
ATOM 3798 N N . THR B 1 100 ? 7.922 -20.141 -22.047 1 92.81 100 THR B N 1
ATOM 3799 C CA . THR B 1 100 ? 7.613 -20.281 -23.453 1 92.81 100 THR B CA 1
ATOM 3800 C C . THR B 1 100 ? 8.188 -21.578 -24.016 1 92.81 100 THR B C 1
ATOM 3802 O O . THR B 1 100 ? 7.512 -22.312 -24.75 1 92.81 100 THR B O 1
ATOM 3805 N N . THR B 1 101 ? 9.406 -21.828 -23.625 1 93.19 101 THR B N 1
ATOM 3806 C CA . THR B 1 101 ? 10.078 -23.047 -24.094 1 93.19 101 THR B CA 1
ATOM 3807 C C . THR B 1 101 ? 9.383 -24.281 -23.531 1 93.19 101 THR B C 1
ATOM 3809 O O . THR B 1 101 ? 9.203 -25.266 -24.25 1 93.19 101 THR B O 1
ATOM 3812 N N . VAL B 1 102 ? 9.031 -24.234 -22.312 1 93.69 102 VAL B N 1
ATOM 3813 C CA . VAL B 1 102 ? 8.352 -25.359 -21.688 1 93.69 102 VAL B CA 1
ATOM 3814 C C . VAL B 1 102 ? 7.012 -25.609 -22.375 1 93.69 102 VAL B C 1
ATOM 3816 O O . VAL B 1 102 ? 6.691 -26.75 -22.719 1 93.69 102 VAL B O 1
ATOM 3819 N N . PHE B 1 103 ? 6.184 -24.562 -22.609 1 91.19 103 PHE B N 1
ATOM 3820 C CA . PHE B 1 103 ? 4.918 -24.703 -23.312 1 91.19 103 PHE B CA 1
ATOM 3821 C C . PHE B 1 103 ? 5.129 -25.312 -24.703 1 91.19 103 PHE B C 1
ATOM 3823 O O . PHE B 1 103 ? 4.402 -26.219 -25.094 1 91.19 103 PHE B O 1
ATOM 3830 N N . THR B 1 104 ? 6.129 -24.844 -25.344 1 89.31 104 THR B N 1
ATOM 3831 C CA . THR B 1 104 ? 6.449 -25.359 -26.672 1 89.31 104 THR B CA 1
ATOM 3832 C C . THR B 1 104 ? 6.816 -26.828 -26.609 1 89.31 104 THR B C 1
ATOM 3834 O O . THR B 1 104 ? 6.328 -27.641 -27.406 1 89.31 104 THR B O 1
ATOM 3837 N N . SER B 1 105 ? 7.637 -27.141 -25.656 1 89.75 105 SER B N 1
ATOM 3838 C CA . SER B 1 105 ? 8.117 -28.516 -25.531 1 89.75 105 SER B CA 1
ATOM 3839 C C . SER B 1 105 ? 6.969 -29.469 -25.219 1 89.75 105 SER B C 1
ATOM 3841 O O . SER B 1 105 ? 7.043 -30.656 -25.531 1 89.75 105 SER B O 1
ATOM 3843 N N . LEU B 1 106 ? 5.957 -28.938 -24.578 1 88.75 106 LEU B N 1
ATOM 3844 C CA . LEU B 1 106 ? 4.801 -29.75 -24.219 1 88.75 106 LEU B CA 1
ATOM 3845 C C . LEU B 1 106 ? 3.785 -29.781 -25.359 1 88.75 106 LEU B C 1
ATOM 3847 O O . LEU B 1 106 ? 2.775 -30.484 -25.281 1 88.75 106 LEU B O 1
ATOM 3851 N N . GLY B 1 107 ? 4.035 -29.016 -26.406 1 83.75 107 GLY B N 1
ATOM 3852 C CA . GLY B 1 107 ? 3.129 -28.953 -27.531 1 83.75 107 GLY B CA 1
ATOM 3853 C C . GLY B 1 107 ? 1.923 -28.062 -27.297 1 83.75 107 GLY B C 1
ATOM 3854 O O . GLY B 1 107 ? 0.868 -28.266 -27.906 1 83.75 107 GLY B O 1
ATOM 3855 N N . ILE B 1 108 ? 2.021 -27.25 -26.375 1 81.12 108 ILE B N 1
ATOM 3856 C CA . ILE B 1 108 ? 0.947 -26.328 -26.047 1 81.12 108 ILE B CA 1
ATOM 3857 C C . ILE B 1 108 ? 1.08 -25.062 -26.891 1 81.12 108 ILE B C 1
ATOM 3859 O O . ILE B 1 108 ? 2.104 -24.375 -26.844 1 81.12 108 ILE B O 1
ATOM 3863 N N . PRO B 1 109 ? 0.073 -24.859 -27.766 1 76.12 109 PRO B N 1
ATOM 3864 C CA . PRO B 1 109 ? 0.15 -23.656 -28.578 1 76.12 109 PRO B CA 1
ATOM 3865 C C . PRO B 1 109 ? 0.209 -22.375 -27.75 1 76.12 109 PRO B C 1
ATOM 3867 O O . PRO B 1 109 ? -0.638 -22.156 -26.891 1 76.12 109 PRO B O 1
ATOM 3870 N N . THR B 1 110 ? 1.141 -21.594 -28.031 1 74.81 110 THR B N 1
ATOM 3871 C CA . THR B 1 110 ? 1.376 -20.359 -27.266 1 74.81 110 THR B CA 1
ATOM 3872 C C . THR B 1 110 ? 0.604 -19.188 -27.875 1 74.81 110 THR B C 1
ATOM 3874 O O . THR B 1 110 ? 0.569 -18.109 -27.297 1 74.81 110 THR B O 1
ATOM 3877 N N . SER B 1 111 ? -0.135 -19.484 -28.922 1 75.69 111 SER B N 1
ATOM 3878 C CA . SER B 1 111 ? -0.817 -18.391 -29.594 1 75.69 111 SER B CA 1
ATOM 3879 C C . SER B 1 111 ? -1.962 -17.828 -28.766 1 75.69 111 SER B C 1
ATOM 3881 O O . SER B 1 111 ? -2.352 -16.672 -28.922 1 75.69 111 SER B O 1
ATOM 3883 N N . LYS B 1 112 ? -2.578 -18.625 -27.953 1 78.06 112 LYS B N 1
ATOM 3884 C CA . LYS B 1 112 ? -3.672 -18.156 -27.094 1 78.06 112 LYS B CA 1
ATOM 3885 C C . LYS B 1 112 ? -3.166 -17.781 -25.703 1 78.06 112 LYS B C 1
ATOM 3887 O O . LYS B 1 112 ? -3.957 -17.438 -24.828 1 78.06 112 LYS B O 1
ATOM 3892 N N . LEU B 1 113 ? -1.902 -17.984 -25.594 1 88.12 113 LEU B N 1
ATOM 3893 C CA . LEU B 1 113 ? -1.268 -17.609 -24.328 1 88.12 113 LEU B CA 1
ATOM 3894 C C . LEU B 1 113 ? -0.788 -16.172 -24.375 1 88.12 113 LEU B C 1
ATOM 3896 O O . LEU B 1 113 ? -0.215 -15.727 -25.359 1 88.12 113 LEU B O 1
ATOM 3900 N N . LYS B 1 114 ? -1.161 -15.391 -23.375 1 94.12 114 LYS B N 1
ATOM 3901 C CA . LYS B 1 114 ? -0.723 -14 -23.266 1 94.12 114 LYS B CA 1
ATOM 3902 C C . LYS B 1 114 ? 0.138 -13.789 -22.031 1 94.12 114 LYS B C 1
ATOM 3904 O O . LYS B 1 114 ? -0.258 -14.164 -20.922 1 94.12 114 LYS B O 1
ATOM 3909 N N . PHE B 1 115 ? 1.355 -13.266 -22.266 1 96.19 115 PHE B N 1
ATOM 3910 C CA . PHE B 1 115 ? 2.217 -12.898 -21.156 1 96.19 115 PHE B CA 1
ATOM 3911 C C . PHE B 1 115 ? 2.025 -11.43 -20.781 1 96.19 115 PHE B C 1
ATOM 3913 O O . PHE B 1 115 ? 1.965 -10.57 -21.656 1 96.19 115 PHE B O 1
ATOM 3920 N N . VAL B 1 116 ? 1.854 -11.172 -19.531 1 97.81 116 VAL B N 1
ATOM 3921 C CA . VAL B 1 116 ? 1.732 -9.805 -19.031 1 97.81 116 VAL B CA 1
ATOM 3922 C C . VAL B 1 116 ? 2.693 -9.594 -17.859 1 97.81 116 VAL B C 1
ATOM 3924 O O . VAL B 1 116 ? 2.826 -10.453 -17 1 97.81 116 VAL B O 1
ATOM 3927 N N . GLN B 1 117 ? 3.412 -8.531 -17.938 1 97.56 117 GLN B N 1
ATOM 3928 C CA . GLN B 1 117 ? 4.277 -8.148 -16.828 1 97.56 117 GLN B CA 1
ATOM 3929 C C . GLN B 1 117 ? 3.531 -7.293 -15.805 1 97.56 117 GLN B C 1
ATOM 3931 O O . GLN B 1 117 ? 2.836 -6.344 -16.188 1 97.56 117 GLN B O 1
ATOM 3936 N N . GLY B 1 118 ? 3.662 -7.562 -14.523 1 97.44 118 GLY B N 1
ATOM 3937 C CA . GLY B 1 118 ? 2.908 -6.887 -13.477 1 97.44 118 GLY B CA 1
ATOM 3938 C C . GLY B 1 118 ? 3.104 -5.383 -13.477 1 97.44 118 GLY B C 1
ATOM 3939 O O . GLY B 1 118 ? 2.133 -4.625 -13.422 1 97.44 118 GLY B O 1
ATOM 3940 N N . SER B 1 119 ? 4.289 -4.941 -13.625 1 95.75 119 SER B N 1
ATOM 3941 C CA . SER B 1 119 ? 4.613 -3.52 -13.555 1 95.75 119 SER B CA 1
ATOM 3942 C C . SER B 1 119 ? 3.945 -2.738 -14.68 1 95.75 119 SER B C 1
ATOM 3944 O O . SER B 1 119 ? 3.85 -1.511 -14.617 1 95.75 119 SER B O 1
ATOM 3946 N N . SER B 1 120 ? 3.498 -3.42 -15.734 1 96.88 120 SER B N 1
ATOM 3947 C CA . SER B 1 120 ? 2.867 -2.746 -16.859 1 96.88 120 SER B CA 1
ATOM 3948 C C . SER B 1 120 ? 1.533 -2.127 -16.469 1 96.88 120 SER B C 1
ATOM 3950 O O . SER B 1 120 ? 1.056 -1.193 -17.109 1 96.88 120 SER B O 1
ATOM 3952 N N . TYR B 1 121 ? 0.889 -2.602 -15.406 1 97.94 121 TYR B N 1
ATOM 3953 C CA . TYR B 1 121 ? -0.405 -2.037 -15.039 1 97.94 121 TYR B CA 1
ATOM 3954 C C . TYR B 1 121 ? -0.485 -1.782 -13.539 1 97.94 121 TYR B C 1
ATOM 3956 O O . TYR B 1 121 ? -1.3 -0.977 -13.086 1 97.94 121 TYR B O 1
ATOM 3964 N N . GLN B 1 122 ? 0.333 -2.436 -12.742 1 97.44 122 GLN B N 1
ATOM 3965 C CA . GLN B 1 122 ? 0.235 -2.354 -11.289 1 97.44 122 GLN B CA 1
ATOM 3966 C C . GLN B 1 122 ? 0.767 -1.019 -10.773 1 97.44 122 GLN B C 1
ATOM 3968 O O . GLN B 1 122 ? 0.577 -0.678 -9.609 1 97.44 122 GLN B O 1
ATOM 3973 N N . LEU B 1 123 ? 1.392 -0.244 -11.594 1 96.19 123 LEU B N 1
ATOM 3974 C CA . LEU B 1 123 ? 1.931 1.051 -11.188 1 96.19 123 LEU B CA 1
ATOM 3975 C C . LEU B 1 123 ? 1.095 2.189 -11.766 1 96.19 123 LEU B C 1
ATOM 3977 O O . LEU B 1 123 ? 1.442 3.361 -11.602 1 96.19 123 LEU B O 1
ATOM 3981 N N . THR B 1 124 ? -0.019 1.864 -12.422 1 97.06 124 THR B N 1
ATOM 3982 C CA . THR B 1 124 ? -0.901 2.877 -12.992 1 97.06 124 THR B CA 1
ATOM 3983 C C . THR B 1 124 ? -1.701 3.576 -11.898 1 97.06 124 THR B C 1
ATOM 3985 O O . THR B 1 124 ? -1.817 3.062 -10.781 1 97.06 124 THR B O 1
ATOM 3988 N N . LYS B 1 125 ? -2.246 4.727 -12.25 1 95.81 125 LYS B N 1
ATOM 3989 C CA . LYS B 1 125 ? -3.098 5.5 -11.352 1 95.81 125 LYS B CA 1
ATOM 3990 C C . LYS B 1 125 ? -4.324 4.695 -10.93 1 95.81 125 LYS B C 1
ATOM 3992 O O . LYS B 1 125 ? -4.676 4.656 -9.75 1 95.81 125 LYS B O 1
ATOM 3997 N N . GLU B 1 126 ? -4.973 4.043 -11.883 1 96.5 126 GLU B N 1
ATOM 3998 C CA . GLU B 1 126 ? -6.207 3.301 -11.648 1 96.5 126 GLU B CA 1
ATOM 3999 C C . GLU B 1 126 ? -5.977 2.139 -10.688 1 96.5 126 GLU B C 1
ATOM 4001 O O . GLU B 1 126 ? -6.746 1.941 -9.75 1 96.5 126 GLU B O 1
ATOM 4006 N N . TYR B 1 127 ? -4.906 1.396 -10.938 1 97.94 127 TYR B N 1
ATOM 4007 C CA . TYR B 1 127 ? -4.59 0.251 -10.086 1 97.94 127 TYR B CA 1
ATOM 4008 C C . TYR B 1 127 ? -4.289 0.694 -8.664 1 97.94 127 TYR B C 1
ATOM 4010 O O . TYR B 1 127 ? -4.805 0.111 -7.703 1 97.94 127 TYR B O 1
ATOM 4018 N N . ASN B 1 128 ? -3.508 1.742 -8.5 1 96.56 128 ASN B N 1
ATOM 4019 C CA . ASN B 1 128 ? -3.074 2.162 -7.172 1 96.56 128 ASN B CA 1
ATOM 4020 C C . ASN B 1 128 ? -4.199 2.855 -6.41 1 96.56 128 ASN B C 1
ATOM 4022 O O . ASN B 1 128 ? -4.277 2.756 -5.184 1 96.56 128 ASN B O 1
ATOM 4026 N N . LEU B 1 129 ? -5.07 3.514 -7.094 1 94.19 129 LEU B N 1
ATOM 4027 C CA . LEU B 1 129 ? -6.258 4.035 -6.43 1 94.19 129 LEU B CA 1
ATOM 4028 C C . LEU B 1 129 ? -7.098 2.902 -5.852 1 94.19 129 LEU B C 1
ATOM 4030 O O . LEU B 1 129 ? -7.562 2.988 -4.711 1 94.19 129 LEU B O 1
ATOM 4034 N N . ASP B 1 130 ? -7.305 1.835 -6.602 1 96.19 130 ASP B N 1
ATOM 4035 C CA . ASP B 1 130 ? -8.055 0.681 -6.117 1 96.19 130 ASP B CA 1
ATOM 4036 C C . ASP B 1 130 ? -7.328 0.001 -4.961 1 96.19 130 ASP B C 1
ATOM 4038 O O . ASP B 1 130 ? -7.965 -0.516 -4.039 1 96.19 130 ASP B O 1
ATOM 4042 N N . ASN B 1 131 ? -6.012 -0.071 -5.078 1 96.88 131 ASN B N 1
ATOM 4043 C CA . ASN B 1 131 ? -5.238 -0.624 -3.973 1 96.88 131 ASN B CA 1
ATOM 4044 C C . ASN B 1 131 ? -5.449 0.174 -2.688 1 96.88 131 ASN B C 1
ATOM 4046 O O . ASN B 1 131 ? -5.602 -0.406 -1.61 1 96.88 131 ASN B O 1
ATOM 4050 N N . TYR B 1 132 ? -5.453 1.516 -2.816 1 95.19 132 TYR B N 1
ATOM 4051 C CA . TYR B 1 132 ? -5.699 2.367 -1.658 1 95.19 132 TYR B CA 1
ATOM 4052 C C . TYR B 1 132 ? -7.105 2.154 -1.113 1 95.19 132 TYR B C 1
ATOM 4054 O O . TYR B 1 132 ? -7.305 2.082 0.102 1 95.19 132 TYR B O 1
ATOM 4062 N N . LYS B 1 133 ? -8.109 2.055 -1.985 1 94.06 133 LYS B N 1
ATOM 4063 C CA . LYS B 1 133 ? -9.477 1.769 -1.552 1 94.06 133 LYS B CA 1
ATOM 4064 C C . LYS B 1 133 ? -9.539 0.458 -0.774 1 94.06 133 LYS B C 1
ATOM 4066 O O . LYS B 1 133 ? -10.203 0.376 0.26 1 94.06 133 LYS B O 1
ATOM 4071 N N . LEU B 1 134 ? -8.844 -0.475 -1.318 1 96.38 134 LEU B N 1
ATOM 4072 C CA . LEU B 1 134 ? -8.812 -1.779 -0.666 1 96.38 134 LEU B CA 1
ATOM 4073 C C . LEU B 1 134 ? -8.156 -1.685 0.709 1 96.38 134 LEU B C 1
ATOM 4075 O O . LEU B 1 134 ? -8.656 -2.258 1.679 1 96.38 134 LEU B O 1
ATOM 4079 N N . CYS B 1 135 ? -7.078 -0.981 0.83 1 96 135 CYS B N 1
ATOM 4080 C CA . CYS B 1 135 ? -6.363 -0.826 2.092 1 96 135 CYS B CA 1
ATOM 4081 C C . CYS B 1 135 ? -7.227 -0.108 3.123 1 96 135 CYS B C 1
ATOM 4083 O O . CYS B 1 135 ? -7.051 -0.295 4.328 1 96 135 CYS B O 1
ATOM 4085 N N . ALA B 1 136 ? -8.141 0.689 2.637 1 93.38 136 ALA B N 1
ATOM 4086 C CA . ALA B 1 136 ? -9 1.466 3.527 1 93.38 136 ALA B CA 1
ATOM 4087 C C . ALA B 1 136 ? -10.109 0.597 4.117 1 93.38 136 ALA B C 1
ATOM 4089 O O . ALA B 1 136 ? -10.781 0.997 5.07 1 93.38 136 ALA B O 1
ATOM 4090 N N . ILE B 1 137 ? -10.312 -0.637 3.605 1 94.44 137 ILE B N 1
ATOM 4091 C CA . ILE B 1 137 ? -11.414 -1.451 4.117 1 94.44 137 ILE B CA 1
ATOM 4092 C C . ILE B 1 137 ? -10.867 -2.783 4.629 1 94.44 137 ILE B C 1
ATOM 4094 O O . ILE B 1 137 ? -11.602 -3.561 5.246 1 94.44 137 ILE B O 1
ATOM 4098 N N . VAL B 1 138 ? -9.594 -3.09 4.363 1 96.38 138 VAL B N 1
ATOM 4099 C CA . VAL B 1 138 ? -8.992 -4.348 4.797 1 96.38 138 VAL B CA 1
ATOM 4100 C C . VAL B 1 138 ? -8.234 -4.133 6.102 1 96.38 138 VAL B C 1
ATOM 4102 O O . VAL B 1 138 ? -7.418 -3.215 6.211 1 96.38 138 VAL B O 1
ATOM 4105 N N . SER B 1 139 ? -8.469 -4.957 7.078 1 95.94 139 SER B N 1
ATOM 4106 C CA . SER B 1 139 ? -7.746 -4.898 8.344 1 95.94 139 SER B CA 1
ATOM 4107 C C . SER B 1 139 ? -6.438 -5.68 8.266 1 95.94 139 SER B C 1
ATOM 4109 O O . SER B 1 139 ? -6.277 -6.551 7.41 1 95.94 139 SER B O 1
ATOM 4111 N N . GLU B 1 140 ? -5.582 -5.34 9.133 1 95.44 140 GLU B N 1
ATOM 4112 C CA . GLU B 1 140 ? -4.34 -6.09 9.289 1 95.44 140 GLU B CA 1
ATOM 4113 C C . GLU B 1 140 ? -4.613 -7.57 9.539 1 95.44 140 GLU B C 1
ATOM 4115 O O . GLU B 1 140 ? -3.939 -8.438 8.977 1 95.44 140 GLU B O 1
ATOM 4120 N N . HIS B 1 141 ? -5.562 -7.801 10.328 1 95.25 141 HIS B N 1
ATOM 4121 C CA . HIS B 1 141 ? -5.945 -9.172 10.656 1 95.25 141 HIS B CA 1
ATOM 4122 C C . HIS B 1 141 ? -6.359 -9.945 9.406 1 95.25 141 HIS B C 1
ATOM 4124 O O . HIS B 1 141 ? -5.879 -11.055 9.172 1 95.25 141 HIS B O 1
ATOM 4130 N N . ASP B 1 142 ? -7.207 -9.375 8.648 1 96.75 142 ASP B N 1
ATOM 4131 C CA . ASP B 1 142 ? -7.703 -10.047 7.453 1 96.75 142 ASP B CA 1
ATOM 4132 C C . ASP B 1 142 ? -6.578 -10.281 6.449 1 96.75 142 ASP B C 1
ATOM 4134 O O . ASP B 1 142 ? -6.52 -11.336 5.809 1 96.75 142 ASP B O 1
ATOM 4138 N N . ALA B 1 143 ? -5.707 -9.312 6.301 1 96.88 143 ALA B N 1
ATOM 4139 C CA . ALA B 1 143 ? -4.582 -9.438 5.383 1 96.88 143 ALA B CA 1
ATOM 4140 C C . ALA B 1 143 ? -3.629 -10.547 5.828 1 96.88 143 ALA B C 1
ATOM 4142 O O . ALA B 1 143 ? -3.174 -11.344 5.012 1 96.88 143 ALA B O 1
ATOM 4143 N N . LYS B 1 144 ? -3.326 -10.578 7.094 1 95 144 LYS B N 1
ATOM 4144 C CA . LYS B 1 144 ? -2.445 -11.594 7.652 1 95 144 LYS B CA 1
ATOM 4145 C C . LYS B 1 144 ? -3.027 -12.992 7.457 1 95 144 LYS B C 1
ATOM 4147 O O . LYS B 1 144 ? -2.311 -13.922 7.082 1 95 144 LYS B O 1
ATOM 4152 N N . LYS B 1 145 ? -4.246 -13.062 7.742 1 96.19 145 LYS B N 1
ATOM 4153 C CA . LYS B 1 145 ? -4.934 -14.344 7.574 1 96.19 145 LYS B CA 1
ATOM 4154 C C . LYS B 1 145 ? -4.914 -14.789 6.117 1 96.19 145 LYS B C 1
ATOM 4156 O O . LYS B 1 145 ? -4.68 -15.961 5.828 1 96.19 145 LYS B O 1
ATOM 4161 N N . ALA B 1 146 ? -5.121 -13.93 5.23 1 97 146 ALA B N 1
ATOM 4162 C CA . ALA B 1 146 ? -5.172 -14.234 3.805 1 97 146 ALA B CA 1
ATOM 4163 C C . ALA B 1 146 ? -3.82 -14.742 3.307 1 97 146 ALA B C 1
ATOM 4165 O O . ALA B 1 146 ? -3.762 -15.656 2.482 1 97 146 ALA B O 1
ATOM 4166 N N . GLY B 1 147 ? -2.746 -14.164 3.789 1 94.06 147 GLY B N 1
ATOM 4167 C CA . GLY B 1 147 ? -1.419 -14.516 3.311 1 94.06 147 GLY B CA 1
ATOM 4168 C C . GLY B 1 147 ? -0.75 -15.594 4.141 1 94.06 147 GLY B C 1
ATOM 4169 O O . GLY B 1 147 ? 0.406 -15.945 3.898 1 94.06 147 GLY B O 1
ATOM 4170 N N . ALA B 1 148 ? -1.36 -16.219 5.082 1 91.62 148 ALA B N 1
ATOM 4171 C CA . ALA B 1 148 ? -0.765 -17.016 6.141 1 91.62 148 ALA B CA 1
ATOM 4172 C C . ALA B 1 148 ? -0.022 -18.219 5.566 1 91.62 148 ALA B C 1
ATOM 4174 O O . ALA B 1 148 ? 0.964 -18.688 6.141 1 91.62 148 ALA B O 1
ATOM 4175 N N . GLU B 1 149 ? -0.448 -18.75 4.391 1 89.62 149 GLU B N 1
ATOM 4176 C CA . GLU B 1 149 ? 0.158 -19.953 3.85 1 89.62 149 GLU B CA 1
ATOM 4177 C C . GLU B 1 149 ? 1.227 -19.625 2.812 1 89.62 149 GLU B C 1
ATOM 4179 O O . GLU B 1 149 ? 1.998 -20.5 2.408 1 89.62 149 GLU B O 1
ATOM 4184 N N . VAL B 1 150 ? 1.316 -18.359 2.439 1 86.19 150 VAL B N 1
ATOM 4185 C CA . VAL B 1 150 ? 2.193 -18.031 1.32 1 86.19 150 VAL B CA 1
ATOM 4186 C C . VAL B 1 150 ? 3.295 -17.094 1.791 1 86.19 150 VAL B C 1
ATOM 4188 O O . VAL B 1 150 ? 4.34 -16.969 1.146 1 86.19 150 VAL B O 1
ATOM 4191 N N . VAL B 1 151 ? 2.971 -16.359 2.805 1 80.88 151 VAL B N 1
ATOM 4192 C CA . VAL B 1 151 ? 3.951 -15.422 3.346 1 80.88 151 VAL B CA 1
ATOM 4193 C C . VAL B 1 151 ? 4.441 -15.922 4.703 1 80.88 151 VAL B C 1
ATOM 4195 O O . VAL B 1 151 ? 3.662 -16.469 5.492 1 80.88 151 VAL B O 1
ATOM 4198 N N . LYS B 1 152 ? 5.691 -15.797 4.902 1 78.06 152 LYS B N 1
ATOM 4199 C CA . LYS B 1 152 ? 6.242 -16.172 6.199 1 78.06 152 LYS B CA 1
ATOM 4200 C C . LYS B 1 152 ? 5.559 -15.414 7.328 1 78.06 152 LYS B C 1
ATOM 4202 O O . LYS B 1 152 ? 5.414 -14.188 7.262 1 78.06 152 LYS B O 1
ATOM 4207 N N . GLN B 1 153 ? 5.141 -16.172 8.273 1 82.06 153 GLN B N 1
ATOM 4208 C CA . GLN B 1 153 ? 4.48 -15.547 9.414 1 82.06 153 GLN B CA 1
ATOM 4209 C C . GLN B 1 153 ? 5.488 -15.164 10.492 1 82.06 153 GLN B C 1
ATOM 4211 O O . GLN B 1 153 ? 6.227 -16.016 10.984 1 82.06 153 GLN B O 1
ATOM 4216 N N . VAL B 1 154 ? 5.539 -13.898 10.703 1 85.25 154 VAL B N 1
ATOM 4217 C CA . VAL B 1 154 ? 6.422 -13.375 11.742 1 85.25 154 VAL B CA 1
ATOM 4218 C C . VAL B 1 154 ? 5.645 -12.422 12.641 1 85.25 154 VAL B C 1
ATOM 4220 O O . VAL B 1 154 ? 4.52 -12.031 12.328 1 85.25 154 VAL B O 1
ATOM 4223 N N . GLU B 1 155 ? 6.145 -12.133 13.773 1 85.31 155 GLU B N 1
ATOM 4224 C CA . GLU B 1 155 ? 5.488 -11.273 14.758 1 85.31 155 GLU B CA 1
ATOM 4225 C C . GLU B 1 155 ? 5.18 -9.898 14.172 1 85.31 155 GLU B C 1
ATOM 4227 O O . GLU B 1 155 ? 4.074 -9.383 14.344 1 85.31 155 GLU B O 1
ATOM 4232 N N . SER B 1 156 ? 6.121 -9.297 13.539 1 90.19 156 SER B N 1
ATOM 4233 C CA . SER B 1 156 ? 5.949 -7.988 12.914 1 90.19 156 SER B CA 1
ATOM 4234 C C . SER B 1 156 ? 6.312 -8.031 11.43 1 90.19 156 SER B C 1
ATOM 4236 O O . SER B 1 156 ? 7.426 -7.66 11.047 1 90.19 156 SER B O 1
ATOM 4238 N N . PRO B 1 157 ? 5.309 -8.477 10.688 1 92.44 157 PRO B N 1
ATOM 4239 C CA . PRO B 1 157 ? 5.594 -8.633 9.258 1 92.44 157 PRO B CA 1
ATOM 4240 C C . PRO B 1 157 ? 5.887 -7.301 8.57 1 92.44 157 PRO B C 1
ATOM 4242 O O . PRO B 1 157 ? 5.516 -6.238 9.086 1 92.44 157 PRO B O 1
ATOM 4245 N N . LEU B 1 158 ? 6.602 -7.414 7.496 1 93.94 158 LEU B N 1
ATOM 4246 C CA . LEU B 1 158 ? 6.758 -6.258 6.625 1 93.94 158 LEU B CA 1
ATOM 4247 C C . LEU B 1 158 ? 5.422 -5.859 6.004 1 93.94 158 LEU B C 1
ATOM 4249 O O . LEU B 1 158 ? 4.574 -6.715 5.746 1 93.94 158 LEU B O 1
ATOM 4253 N N . LEU B 1 159 ? 5.234 -4.535 5.789 1 96.06 159 LEU B N 1
ATOM 4254 C CA . LEU B 1 159 ? 3.99 -4.039 5.211 1 96.06 159 LEU B CA 1
ATOM 4255 C C . LEU B 1 159 ? 3.73 -4.68 3.852 1 96.06 159 LEU B C 1
ATOM 4257 O O . LEU B 1 159 ? 2.578 -4.914 3.482 1 96.06 159 LEU B O 1
ATOM 4261 N N . SER B 1 160 ? 4.797 -4.992 3.107 1 94.44 160 SER B N 1
ATOM 4262 C CA . SER B 1 160 ? 4.656 -5.602 1.789 1 94.44 160 SER B CA 1
ATOM 4263 C C . SER B 1 160 ? 3.936 -6.941 1.871 1 94.44 160 SER B C 1
ATOM 4265 O O . SER B 1 160 ? 3.117 -7.266 1.008 1 94.44 160 SER B O 1
ATOM 4267 N N . GLY B 1 161 ? 4.242 -7.707 2.887 1 94 161 GLY B N 1
ATOM 4268 C CA . GLY B 1 161 ? 3.57 -8.984 3.08 1 94 161 GLY B CA 1
ATOM 4269 C C . GLY B 1 161 ? 2.08 -8.844 3.32 1 94 161 GLY B C 1
ATOM 4270 O O . GLY B 1 161 ? 1.301 -9.727 2.949 1 94 161 GLY B O 1
ATOM 4271 N N . LEU B 1 162 ? 1.684 -7.75 3.939 1 95.81 162 LEU B N 1
ATOM 4272 C CA . LEU B 1 162 ? 0.279 -7.492 4.234 1 95.81 162 LEU B CA 1
ATOM 4273 C C . LEU B 1 162 ? -0.455 -6.992 2.992 1 95.81 162 LEU B C 1
ATOM 4275 O O . LEU B 1 162 ? -1.669 -7.172 2.871 1 95.81 162 LEU B O 1
ATOM 4279 N N . LEU B 1 163 ? 0.275 -6.383 2.105 1 96.5 163 LEU B N 1
ATOM 4280 C CA . LEU B 1 163 ? -0.324 -5.812 0.902 1 96.5 163 LEU B CA 1
ATOM 4281 C C . LEU B 1 163 ? -0.535 -6.887 -0.16 1 96.5 163 LEU B C 1
ATOM 4283 O O . LEU B 1 163 ? -1.442 -6.777 -0.988 1 96.5 163 LEU B O 1
ATOM 4287 N N . TYR B 1 164 ? 0.174 -7.938 -0.11 1 94.19 164 TYR B N 1
ATOM 4288 C CA . TYR B 1 164 ? 0.288 -8.945 -1.155 1 94.19 164 TYR B CA 1
ATOM 4289 C C . TYR B 1 164 ? -1.075 -9.539 -1.491 1 94.19 164 TYR B C 1
ATOM 4291 O O . TYR B 1 164 ? -1.464 -9.594 -2.66 1 94.19 164 TYR B O 1
ATOM 4299 N N . PRO B 1 165 ? -1.833 -9.961 -0.576 1 97.12 165 PRO B N 1
ATOM 4300 C CA . PRO B 1 165 ? -3.127 -10.562 -0.911 1 97.12 165 PRO B CA 1
ATOM 4301 C C . PRO B 1 165 ? -4.031 -9.609 -1.691 1 97.12 165 PRO B C 1
ATOM 4303 O O . PRO B 1 165 ? -4.707 -10.031 -2.635 1 97.12 165 PRO B O 1
ATOM 4306 N N . GLY B 1 166 ? -4.023 -8.375 -1.254 1 97.94 166 GLY B N 1
ATOM 4307 C CA . GLY B 1 166 ? -4.832 -7.383 -1.949 1 97.94 166 GLY B CA 1
ATOM 4308 C C . GLY B 1 166 ? -4.375 -7.137 -3.375 1 97.94 166 GLY B C 1
ATOM 4309 O O . GLY B 1 166 ? -5.199 -7.012 -4.281 1 97.94 166 GLY B O 1
ATOM 4310 N N . LEU B 1 167 ? -3.049 -7.078 -3.564 1 98 167 LEU B N 1
ATOM 4311 C CA . LEU B 1 167 ? -2.496 -6.875 -4.898 1 98 167 LEU B CA 1
ATOM 4312 C C . LEU B 1 167 ? -2.873 -8.031 -5.824 1 98 167 LEU B C 1
ATOM 4314 O O . LEU B 1 167 ? -3.285 -7.805 -6.965 1 98 167 LEU B O 1
ATOM 4318 N N . GLN B 1 168 ? -2.75 -9.203 -5.312 1 98.12 168 GLN B N 1
ATOM 4319 C CA . GLN B 1 168 ? -3.115 -10.375 -6.102 1 98.12 168 GLN B CA 1
ATOM 4320 C C . GLN B 1 168 ? -4.602 -10.367 -6.441 1 98.12 168 GLN B C 1
ATOM 4322 O O . GLN B 1 168 ? -4.992 -10.703 -7.562 1 98.12 168 GLN B O 1
ATOM 4327 N N . ALA B 1 169 ? -5.457 -9.992 -5.469 1 98.56 169 ALA B N 1
ATOM 4328 C CA . ALA B 1 169 ? -6.895 -9.906 -5.715 1 98.56 169 ALA B CA 1
ATOM 4329 C C . ALA B 1 169 ? -7.203 -8.906 -6.824 1 98.56 169 ALA B C 1
ATOM 4331 O O . ALA B 1 169 ? -7.988 -9.195 -7.73 1 98.56 169 ALA B O 1
ATOM 4332 N N . LEU B 1 170 ? -6.551 -7.754 -6.777 1 98.69 170 LEU B N 1
ATOM 4333 C CA . LEU B 1 170 ? -6.801 -6.695 -7.75 1 98.69 170 LEU B CA 1
ATOM 4334 C C . LEU B 1 170 ? -6.371 -7.133 -9.148 1 98.69 170 LEU B C 1
ATOM 4336 O O . LEU B 1 170 ? -6.934 -6.672 -10.141 1 98.69 170 LEU B O 1
ATOM 4340 N N . ASP B 1 171 ? -5.371 -8.039 -9.242 1 98.75 171 ASP B N 1
ATOM 4341 C CA . ASP B 1 171 ? -4.922 -8.531 -10.539 1 98.75 171 ASP B CA 1
ATOM 4342 C C . ASP B 1 171 ? -6.07 -9.195 -11.297 1 98.75 171 ASP B C 1
ATOM 4344 O O . ASP B 1 171 ? -6.113 -9.148 -12.531 1 98.75 171 ASP B O 1
ATOM 4348 N N . GLU B 1 172 ? -7.008 -9.805 -10.586 1 98.75 172 GLU B N 1
ATOM 4349 C CA . GLU B 1 172 ? -8.148 -10.445 -11.242 1 98.75 172 GLU B CA 1
ATOM 4350 C C . GLU B 1 172 ? -8.953 -9.438 -12.047 1 98.75 172 GLU B C 1
ATOM 4352 O O . GLU B 1 172 ? -9.43 -9.75 -13.141 1 98.75 172 GLU B O 1
ATOM 4357 N N . GLN B 1 173 ? -9.07 -8.227 -11.516 1 98.69 173 GLN B N 1
ATOM 4358 C CA . GLN B 1 173 ? -9.836 -7.18 -12.18 1 98.69 173 GLN B CA 1
ATOM 4359 C C . GLN B 1 173 ? -9.039 -6.57 -13.328 1 98.69 173 GLN B C 1
ATOM 4361 O O . GLN B 1 173 ? -9.562 -6.398 -14.438 1 98.69 173 GLN B O 1
ATOM 4366 N N . TYR B 1 174 ? -7.832 -6.316 -13.164 1 98.69 174 TYR B N 1
ATOM 4367 C CA . TYR B 1 174 ? -7.062 -5.523 -14.117 1 98.69 174 TYR B CA 1
ATOM 4368 C C . TYR B 1 174 ? -6.551 -6.395 -15.258 1 98.69 174 TYR B C 1
ATOM 4370 O O . TYR B 1 174 ? -6.172 -5.883 -16.312 1 98.69 174 TYR B O 1
ATOM 4378 N N . LEU B 1 175 ? -6.516 -7.719 -15.039 1 98.56 175 LEU B N 1
ATOM 4379 C CA . LEU B 1 175 ? -6.234 -8.641 -16.125 1 98.56 175 LEU B CA 1
ATOM 4380 C C . LEU B 1 175 ? -7.523 -9.094 -16.812 1 98.56 175 LEU B C 1
ATOM 4382 O O . LEU B 1 175 ? -7.484 -9.812 -17.812 1 98.56 175 LEU B O 1
ATOM 4386 N N . ASP B 1 176 ? -8.656 -8.688 -16.281 1 98 176 ASP B N 1
ATOM 4387 C CA . ASP B 1 176 ? -9.977 -8.922 -16.859 1 98 176 ASP B CA 1
ATOM 4388 C C . ASP B 1 176 ? -10.227 -10.414 -17.062 1 98 176 ASP B C 1
ATOM 4390 O O . ASP B 1 176 ? -10.516 -10.859 -18.172 1 98 176 ASP B O 1
ATOM 4394 N N . VAL B 1 177 ? -10.211 -11.156 -15.945 1 98.44 177 VAL B N 1
ATOM 4395 C CA . VAL B 1 177 ? -10.352 -12.602 -16.062 1 98.44 177 VAL B CA 1
ATOM 4396 C C . VAL B 1 177 ? -11.641 -13.055 -15.383 1 98.44 177 VAL B C 1
ATOM 4398 O O . VAL B 1 177 ? -12.227 -12.312 -14.594 1 98.44 177 VAL B O 1
ATOM 4401 N N . ASP B 1 178 ? -12.078 -14.242 -15.711 1 98.62 178 ASP B N 1
ATOM 4402 C CA . ASP B 1 178 ? -13.25 -14.867 -15.109 1 98.62 178 ASP B CA 1
ATOM 4403 C C . ASP B 1 178 ? -12.859 -15.758 -13.93 1 98.62 178 ASP B C 1
ATOM 4405 O O . ASP B 1 178 ? -13.648 -15.969 -13.016 1 98.62 178 ASP B O 1
ATOM 4409 N N . PHE B 1 179 ? -11.625 -16.266 -13.977 1 98.81 179 PHE B N 1
ATOM 4410 C CA . PHE B 1 179 ? -11.148 -17.047 -12.836 1 98.81 179 PHE B CA 1
ATOM 4411 C C . PHE B 1 179 ? -9.633 -16.969 -12.727 1 98.81 179 PHE B C 1
ATOM 4413 O O . PHE B 1 179 ? -8.945 -16.656 -13.703 1 98.81 179 PHE B O 1
ATOM 4420 N N . GLN B 1 180 ? -9.156 -17.141 -11.5 1 98.81 180 GLN B N 1
ATOM 4421 C CA . GLN B 1 180 ? -7.73 -17.266 -11.219 1 98.81 180 GLN B CA 1
ATOM 4422 C C . GLN B 1 180 ? -7.355 -18.719 -10.922 1 98.81 180 GLN B C 1
ATOM 4424 O O . GLN B 1 180 ? -8.125 -19.438 -10.289 1 98.81 180 GLN B O 1
ATOM 4429 N N . PHE B 1 181 ? -6.238 -19.078 -11.5 1 98.69 181 PHE B N 1
ATOM 4430 C CA . PHE B 1 181 ? -5.711 -20.422 -11.297 1 98.69 181 PHE B CA 1
ATOM 4431 C C . PHE B 1 181 ? -4.438 -20.391 -10.469 1 98.69 181 PHE B C 1
ATOM 4433 O O . PHE B 1 181 ? -3.598 -19.5 -10.641 1 98.69 181 PHE B O 1
ATOM 4440 N N . GLY B 1 182 ? -4.352 -21.25 -9.477 1 97.88 182 GLY B N 1
ATOM 4441 C CA . GLY B 1 182 ? -3.176 -21.359 -8.633 1 97.88 182 GLY B CA 1
ATOM 4442 C C . GLY B 1 182 ? -3.178 -22.609 -7.762 1 97.88 182 GLY B C 1
ATOM 4443 O O . GLY B 1 182 ? -3.975 -23.516 -7.98 1 97.88 182 GLY B O 1
ATOM 4444 N N . GLY B 1 183 ? -2.225 -22.719 -6.855 1 96.31 183 GLY B N 1
ATOM 4445 C CA . GLY B 1 183 ? -2.17 -23.828 -5.918 1 96.31 183 GLY B CA 1
ATOM 4446 C C . GLY B 1 183 ? -3.123 -23.656 -4.75 1 96.31 183 GLY B C 1
ATOM 4447 O O . GLY B 1 183 ? -3.592 -22.562 -4.469 1 96.31 183 GLY B O 1
ATOM 4448 N N . VAL B 1 184 ? -3.342 -24.797 -4.133 1 96.38 184 VAL B N 1
ATOM 4449 C CA . VAL B 1 184 ? -4.281 -24.797 -3.016 1 96.38 184 VAL B CA 1
ATOM 4450 C C . VAL B 1 184 ? -3.711 -23.984 -1.86 1 96.38 184 VAL B C 1
ATOM 4452 O O . VAL B 1 184 ? -4.457 -23.5 -1.004 1 96.38 184 VAL B O 1
ATOM 4455 N N . ASP B 1 185 ? -2.453 -23.781 -1.838 1 93.88 185 ASP B N 1
ATOM 4456 C CA . ASP B 1 185 ? -1.837 -22.953 -0.806 1 93.88 185 ASP B CA 1
ATOM 4457 C C . ASP B 1 185 ? -2.299 -21.5 -0.919 1 93.88 185 ASP B C 1
ATOM 4459 O O . ASP B 1 185 ? -2.156 -20.719 0.028 1 93.88 185 ASP B O 1
ATOM 4463 N N . GLN B 1 186 ? -2.9 -21.109 -2.059 1 96.94 186 GLN B N 1
ATOM 4464 C CA . GLN B 1 186 ? -3.381 -19.75 -2.275 1 96.94 186 GLN B CA 1
ATOM 4465 C C . GLN B 1 186 ? -4.848 -19.609 -1.879 1 96.94 186 GLN B C 1
ATOM 4467 O O . GLN B 1 186 ? -5.449 -18.547 -2.061 1 96.94 186 GLN B O 1
ATOM 4472 N N . ARG B 1 187 ? -5.434 -20.609 -1.319 1 98.06 187 ARG B N 1
ATOM 4473 C CA . ARG B 1 187 ? -6.871 -20.672 -1.081 1 98.06 187 ARG B CA 1
ATOM 4474 C C . ARG B 1 187 ? -7.348 -19.469 -0.262 1 98.06 187 ARG B C 1
ATOM 4476 O O . ARG B 1 187 ? -8.391 -18.891 -0.56 1 98.06 187 ARG B O 1
ATOM 4483 N N . LYS B 1 188 ? -6.629 -19.125 0.755 1 98.19 188 LYS B N 1
ATOM 4484 C CA . LYS B 1 188 ? -7.039 -18.016 1.625 1 98.19 188 LYS B CA 1
ATOM 4485 C C . LYS B 1 188 ? -6.996 -16.688 0.884 1 98.19 188 LYS B C 1
ATOM 4487 O O . LYS B 1 188 ? -7.812 -15.797 1.144 1 98.19 188 LYS B O 1
ATOM 4492 N N . ILE B 1 189 ? -6.086 -16.516 -0 1 98.19 189 ILE B N 1
ATOM 4493 C CA . ILE B 1 189 ? -6.035 -15.305 -0.819 1 98.19 189 ILE B CA 1
ATOM 4494 C C . ILE B 1 189 ? -7.219 -15.281 -1.784 1 98.19 189 ILE B C 1
ATOM 4496 O O . ILE B 1 189 ? -7.793 -14.227 -2.051 1 98.19 189 ILE B O 1
ATOM 4500 N N . PHE B 1 190 ? -7.582 -16.453 -2.303 1 98.62 190 PHE B N 1
ATOM 4501 C CA . PHE B 1 190 ? -8.719 -16.562 -3.207 1 98.62 190 PHE B CA 1
ATOM 4502 C C . PHE B 1 190 ? -10.016 -16.203 -2.488 1 98.62 190 PHE B C 1
ATOM 4504 O O . PHE B 1 190 ? -10.844 -15.461 -3.021 1 98.62 190 PHE B O 1
ATOM 4511 N N . THR B 1 191 ? -10.156 -16.672 -1.295 1 98.44 191 THR B N 1
ATOM 4512 C CA . THR B 1 191 ? -11.352 -16.344 -0.524 1 98.44 191 THR B CA 1
ATOM 4513 C C . THR B 1 191 ? -11.359 -14.867 -0.136 1 98.44 191 THR B C 1
ATOM 4515 O O . THR B 1 191 ? -12.422 -14.242 -0.083 1 98.44 191 THR B O 1
ATOM 4518 N N . PHE B 1 192 ? -10.203 -14.383 0.15 1 98.5 192 PHE B N 1
ATOM 4519 C CA . PHE B 1 192 ? -10.039 -12.945 0.379 1 98.5 192 PHE B CA 1
ATOM 4520 C C . PHE B 1 192 ? -10.547 -12.148 -0.817 1 98.5 192 PHE B C 1
ATOM 4522 O O . PHE B 1 192 ? -11.289 -11.18 -0.654 1 98.5 192 PHE B O 1
ATOM 4529 N N . ALA B 1 193 ? -10.141 -12.539 -2.004 1 98.62 193 ALA B N 1
ATOM 4530 C CA . ALA B 1 193 ? -10.57 -11.867 -3.227 1 98.62 193 ALA B CA 1
ATOM 4531 C C . ALA B 1 193 ? -12.086 -11.93 -3.389 1 98.62 193 ALA B C 1
ATOM 4533 O O . ALA B 1 193 ? -12.719 -10.938 -3.77 1 98.62 193 ALA B O 1
ATOM 4534 N N . GLU B 1 194 ? -12.648 -13.047 -3.074 1 98.38 194 GLU B N 1
ATOM 4535 C CA . GLU B 1 194 ? -14.094 -13.219 -3.184 1 98.38 194 GLU B CA 1
ATOM 4536 C C . GLU B 1 194 ? -14.844 -12.266 -2.256 1 98.38 194 GLU B C 1
ATOM 4538 O O . GLU B 1 194 ? -15.93 -11.789 -2.588 1 98.38 194 GLU B O 1
ATOM 4543 N N . LEU B 1 195 ? -14.258 -12.031 -1.179 1 98 195 LEU B N 1
ATOM 4544 C CA . LEU B 1 195 ? -14.891 -11.188 -0.167 1 98 195 LEU B CA 1
ATOM 4545 C C . LEU B 1 195 ? -14.727 -9.711 -0.508 1 98 195 LEU B C 1
ATOM 4547 O O . LEU B 1 195 ? -15.688 -8.938 -0.402 1 98 195 LEU B O 1
ATOM 4551 N N . TYR B 1 196 ? -13.609 -9.266 -0.971 1 98.12 196 TYR B N 1
ATOM 4552 C CA . TYR B 1 196 ? -13.289 -7.844 -0.963 1 98.12 196 TYR B CA 1
ATOM 4553 C C . TYR B 1 196 ? -13.484 -7.23 -2.346 1 98.12 196 TYR B C 1
ATOM 4555 O O . TYR B 1 196 ? -13.75 -6.035 -2.469 1 98.12 196 TYR B O 1
ATOM 4563 N N . LEU B 1 197 ? -13.344 -8.023 -3.43 1 98.25 197 LEU B N 1
ATOM 4564 C CA . LEU B 1 197 ? -13.516 -7.438 -4.754 1 98.25 197 LEU B CA 1
ATOM 4565 C C . LEU B 1 197 ? -14.922 -6.887 -4.93 1 98.25 197 LEU B C 1
ATOM 4567 O O . LEU B 1 197 ? -15.102 -5.766 -5.41 1 98.25 197 LEU B O 1
ATOM 4571 N N . PRO B 1 198 ? -15.938 -7.629 -4.465 1 98.06 198 PRO B N 1
ATOM 4572 C CA . PRO B 1 198 ? -17.297 -7.07 -4.578 1 98.06 198 PRO B CA 1
ATOM 4573 C C . PRO B 1 198 ? -17.469 -5.789 -3.768 1 98.06 198 PRO B C 1
ATOM 4575 O O . PRO B 1 198 ? -18.25 -4.914 -4.152 1 98.06 198 PRO B O 1
ATOM 4578 N N . ARG B 1 199 ? -16.781 -5.637 -2.674 1 95.56 199 ARG B N 1
ATOM 4579 C CA . ARG B 1 199 ? -16.844 -4.434 -1.852 1 95.56 199 ARG B CA 1
ATOM 4580 C C . ARG B 1 199 ? -16.266 -3.23 -2.588 1 95.56 199 ARG B C 1
ATOM 4582 O O . ARG B 1 199 ? -16.562 -2.084 -2.246 1 95.56 199 ARG B O 1
ATOM 4589 N N . LEU B 1 200 ? -15.453 -3.475 -3.604 1 95.19 200 LEU B N 1
ATOM 4590 C CA . LEU B 1 200 ? -14.922 -2.412 -4.453 1 95.19 200 LEU B CA 1
ATOM 4591 C C . LEU B 1 200 ? -15.812 -2.197 -5.672 1 95.19 200 LEU B C 1
ATOM 4593 O O . LEU B 1 200 ? -15.508 -1.371 -6.535 1 95.19 200 LEU B O 1
ATOM 4597 N N . GLY B 1 201 ? -16.875 -2.994 -5.785 1 96.5 201 GLY B N 1
ATOM 4598 C CA . GLY B 1 201 ? -17.797 -2.877 -6.906 1 96.5 201 GLY B CA 1
ATOM 4599 C C . GLY B 1 201 ? -17.422 -3.768 -8.078 1 96.5 201 GLY B C 1
ATOM 4600 O O . GLY B 1 201 ? -17.969 -3.611 -9.18 1 96.5 201 GLY B O 1
ATOM 4601 N N . TYR B 1 202 ? -16.547 -4.703 -7.836 1 98.19 202 TYR B N 1
ATOM 4602 C CA . TYR B 1 202 ? -16.125 -5.582 -8.922 1 98.19 202 TYR B CA 1
ATOM 4603 C C . TYR B 1 202 ? -16.812 -6.941 -8.82 1 98.19 202 TYR B C 1
ATOM 4605 O O . TYR B 1 202 ? -17.359 -7.289 -7.773 1 98.19 202 TYR B O 1
ATOM 4613 N N . ALA B 1 203 ? -16.734 -7.699 -9.859 1 97.38 203 ALA B N 1
ATOM 4614 C CA . ALA B 1 203 ? -17.375 -9.008 -9.914 1 97.38 203 ALA B CA 1
ATOM 4615 C C . ALA B 1 203 ? -16.578 -10.039 -9.109 1 97.38 203 ALA B C 1
ATOM 4617 O O . ALA B 1 203 ? -15.352 -9.984 -9.062 1 97.38 203 ALA B O 1
ATOM 4618 N N . LYS B 1 204 ? -17.344 -10.914 -8.523 1 97.56 204 LYS B N 1
ATOM 4619 C CA . LYS B 1 204 ? -16.719 -12.094 -7.93 1 97.56 204 LYS B CA 1
ATOM 4620 C C . LYS B 1 204 ? -16.172 -13.023 -9.008 1 97.56 204 LYS B C 1
ATOM 4622 O O . LYS B 1 204 ? -16.812 -13.242 -10.031 1 97.56 204 LYS B O 1
ATOM 4627 N N . ARG B 1 205 ? -14.984 -13.562 -8.867 1 98.44 205 ARG B N 1
ATOM 4628 C CA . ARG B 1 205 ? -14.352 -14.469 -9.82 1 98.44 205 ARG B CA 1
ATOM 4629 C C . ARG B 1 205 ? -14.328 -15.898 -9.289 1 98.44 205 ARG B C 1
ATOM 4631 O O . ARG B 1 205 ? -14.492 -16.125 -8.094 1 98.44 205 ARG B O 1
ATOM 4638 N N . ALA B 1 206 ? -14.164 -16.859 -10.18 1 98.81 206 ALA B N 1
ATOM 4639 C CA . ALA B 1 206 ? -13.93 -18.234 -9.789 1 98.81 206 ALA B CA 1
ATOM 4640 C C . ALA B 1 206 ? -12.453 -18.484 -9.508 1 98.81 206 ALA B C 1
ATOM 4642 O O . ALA B 1 206 ? -11.594 -17.703 -9.914 1 98.81 206 ALA B O 1
ATOM 4643 N N . HIS B 1 207 ? -12.203 -19.516 -8.719 1 98.94 207 HIS B N 1
ATOM 4644 C CA . HIS B 1 207 ? -10.836 -19.875 -8.375 1 98.94 207 HIS B CA 1
ATOM 4645 C C . HIS B 1 207 ? -10.609 -21.375 -8.5 1 98.94 207 HIS B C 1
ATOM 4647 O O . HIS B 1 207 ? -11.32 -22.172 -7.883 1 98.94 207 HIS B O 1
ATOM 4653 N N . LEU B 1 208 ? -9.68 -21.719 -9.312 1 98.88 208 LEU B N 1
ATOM 4654 C CA . LEU B 1 208 ? -9.305 -23.109 -9.547 1 98.88 208 LEU B CA 1
ATOM 4655 C C . LEU B 1 208 ? -7.938 -23.422 -8.93 1 98.88 208 LEU B C 1
ATOM 4657 O O . LEU B 1 208 ? -6.988 -22.656 -9.109 1 98.88 208 LEU B O 1
ATOM 4661 N N . MET B 1 209 ? -7.859 -24.547 -8.18 1 98.38 209 MET B N 1
ATOM 4662 C CA . MET B 1 209 ? -6.645 -24.781 -7.398 1 98.38 209 MET B CA 1
ATOM 4663 C C . MET B 1 209 ? -6.102 -26.188 -7.645 1 98.38 209 MET B C 1
ATOM 4665 O O . MET B 1 209 ? -6.828 -27.172 -7.496 1 98.38 209 MET B O 1
ATOM 4669 N N . ASN B 1 210 ? -4.871 -26.25 -8.039 1 96.44 210 ASN B N 1
ATOM 4670 C CA . ASN B 1 210 ? -4.207 -27.547 -8.172 1 96.44 210 ASN B CA 1
ATOM 4671 C C . ASN B 1 210 ? -3.67 -28.047 -6.828 1 96.44 210 ASN B C 1
ATOM 4673 O O . ASN B 1 210 ? -3.525 -27.266 -5.887 1 96.44 210 ASN B O 1
ATOM 4677 N N . THR B 1 211 ? -3.391 -29.312 -6.777 1 90.94 211 THR B N 1
ATOM 4678 C CA . THR B 1 211 ? -2.77 -29.922 -5.605 1 90.94 211 THR B CA 1
ATOM 4679 C C . THR B 1 211 ? -1.307 -29.5 -5.492 1 90.94 211 THR B C 1
ATOM 4681 O O . THR B 1 211 ? -0.683 -29.125 -6.488 1 90.94 211 THR B O 1
ATOM 4684 N N . MET B 1 212 ? -0.837 -29.531 -4.234 1 87.81 212 MET B N 1
ATOM 4685 C CA . MET B 1 212 ? 0.59 -29.297 -4.027 1 87.81 212 MET B CA 1
ATOM 4686 C C . MET B 1 212 ? 1.378 -30.594 -4.199 1 87.81 212 MET B C 1
ATOM 4688 O O . MET B 1 212 ? 0.954 -31.656 -3.729 1 87.81 212 MET B O 1
ATOM 4692 N N . VAL B 1 213 ? 2.402 -30.578 -4.988 1 88 213 VAL B N 1
ATOM 4693 C CA . VAL B 1 213 ? 3.307 -31.719 -5.117 1 88 213 VAL B CA 1
ATOM 4694 C C . VAL B 1 213 ? 4.457 -31.578 -4.125 1 88 213 VAL B C 1
ATOM 4696 O O . VAL B 1 213 ? 5.18 -30.578 -4.141 1 88 213 VAL B O 1
ATOM 4699 N N . PRO B 1 214 ? 4.57 -32.562 -3.316 1 84.75 214 PRO B N 1
ATOM 4700 C CA . PRO B 1 214 ? 5.66 -32.469 -2.34 1 84.75 214 PRO B CA 1
ATOM 4701 C C . PRO B 1 214 ? 7.039 -32.469 -2.99 1 84.75 214 PRO B C 1
ATOM 4703 O O . PRO B 1 214 ? 7.207 -33 -4.094 1 84.75 214 PRO B O 1
ATOM 4706 N N . GLY B 1 215 ? 8.008 -31.891 -2.275 1 82 215 GLY B N 1
ATOM 4707 C CA . GLY B 1 215 ? 9.398 -31.938 -2.719 1 82 215 GLY B CA 1
ATOM 4708 C C . GLY B 1 215 ? 10 -33.344 -2.666 1 82 215 GLY B C 1
ATOM 4709 O O . GLY B 1 215 ? 9.383 -34.25 -2.137 1 82 215 GLY B O 1
ATOM 4710 N N . LEU B 1 216 ? 11.234 -33.562 -3.197 1 83.5 216 LEU B N 1
ATOM 4711 C CA . LEU B 1 216 ? 11.898 -34.844 -3.309 1 83.5 216 LEU B CA 1
ATOM 4712 C C . LEU B 1 216 ? 12.305 -35.375 -1.934 1 83.5 216 LEU B C 1
ATOM 4714 O O . LEU B 1 216 ? 12.422 -36.594 -1.735 1 83.5 216 LEU B O 1
ATOM 4718 N N . ALA B 1 217 ? 12.625 -34.406 -1.034 1 74.81 217 ALA B N 1
ATOM 4719 C CA . ALA B 1 217 ? 13.008 -34.812 0.32 1 74.81 217 ALA B CA 1
ATOM 4720 C C . ALA B 1 217 ? 11.797 -34.844 1.245 1 74.81 217 ALA B C 1
ATOM 4722 O O . ALA B 1 217 ? 11.938 -35.031 2.457 1 74.81 217 ALA B O 1
ATOM 4723 N N . GLY B 1 218 ? 10.844 -34.75 0.701 1 71.25 218 GLY B N 1
ATOM 4724 C CA . GLY B 1 218 ? 9.68 -34.562 1.554 1 71.25 218 GLY B CA 1
ATOM 4725 C C . GLY B 1 218 ? 9.367 -33.094 1.83 1 71.25 218 GLY B C 1
ATOM 4726 O O . GLY B 1 218 ? 10.188 -32.219 1.56 1 71.25 218 GLY B O 1
ATOM 4727 N N . GLY B 1 219 ? 8.133 -32.75 2.109 1 68.94 219 GLY B N 1
ATOM 4728 C CA . GLY B 1 219 ? 7.746 -31.375 2.395 1 68.94 219 GLY B CA 1
ATOM 4729 C C . GLY B 1 219 ? 7.512 -30.547 1.143 1 68.94 219 GLY B C 1
ATOM 4730 O O . GLY B 1 219 ? 7.098 -31.078 0.111 1 68.94 219 GLY B O 1
ATOM 4731 N N . LYS B 1 220 ? 7.746 -29.25 1.284 1 66 220 LYS B N 1
ATOM 4732 C CA . LYS B 1 220 ? 7.508 -28.359 0.146 1 66 220 LYS B CA 1
ATOM 4733 C C . LYS B 1 220 ? 8.773 -28.172 -0.683 1 66 220 LYS B C 1
ATOM 4735 O O . LYS B 1 220 ? 9.867 -28.062 -0.132 1 66 220 LYS B O 1
ATOM 4740 N N . MET B 1 221 ? 8.57 -28.188 -1.95 1 67.75 221 MET B N 1
ATOM 4741 C CA . MET B 1 221 ? 9.68 -27.844 -2.84 1 67.75 221 MET B CA 1
ATOM 4742 C C . MET B 1 221 ? 10.078 -26.391 -2.664 1 67.75 221 MET B C 1
ATOM 4744 O O . MET B 1 221 ? 9.219 -25.5 -2.555 1 67.75 221 MET B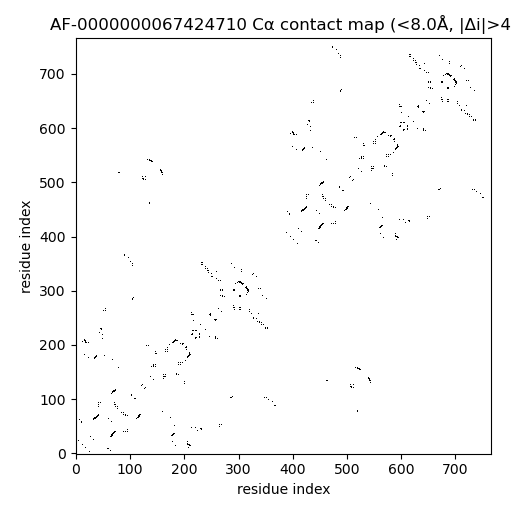 O 1
ATOM 4748 N N . SER B 1 222 ? 11.352 -26.172 -2.217 1 63.91 222 SER B N 1
ATOM 4749 C CA . SER B 1 222 ? 11.805 -24.797 -2.055 1 63.91 222 SER B CA 1
ATOM 4750 C C . SER B 1 222 ? 12.906 -24.453 -3.051 1 63.91 222 SER B C 1
ATOM 4752 O O . SER B 1 222 ? 13.789 -25.266 -3.307 1 63.91 222 SER B O 1
ATOM 4754 N N . ALA B 1 223 ? 12.781 -23.281 -3.65 1 63.12 223 ALA B N 1
ATOM 4755 C CA . ALA B 1 223 ? 13.805 -22.797 -4.574 1 63.12 223 ALA B CA 1
ATOM 4756 C C . ALA B 1 223 ? 15.133 -22.562 -3.861 1 63.12 223 ALA B C 1
ATOM 4758 O O . ALA B 1 223 ? 16.188 -22.625 -4.484 1 63.12 223 ALA B O 1
ATOM 4759 N N . SER B 1 224 ? 15.094 -22.5 -2.584 1 61.94 224 SER B N 1
ATOM 4760 C CA . SER B 1 224 ? 16.281 -22.141 -1.822 1 61.94 224 SER B CA 1
ATOM 4761 C C . SER B 1 224 ? 17.062 -23.391 -1.4 1 61.94 224 SER B C 1
ATOM 4763 O O . SER B 1 224 ? 18.219 -23.297 -1.007 1 61.94 224 SER B O 1
ATOM 4765 N N . ASP B 1 225 ? 16.484 -24.562 -1.575 1 69 225 ASP B N 1
ATOM 4766 C CA . ASP B 1 225 ? 17.172 -25.797 -1.208 1 69 225 ASP B CA 1
ATOM 4767 C C . ASP B 1 225 ? 17.484 -26.641 -2.443 1 69 225 ASP B C 1
ATOM 4769 O O . ASP B 1 225 ? 16.625 -27.344 -2.967 1 69 225 ASP B O 1
ATOM 4773 N N . PRO B 1 226 ? 18.719 -26.656 -2.787 1 69.5 226 PRO B N 1
ATOM 4774 C CA . PRO B 1 226 ? 19.094 -27.328 -4.035 1 69.5 226 PRO B CA 1
ATOM 4775 C C . PRO B 1 226 ? 18.766 -28.812 -4.023 1 69.5 226 PRO B C 1
ATOM 4777 O O . PRO B 1 226 ? 18.531 -29.406 -5.078 1 69.5 226 PRO B O 1
ATOM 4780 N N . ASN B 1 227 ? 18.766 -29.328 -2.924 1 73.06 227 ASN B N 1
ATOM 4781 C CA . ASN B 1 227 ? 18.578 -30.766 -2.863 1 73.06 227 ASN B CA 1
ATOM 4782 C C . ASN B 1 227 ? 17.094 -31.141 -2.799 1 73.06 227 ASN B C 1
ATOM 4784 O O . ASN B 1 227 ? 16.734 -32.312 -2.973 1 73.06 227 ASN B O 1
ATOM 4788 N N . SER B 1 228 ? 16.312 -30.156 -2.682 1 78 228 SER B N 1
ATOM 4789 C CA . SER B 1 228 ? 14.891 -30.438 -2.516 1 78 228 SER B CA 1
ATOM 4790 C C . SER B 1 228 ? 14.141 -30.281 -3.836 1 78 228 SER B C 1
ATOM 4792 O O . SER B 1 228 ? 12.953 -30.594 -3.922 1 78 228 SER B O 1
ATOM 4794 N N . LYS B 1 229 ? 14.969 -29.906 -4.832 1 84.75 229 LYS B N 1
ATOM 4795 C CA . LYS B 1 229 ? 14.258 -29.625 -6.078 1 84.75 229 LYS B CA 1
ATOM 4796 C C . LYS B 1 229 ? 15.117 -29.969 -7.289 1 84.75 229 LYS B C 1
ATOM 4798 O O . LYS B 1 229 ? 16.328 -30.203 -7.16 1 84.75 229 LYS B O 1
ATOM 4803 N N . ILE B 1 230 ? 14.461 -30.25 -8.391 1 92.69 230 ILE B N 1
ATOM 4804 C CA . ILE B 1 230 ? 15.109 -30.406 -9.688 1 92.69 230 ILE B CA 1
ATOM 4805 C C . ILE B 1 230 ? 14.859 -29.156 -10.539 1 92.69 230 ILE B C 1
ATOM 4807 O O . ILE B 1 230 ? 13.719 -28.703 -10.672 1 92.69 230 ILE B O 1
ATOM 4811 N N . ASP B 1 231 ? 15.938 -28.641 -11.062 1 93.12 231 ASP B N 1
ATOM 4812 C CA . ASP B 1 231 ? 15.82 -27.469 -11.922 1 93.12 231 ASP B CA 1
ATOM 4813 C C . ASP B 1 231 ? 15.617 -27.875 -13.383 1 93.12 231 ASP B C 1
ATOM 4815 O O . ASP B 1 231 ? 15.969 -29 -13.773 1 93.12 231 ASP B O 1
ATOM 4819 N N . PHE B 1 232 ? 15.102 -26.953 -14.18 1 95.69 232 PHE B N 1
ATOM 4820 C CA . PHE B 1 232 ? 14.797 -27.219 -15.578 1 95.69 232 PHE B CA 1
ATOM 4821 C C . PHE B 1 232 ? 16.078 -27.484 -16.375 1 95.69 232 PHE B C 1
ATOM 4823 O O . PHE B 1 232 ? 16.047 -28.188 -17.375 1 95.69 232 PHE B O 1
ATOM 4830 N N . LEU B 1 233 ? 17.188 -26.938 -15.867 1 95.44 233 LEU B N 1
ATOM 4831 C CA . LEU B 1 233 ? 18.406 -27.031 -16.656 1 95.44 233 LEU B CA 1
ATOM 4832 C C . LEU B 1 233 ? 19.391 -28 -16.031 1 95.44 233 LEU B C 1
ATOM 4834 O O . LEU B 1 233 ? 20.562 -28.078 -16.438 1 95.44 233 LEU B O 1
ATOM 4838 N N . ASP B 1 234 ? 18.984 -28.719 -15.039 1 95.19 234 ASP B N 1
ATOM 4839 C CA . ASP B 1 234 ? 19.828 -29.75 -14.453 1 95.19 234 ASP B CA 1
ATOM 4840 C C . ASP B 1 234 ? 20.234 -30.797 -15.492 1 95.19 234 ASP B C 1
ATOM 4842 O O . ASP B 1 234 ? 19.406 -31.188 -16.328 1 95.19 234 ASP B O 1
ATOM 4846 N N . SER B 1 235 ? 21.438 -31.25 -15.406 1 96.75 235 SER B N 1
ATOM 4847 C CA . SER B 1 235 ? 21.891 -32.312 -16.297 1 96.75 235 SER B CA 1
ATOM 4848 C C . SER B 1 235 ? 21.219 -33.656 -15.961 1 96.75 235 SER B C 1
ATOM 4850 O O . SER B 1 235 ? 20.703 -33.812 -14.859 1 96.75 235 SER B O 1
ATOM 4852 N N . PRO B 1 236 ? 21.203 -34.562 -16.969 1 97.62 236 PRO B N 1
ATOM 4853 C CA . PRO B 1 236 ? 20.625 -35.875 -16.688 1 97.62 236 PRO B CA 1
ATOM 4854 C C . PRO B 1 236 ? 21.25 -36.562 -15.477 1 97.62 236 PRO B C 1
ATOM 4856 O O . PRO B 1 236 ? 20.562 -37.219 -14.711 1 97.62 236 PRO B O 1
ATOM 4859 N N . GLU B 1 237 ? 22.531 -36.344 -15.305 1 97.44 237 GLU B N 1
ATOM 4860 C CA . GLU B 1 237 ? 23.234 -36.938 -14.172 1 97.44 237 GLU B CA 1
ATOM 4861 C C . GLU B 1 237 ? 22.766 -36.344 -12.852 1 97.44 237 GLU B C 1
ATOM 4863 O O . GLU B 1 237 ? 22.594 -37.062 -11.867 1 97.44 237 GLU B O 1
ATOM 4868 N N . VAL B 1 238 ? 22.609 -35.094 -12.836 1 95.81 238 VAL B N 1
ATOM 4869 C CA . VAL B 1 238 ? 22.141 -34.406 -11.641 1 95.81 238 VAL B CA 1
ATOM 4870 C C . VAL B 1 238 ? 20.719 -34.844 -11.312 1 95.81 238 VAL B C 1
ATOM 4872 O O . VAL B 1 238 ? 20.391 -35.094 -10.148 1 95.81 238 VAL B O 1
ATOM 4875 N N . VAL B 1 239 ? 19.875 -34.938 -12.312 1 96.62 239 VAL B N 1
ATOM 4876 C CA . VAL B 1 239 ? 18.516 -35.406 -12.133 1 96.62 239 VAL B CA 1
ATOM 4877 C C . VAL B 1 239 ? 18.516 -36.812 -11.516 1 96.62 239 VAL B C 1
ATOM 4879 O O . VAL B 1 239 ? 17.812 -37.062 -10.539 1 96.62 239 VAL B O 1
ATOM 4882 N N . LYS B 1 240 ? 19.328 -37.656 -12.078 1 96.62 240 LYS B N 1
ATOM 4883 C CA . LYS B 1 240 ? 19.422 -39.031 -11.578 1 96.62 240 LYS B CA 1
ATOM 4884 C C . LYS B 1 240 ? 19.891 -39.031 -10.125 1 96.62 240 LYS B C 1
ATOM 4886 O O . LYS B 1 240 ? 19.328 -39.75 -9.297 1 96.62 240 LYS B O 1
ATOM 4891 N N . LYS B 1 241 ? 20.859 -38.281 -9.828 1 95.44 241 LYS B N 1
ATOM 4892 C CA . LYS B 1 241 ? 21.406 -38.219 -8.477 1 95.44 241 LYS B CA 1
ATOM 4893 C C . LYS B 1 241 ? 20.359 -37.75 -7.477 1 95.44 241 LYS B C 1
ATOM 4895 O O . LYS B 1 241 ? 20.203 -38.344 -6.406 1 95.44 241 LYS B O 1
ATOM 4900 N N . LYS B 1 242 ? 19.672 -36.656 -7.812 1 93.62 242 LYS B N 1
ATOM 4901 C CA . LYS B 1 242 ? 18.672 -36.094 -6.922 1 93.62 242 LYS B CA 1
ATOM 4902 C C . LYS B 1 242 ? 17.5 -37.031 -6.707 1 93.62 242 LYS B C 1
ATOM 4904 O O . LYS B 1 242 ? 17 -37.188 -5.586 1 93.62 242 LYS B O 1
ATOM 4909 N N . LEU B 1 243 ? 17.062 -37.75 -7.73 1 94.88 243 LEU B N 1
ATOM 4910 C CA . LEU B 1 243 ? 15.961 -38.719 -7.609 1 94.88 243 LEU B CA 1
ATOM 4911 C C . LEU B 1 243 ? 16.375 -39.938 -6.816 1 94.88 243 LEU B C 1
ATOM 4913 O O . LEU B 1 243 ? 15.57 -40.531 -6.09 1 94.88 243 LEU B O 1
ATOM 4917 N N . LYS B 1 244 ? 17.594 -40.344 -7.008 1 93.88 244 LYS B N 1
ATOM 4918 C CA . LYS B 1 244 ? 18.109 -41.438 -6.223 1 93.88 244 LYS B CA 1
ATOM 4919 C C . LYS B 1 244 ? 18.047 -41.156 -4.73 1 93.88 244 LYS B C 1
ATOM 4921 O O . LYS B 1 244 ? 17.781 -42.031 -3.916 1 93.88 244 LYS B O 1
ATOM 4926 N N . ALA B 1 245 ? 18.266 -39.938 -4.398 1 91.62 245 ALA B N 1
ATOM 4927 C CA . ALA B 1 245 ? 18.328 -39.5 -3.002 1 91.62 245 ALA B CA 1
ATOM 4928 C C . ALA B 1 245 ? 16.938 -39.156 -2.486 1 91.62 245 ALA B C 1
ATOM 4930 O O . ALA B 1 245 ? 16.75 -38.969 -1.28 1 91.62 245 ALA B O 1
ATOM 4931 N N . ALA B 1 246 ? 16 -39.062 -3.379 1 91.69 246 ALA B N 1
ATOM 4932 C CA . ALA B 1 246 ? 14.664 -38.594 -3.018 1 91.69 246 ALA B CA 1
ATOM 4933 C C . ALA B 1 246 ? 13.992 -39.562 -2.053 1 91.69 246 ALA B C 1
ATOM 4935 O O . ALA B 1 246 ? 14.227 -40.781 -2.119 1 91.69 246 ALA B O 1
ATOM 4936 N N . PHE B 1 247 ? 13.211 -39 -1.17 1 89.75 247 PHE B N 1
ATOM 4937 C CA . PHE B 1 247 ? 12.438 -39.812 -0.242 1 89.75 247 PHE B CA 1
ATOM 4938 C C . PHE B 1 247 ? 11.375 -40.625 -0.983 1 89.75 247 PHE B C 1
ATOM 4940 O O . PHE B 1 247 ? 10.516 -40.031 -1.66 1 89.75 247 PHE B O 1
ATOM 4947 N N . CYS B 1 248 ? 11.438 -41.938 -0.874 1 92.69 248 CYS B N 1
ATOM 4948 C CA . CYS B 1 248 ? 10.508 -42.875 -1.493 1 92.69 248 CYS B CA 1
ATOM 4949 C C . CYS B 1 248 ? 10.516 -44.219 -0.763 1 92.69 248 CYS B C 1
ATOM 4951 O O . CYS B 1 248 ? 11.117 -45.188 -1.23 1 92.69 248 CYS B O 1
ATOM 4953 N N . GLU B 1 249 ? 9.734 -44.219 0.327 1 92.69 249 GLU B N 1
ATOM 4954 C CA . GLU B 1 249 ? 9.672 -45.438 1.145 1 92.69 249 GLU B CA 1
ATOM 4955 C C . GLU B 1 249 ? 8.711 -46.469 0.546 1 92.69 249 GLU B C 1
ATOM 4957 O O . GLU B 1 249 ? 7.625 -46.125 0.09 1 92.69 249 GLU B O 1
ATOM 4962 N N . GLU B 1 250 ? 9.172 -47.656 0.618 1 94.25 250 GLU B N 1
ATOM 4963 C CA . GLU B 1 250 ? 8.367 -48.719 0.063 1 94.25 250 GLU B CA 1
ATOM 4964 C C . GLU B 1 250 ? 6.977 -48.75 0.689 1 94.25 250 GLU B C 1
ATOM 4966 O O . GLU B 1 250 ? 6.844 -48.781 1.914 1 94.25 250 GLU B O 1
ATOM 4971 N N . GLY B 1 251 ? 6.023 -48.656 -0.153 1 95.31 251 GLY B N 1
ATOM 4972 C CA . GLY B 1 251 ? 4.648 -48.781 0.308 1 95.31 251 GLY B CA 1
ATOM 4973 C C . GLY B 1 251 ? 4.074 -47.469 0.813 1 95.31 251 GLY B C 1
ATOM 4974 O O . GLY B 1 251 ? 2.871 -47.375 1.053 1 95.31 251 GLY B O 1
ATOM 4975 N N . ASN B 1 252 ? 4.859 -46.562 0.959 1 94.25 252 ASN B N 1
ATOM 4976 C CA . ASN B 1 252 ? 4.414 -45.25 1.479 1 94.25 252 ASN B CA 1
ATOM 4977 C C . ASN B 1 252 ? 3.926 -44.344 0.362 1 94.25 252 ASN B C 1
ATOM 4979 O O . ASN B 1 252 ? 4.727 -43.844 -0.433 1 94.25 252 ASN B O 1
ATOM 4983 N N . VAL B 1 253 ? 2.668 -44.094 0.382 1 93.06 253 VAL B N 1
ATOM 4984 C CA . VAL B 1 253 ? 2.107 -43.25 -0.692 1 93.06 253 VAL B CA 1
ATOM 4985 C C . VAL B 1 253 ? 1.891 -41.844 -0.199 1 93.06 253 VAL B C 1
ATOM 4987 O O . VAL B 1 253 ? 1.575 -40.938 -0.987 1 93.06 253 VAL B O 1
ATOM 4990 N N . ASP B 1 254 ? 2.111 -41.781 1.212 1 87.19 254 ASP B N 1
ATOM 4991 C CA . ASP B 1 254 ? 1.931 -40.469 1.811 1 87.19 254 ASP B CA 1
ATOM 4992 C C . ASP B 1 254 ? 3.229 -39.656 1.772 1 87.19 254 ASP B C 1
ATOM 4994 O O . ASP B 1 254 ? 4.305 -40.188 2.045 1 87.19 254 ASP B O 1
ATOM 4998 N N . GLU B 1 255 ? 3.23 -38.344 1.322 1 85.75 255 GLU B N 1
ATOM 4999 C CA . GLU B 1 255 ? 4.367 -37.438 1.274 1 85.75 255 GLU B CA 1
ATOM 5000 C C . GLU B 1 255 ? 5.461 -37.969 0.348 1 85.75 255 GLU B C 1
ATOM 5002 O O . GLU B 1 255 ? 6.648 -37.781 0.628 1 85.75 255 GLU B O 1
ATOM 5007 N N . ASN B 1 256 ? 5.07 -38.812 -0.576 1 91.38 256 ASN B N 1
ATOM 5008 C CA . ASN B 1 256 ? 5.973 -39.344 -1.59 1 91.38 256 ASN B CA 1
ATOM 5009 C C . ASN B 1 256 ? 6.012 -38.469 -2.832 1 91.38 256 ASN B C 1
ATOM 5011 O O . ASN B 1 256 ? 5.176 -38.594 -3.727 1 91.38 256 ASN B O 1
ATOM 5015 N N . GLY B 1 257 ? 6.992 -37.625 -2.861 1 90.69 257 GLY B N 1
ATOM 5016 C CA . GLY B 1 257 ? 7.098 -36.656 -3.934 1 90.69 257 GLY B CA 1
ATOM 5017 C C . GLY B 1 257 ? 7.309 -37.281 -5.297 1 90.69 257 GLY B C 1
ATOM 5018 O O . GLY B 1 257 ? 6.836 -36.75 -6.309 1 90.69 257 GLY B O 1
ATOM 5019 N N . VAL B 1 258 ? 7.969 -38.375 -5.32 1 93.75 258 VAL B N 1
ATOM 5020 C CA . VAL B 1 258 ? 8.234 -39.094 -6.574 1 93.75 258 VAL B CA 1
ATOM 5021 C C . VAL B 1 258 ? 6.926 -39.594 -7.16 1 93.75 258 VAL B C 1
ATOM 5023 O O . VAL B 1 258 ? 6.641 -39.406 -8.336 1 93.75 258 VAL B O 1
ATOM 5026 N N . LEU B 1 259 ? 6.184 -40.219 -6.324 1 94.44 259 LEU B N 1
ATOM 5027 C CA . LEU B 1 259 ? 4.891 -40.75 -6.734 1 94.44 259 LEU B CA 1
ATOM 5028 C C . LEU B 1 259 ? 3.932 -39.625 -7.117 1 94.44 259 LEU B C 1
ATOM 5030 O O . LEU B 1 259 ? 3.223 -39.719 -8.117 1 94.44 259 LEU B O 1
ATOM 5034 N N . ALA B 1 260 ? 3.951 -38.594 -6.359 1 92.12 260 ALA B N 1
ATOM 5035 C CA . ALA B 1 260 ? 3.072 -37.438 -6.609 1 92.12 260 ALA B CA 1
ATOM 5036 C C . ALA B 1 260 ? 3.379 -36.781 -7.957 1 92.12 260 ALA B C 1
ATOM 5038 O O . ALA B 1 260 ? 2.469 -36.344 -8.664 1 92.12 260 ALA B O 1
ATOM 5039 N N . PHE B 1 261 ? 4.59 -36.75 -8.312 1 93.19 261 PHE B N 1
ATOM 5040 C CA . PHE B 1 261 ? 5 -36.156 -9.578 1 93.19 261 PHE B CA 1
ATOM 5041 C C . PHE B 1 261 ? 4.477 -37 -10.758 1 93.19 261 PHE B C 1
ATOM 5043 O O . PHE B 1 261 ? 4.094 -36.438 -11.781 1 93.19 261 PHE B O 1
ATOM 5050 N N . VAL B 1 262 ? 4.445 -38.25 -10.625 1 95.75 262 VAL B N 1
ATOM 5051 C CA . VAL B 1 262 ? 3.902 -39.125 -11.664 1 95.75 262 VAL B CA 1
ATOM 5052 C C . VAL B 1 262 ? 2.428 -38.781 -11.891 1 95.75 262 VAL B C 1
ATOM 5054 O O . VAL B 1 262 ? 1.991 -38.625 -13.031 1 95.75 262 VAL B O 1
ATOM 5057 N N . GLY B 1 263 ? 1.731 -38.688 -10.812 1 94 263 GLY B N 1
ATOM 5058 C CA . GLY B 1 263 ? 0.303 -38.438 -10.891 1 94 263 GLY B CA 1
ATOM 5059 C C . GLY B 1 263 ? -0.022 -37.031 -11.414 1 94 263 GLY B C 1
ATOM 5060 O O . GLY B 1 263 ? -0.952 -36.875 -12.211 1 94 263 GLY B O 1
ATOM 5061 N N . ALA B 1 264 ? 0.775 -36.094 -11.055 1 92.62 264 ALA B N 1
ATOM 5062 C CA . ALA B 1 264 ? 0.439 -34.688 -11.328 1 92.62 264 ALA B CA 1
ATOM 5063 C C . ALA B 1 264 ? 1.022 -34.25 -12.664 1 92.62 264 ALA B C 1
ATOM 5065 O O . ALA B 1 264 ? 0.504 -33.312 -13.289 1 92.62 264 ALA B O 1
ATOM 5066 N N . VAL B 1 265 ? 2.064 -34.906 -13.086 1 94.5 265 VAL B N 1
ATOM 5067 C CA . VAL B 1 265 ? 2.795 -34.344 -14.219 1 94.5 265 VAL B CA 1
ATOM 5068 C C . VAL B 1 265 ? 2.924 -35.406 -15.32 1 94.5 265 VAL B C 1
ATOM 5070 O O . VAL B 1 265 ? 2.332 -35.25 -16.391 1 94.5 265 VAL B O 1
ATOM 5073 N N . LEU B 1 266 ? 3.508 -36.562 -15.023 1 96.56 266 LEU B N 1
ATOM 5074 C CA . LEU B 1 266 ? 3.883 -37.5 -16.078 1 96.56 266 LEU B CA 1
ATOM 5075 C C . LEU B 1 266 ? 2.648 -38.156 -16.703 1 96.56 266 LEU B C 1
ATOM 5077 O O . LEU B 1 266 ? 2.543 -38.25 -17.922 1 96.56 266 LEU B O 1
ATOM 5081 N N . ILE B 1 267 ? 1.738 -38.562 -15.883 1 96.38 267 ILE B N 1
ATOM 5082 C CA . ILE B 1 267 ? 0.56 -39.25 -16.422 1 96.38 267 ILE B CA 1
ATOM 5083 C C . ILE B 1 267 ? -0.292 -38.25 -17.203 1 96.38 267 ILE B C 1
ATOM 5085 O O . ILE B 1 267 ? -0.687 -38.531 -18.344 1 96.38 267 ILE B O 1
ATOM 5089 N N . PRO B 1 268 ? -0.523 -37.094 -16.641 1 94 268 PRO B N 1
ATOM 5090 C CA . PRO B 1 268 ? -1.274 -36.125 -17.422 1 94 268 PRO B CA 1
ATOM 5091 C C . PRO B 1 268 ? -0.607 -35.781 -18.766 1 94 268 PRO B C 1
ATOM 5093 O O . PRO B 1 268 ? -1.287 -35.688 -19.781 1 94 268 PRO B O 1
ATOM 5096 N N . ILE B 1 269 ? 0.674 -35.656 -18.781 1 94 269 ILE B N 1
ATOM 5097 C CA . ILE B 1 269 ? 1.389 -35.344 -20.016 1 94 269 ILE B CA 1
ATOM 5098 C C . ILE B 1 269 ? 1.295 -36.531 -20.969 1 94 269 ILE B C 1
ATOM 5100 O O . ILE B 1 269 ? 1.112 -36.375 -22.172 1 94 269 ILE B O 1
ATOM 5104 N N . SER B 1 270 ? 1.434 -37.719 -20.406 1 95 270 SER B N 1
ATOM 5105 C CA . SER B 1 270 ? 1.274 -38.938 -21.203 1 95 270 SER B CA 1
ATOM 5106 C C . SER B 1 270 ? -0.097 -38.969 -21.859 1 95 270 SER B C 1
ATOM 5108 O O . SER B 1 270 ? -0.207 -39.281 -23.047 1 95 270 SER B O 1
ATOM 5110 N N . GLN B 1 271 ? -1.05 -38.656 -21.078 1 92.31 271 GLN B N 1
ATOM 5111 C CA . GLN B 1 271 ? -2.418 -38.688 -21.594 1 92.31 271 GLN B CA 1
ATOM 5112 C C . GLN B 1 271 ? -2.602 -37.625 -22.688 1 92.31 271 GLN B C 1
ATOM 5114 O O . GLN B 1 271 ? -3.289 -37.875 -23.688 1 92.31 271 GLN B O 1
ATOM 5119 N N . LEU B 1 272 ? -2.047 -36.5 -22.5 1 89.12 272 LEU B N 1
ATOM 5120 C CA . LEU B 1 272 ? -2.078 -35.438 -23.5 1 89.12 272 LEU B CA 1
ATOM 5121 C C . LEU B 1 272 ? -1.446 -35.906 -24.812 1 89.12 272 LEU B C 1
ATOM 5123 O O . LEU B 1 272 ? -2.002 -35.688 -25.891 1 89.12 272 LEU B O 1
ATOM 5127 N N . ARG B 1 273 ? -0.337 -36.562 -24.688 1 90.75 273 ARG B N 1
ATOM 5128 C CA . ARG B 1 273 ? 0.397 -37.031 -25.859 1 90.75 273 ARG B CA 1
ATOM 5129 C C . ARG B 1 273 ? -0.352 -38.156 -26.562 1 90.75 273 ARG B C 1
ATOM 5131 O O . ARG B 1 273 ? -0.345 -38.25 -27.781 1 90.75 273 ARG B O 1
ATOM 5138 N N . LEU B 1 274 ? -0.994 -38.969 -25.812 1 90.62 274 LEU B N 1
ATOM 5139 C CA . LEU B 1 274 ? -1.792 -40.062 -26.359 1 90.62 274 LEU B CA 1
ATOM 5140 C C . LEU B 1 274 ? -2.988 -39.5 -27.141 1 90.62 274 LEU B C 1
ATOM 5142 O O . LEU B 1 274 ? -3.328 -40.031 -28.203 1 90.62 274 LEU B O 1
ATOM 5146 N N . SER B 1 275 ? -3.607 -38.531 -26.609 1 84.5 275 SER B N 1
ATOM 5147 C CA . SER B 1 275 ? -4.766 -37.938 -27.266 1 84.5 275 SER B CA 1
ATOM 5148 C C . SER B 1 275 ? -4.379 -37.25 -28.578 1 84.5 275 SER B C 1
ATOM 5150 O O . SER B 1 275 ? -5.172 -37.219 -29.516 1 84.5 275 SER B O 1
ATOM 5152 N N . ARG B 1 276 ? -3.229 -36.75 -28.703 1 82.25 276 ARG B N 1
ATOM 5153 C CA . ARG B 1 276 ? -2.752 -36.062 -29.891 1 82.25 276 ARG B CA 1
ATOM 5154 C C . ARG B 1 276 ? -2.365 -37.062 -30.984 1 82.25 276 ARG B C 1
ATOM 5156 O O . ARG B 1 276 ? -2.422 -36.719 -32.156 1 82.25 276 ARG B O 1
ATOM 5163 N N . GLN B 1 277 ? -1.751 -38.125 -30.547 1 76.5 277 GLN B N 1
ATOM 5164 C CA . GLN B 1 277 ? -1.408 -39.156 -31.547 1 76.5 277 GLN B CA 1
ATOM 5165 C C . GLN B 1 277 ? -2.627 -39.531 -32.375 1 76.5 277 GLN B C 1
ATOM 5167 O O . GLN B 1 277 ? -2.492 -39.906 -33.531 1 76.5 277 GLN B O 1
ATOM 5172 N N . GLN B 1 278 ? -3.693 -39.375 -31.828 1 62.47 278 GLN B N 1
ATOM 5173 C CA . GLN B 1 278 ? -4.93 -39.75 -32.5 1 62.47 278 GLN B CA 1
ATOM 5174 C C . GLN B 1 278 ? -5.434 -38.594 -33.375 1 62.47 278 GLN B C 1
ATOM 5176 O O . GLN B 1 278 ? -6.289 -38.781 -34.25 1 62.47 278 GLN B O 1
ATOM 5181 N N . SER B 1 279 ? -4.965 -37.531 -33.031 1 60.78 279 SER B N 1
ATOM 5182 C CA . SER B 1 279 ? -5.523 -36.375 -33.719 1 60.78 279 SER B CA 1
ATOM 5183 C C . SER B 1 279 ? -4.504 -35.781 -34.688 1 60.78 279 SER B C 1
ATOM 5185 O O . SER B 1 279 ? -3.49 -36.406 -35 1 60.78 279 SER B O 1
ATOM 5187 N N . GLU B 1 280 ? -4.035 -34.469 -34.469 1 57.5 280 GLU B N 1
ATOM 5188 C CA . GLU B 1 280 ? -3.557 -33.438 -35.375 1 57.5 280 GLU B CA 1
ATOM 5189 C C . GLU B 1 280 ? -2.033 -33.406 -35.438 1 57.5 280 GLU B C 1
ATOM 5191 O O . GLU B 1 280 ? -1.359 -34.031 -34.625 1 57.5 280 GLU B O 1
ATOM 5196 N N . GLU B 1 281 ? -1.567 -32.781 -36.5 1 52.53 281 GLU B N 1
ATOM 5197 C CA . GLU B 1 281 ? -0.205 -32.406 -36.875 1 52.53 281 GLU B CA 1
ATOM 5198 C C . GLU B 1 281 ? 0.513 -31.656 -35.781 1 52.53 281 GLU B C 1
ATOM 5200 O O . GLU B 1 281 ? -0.004 -30.656 -35.281 1 52.53 281 GLU B O 1
ATOM 5205 N N . LEU B 1 282 ? 1.473 -32.375 -35.062 1 62.56 282 LEU B N 1
ATOM 5206 C CA . LEU B 1 282 ? 2.307 -31.719 -34.062 1 62.56 282 LEU B CA 1
ATOM 5207 C C . LEU B 1 282 ? 3.207 -30.672 -34.719 1 62.56 282 LEU B C 1
ATOM 5209 O O . LEU B 1 282 ? 3.67 -30.844 -35.844 1 62.56 282 LEU B O 1
ATOM 5213 N N . GLU B 1 283 ? 3.195 -29.531 -34.094 1 62.25 283 GLU B N 1
ATOM 5214 C CA . GLU B 1 283 ? 4.105 -28.484 -34.562 1 62.25 283 GLU B CA 1
ATOM 5215 C C . GLU B 1 283 ? 5.559 -28.953 -34.469 1 62.25 283 GLU B C 1
ATOM 5217 O O . GLU B 1 283 ? 5.871 -29.906 -33.781 1 62.25 283 GLU B O 1
ATOM 5222 N N . ALA B 1 284 ? 6.414 -28.422 -35.312 1 60.34 284 ALA B N 1
ATOM 5223 C CA . ALA B 1 284 ? 7.852 -28.688 -35.344 1 60.34 284 ALA B CA 1
ATOM 5224 C C . ALA B 1 284 ? 8.508 -28.234 -34.031 1 60.34 284 ALA B C 1
ATOM 5226 O O . ALA B 1 284 ? 8.023 -27.312 -33.375 1 60.34 284 ALA B O 1
ATOM 5227 N N . GLY B 1 285 ? 9.477 -28.859 -33.531 1 62.31 285 GLY B N 1
ATOM 5228 C CA . GLY B 1 285 ? 10.328 -28.391 -32.438 1 62.31 285 GLY B CA 1
ATOM 5229 C C . GLY B 1 285 ? 9.852 -28.828 -31.078 1 62.31 285 GLY B C 1
ATOM 5230 O O . GLY B 1 285 ? 10.289 -28.297 -30.047 1 62.31 285 GLY B O 1
ATOM 5231 N N . LEU B 1 286 ? 8.969 -29.797 -31.078 1 73.25 286 LEU B N 1
ATOM 5232 C CA . LEU B 1 286 ? 8.344 -30.172 -29.812 1 73.25 286 LEU B CA 1
ATOM 5233 C C . LEU B 1 286 ? 9.211 -31.156 -29.047 1 73.25 286 LEU B C 1
ATOM 5235 O O . LEU B 1 286 ? 9.008 -31.375 -27.844 1 73.25 286 LEU B O 1
ATOM 5239 N N . GLY B 1 287 ? 10.305 -31.656 -29.625 1 73.56 287 GLY B N 1
ATOM 5240 C CA . GLY B 1 287 ? 11.078 -32.688 -28.953 1 73.56 287 GLY B CA 1
ATOM 5241 C C . GLY B 1 287 ? 10.359 -34.031 -28.906 1 73.56 287 GLY B C 1
ATOM 5242 O O . GLY B 1 287 ? 9.531 -34.344 -29.781 1 73.56 287 GLY B O 1
ATOM 5243 N N . ASP B 1 288 ? 10.727 -34.875 -27.922 1 83.88 288 ASP B N 1
ATOM 5244 C CA . ASP B 1 288 ? 10.125 -36.188 -27.75 1 83.88 288 ASP B CA 1
ATOM 5245 C C . ASP B 1 288 ? 8.664 -36.062 -27.328 1 83.88 288 ASP B C 1
ATOM 5247 O O . ASP B 1 288 ? 8.352 -35.562 -26.25 1 83.88 288 ASP B O 1
ATOM 5251 N N . GLN B 1 289 ? 7.793 -36.469 -28.109 1 87.81 289 GLN B N 1
ATOM 5252 C CA . GLN B 1 289 ? 6.367 -36.375 -27.812 1 87.81 289 GLN B CA 1
ATOM 5253 C C . GLN B 1 289 ? 5.754 -37.75 -27.547 1 87.81 289 GLN B C 1
ATOM 5255 O O . GLN B 1 289 ? 4.527 -37.875 -27.516 1 87.81 289 GLN B O 1
ATOM 5260 N N . ARG B 1 290 ? 6.602 -38.719 -27.359 1 91.06 290 ARG B N 1
ATOM 5261 C CA . ARG B 1 290 ? 6.086 -40.031 -27.016 1 91.06 290 ARG B CA 1
ATOM 5262 C C . ARG B 1 290 ? 5.508 -40.062 -25.609 1 91.06 290 ARG B C 1
ATOM 5264 O O . ARG B 1 290 ? 6.039 -39.406 -24.703 1 91.06 290 ARG B O 1
ATOM 5271 N N . PRO B 1 291 ? 4.387 -40.75 -25.438 1 95 291 PRO B N 1
ATOM 5272 C CA . PRO B 1 291 ? 3.902 -40.938 -24.062 1 95 291 PRO B CA 1
ATOM 5273 C C . PRO B 1 291 ? 4.887 -41.719 -23.203 1 95 291 PRO B C 1
ATOM 5275 O O . PRO B 1 291 ? 5.867 -42.281 -23.703 1 95 291 PRO B O 1
ATOM 5278 N N . PHE B 1 292 ? 4.699 -41.719 -21.906 1 96.5 292 PHE B N 1
ATOM 5279 C CA . PHE B 1 292 ? 5.586 -42.406 -20.969 1 96.5 292 PHE B CA 1
ATOM 5280 C C . PHE B 1 292 ? 5.148 -43.844 -20.766 1 96.5 292 PHE B C 1
ATOM 5282 O O . PHE B 1 292 ? 4.93 -44.281 -19.641 1 96.5 292 PHE B O 1
ATOM 5289 N N . ILE B 1 293 ? 5.027 -44.531 -21.906 1 95.75 293 ILE B N 1
ATOM 5290 C CA . ILE B 1 293 ? 4.621 -45.906 -21.906 1 95.75 293 ILE B CA 1
ATOM 5291 C C . ILE B 1 293 ? 5.582 -46.719 -22.766 1 95.75 293 ILE B C 1
ATOM 5293 O O . ILE B 1 293 ? 6.246 -46.188 -23.656 1 95.75 293 ILE B O 1
ATOM 5297 N N . SER B 1 294 ? 5.676 -48 -22.453 1 92 294 SER B N 1
ATOM 5298 C CA . SER B 1 294 ? 6.5 -48.875 -23.281 1 92 294 SER B CA 1
ATOM 5299 C C . SER B 1 294 ? 5.82 -49.188 -24.609 1 92 294 SER B C 1
ATOM 5301 O O . SER B 1 294 ? 4.598 -49.062 -24.734 1 92 294 SER B O 1
ATOM 5303 N N . ASN B 1 295 ? 6.617 -49.531 -25.578 1 87.88 295 ASN B N 1
ATOM 5304 C CA . ASN B 1 295 ? 6.102 -49.812 -26.906 1 87.88 295 ASN B CA 1
ATOM 5305 C C . ASN B 1 295 ? 5.148 -51 -26.906 1 87.88 295 ASN B C 1
ATOM 5307 O O . ASN B 1 295 ? 4.23 -51.094 -27.719 1 87.88 295 ASN B O 1
ATOM 5311 N N . ASP B 1 296 ? 5.379 -51.875 -25.984 1 87.75 296 ASP B N 1
ATOM 5312 C CA . ASP B 1 296 ? 4.582 -53.094 -25.938 1 87.75 296 ASP B CA 1
ATOM 5313 C C . ASP B 1 296 ? 3.453 -52.969 -24.906 1 87.75 296 ASP B C 1
ATOM 5315 O O . ASP B 1 296 ? 2.85 -53.969 -24.516 1 87.75 296 ASP B O 1
ATOM 5319 N N . ALA B 1 297 ? 3.16 -51.719 -24.5 1 93.81 297 ALA B N 1
ATOM 5320 C CA . ALA B 1 297 ? 2.139 -51.5 -23.469 1 93.81 297 ALA B CA 1
ATOM 5321 C C . ALA B 1 297 ? 0.746 -51.812 -24.016 1 93.81 297 ALA B C 1
ATOM 5323 O O . ALA B 1 297 ? 0.435 -51.5 -25.172 1 93.81 297 ALA B O 1
ATOM 5324 N N . PRO B 1 298 ? -0.126 -52.438 -23.281 1 94.94 298 PRO B N 1
ATOM 5325 C CA . PRO B 1 298 ? -1.503 -52.688 -23.719 1 94.94 298 PRO B CA 1
ATOM 5326 C C . PRO B 1 298 ? -2.307 -51.406 -23.891 1 94.94 298 PRO B C 1
ATOM 5328 O O . PRO B 1 298 ? -1.951 -50.375 -23.328 1 94.94 298 PRO B O 1
ATOM 5331 N N . PRO B 1 299 ? -3.328 -51.531 -24.641 1 93 299 PRO B N 1
ATOM 5332 C CA . PRO B 1 299 ? -4.188 -50.375 -24.828 1 93 299 PRO B CA 1
ATOM 5333 C C . PRO B 1 299 ? -4.719 -49.812 -23.5 1 93 299 PRO B C 1
ATOM 5335 O O . PRO B 1 299 ? -5.074 -50.594 -22.609 1 93 299 PRO B O 1
ATOM 5338 N N . GLY B 1 300 ? -4.703 -48.531 -23.438 1 94.06 300 GLY B N 1
ATOM 5339 C CA . GLY B 1 300 ? -5.242 -47.875 -22.25 1 94.06 300 GLY B CA 1
ATOM 5340 C C . GLY B 1 300 ? -4.172 -47.5 -21.25 1 94.06 300 GLY B C 1
ATOM 5341 O O . GLY B 1 300 ? -4.453 -46.812 -20.266 1 94.06 300 GLY B O 1
ATOM 5342 N N . THR B 1 301 ? -2.969 -47.969 -21.547 1 96.75 301 THR B N 1
ATOM 5343 C CA . THR B 1 301 ? -1.856 -47.625 -20.672 1 96.75 301 THR B CA 1
ATOM 5344 C C . THR B 1 301 ? -1.513 -46.156 -20.75 1 96.75 301 THR B C 1
ATOM 5346 O O . THR B 1 301 ? -1.433 -45.594 -21.859 1 96.75 301 THR B O 1
ATOM 5349 N N . VAL B 1 302 ? -1.308 -45.562 -19.531 1 96.69 302 VAL B N 1
ATOM 5350 C CA . VAL B 1 302 ? -0.958 -44.156 -19.531 1 96.69 302 VAL B CA 1
ATOM 5351 C C . VAL B 1 302 ? 0.421 -43.969 -18.906 1 96.69 302 VAL B C 1
ATOM 5353 O O . VAL B 1 302 ? 1.017 -42.875 -19.016 1 96.69 302 VAL B O 1
ATOM 5356 N N . PHE B 1 303 ? 0.931 -45 -18.266 1 97.81 303 PHE B N 1
ATOM 5357 C CA . PHE B 1 303 ? 2.26 -44.938 -17.672 1 97.81 303 PHE B CA 1
ATOM 5358 C C . PHE B 1 303 ? 2.854 -46.344 -17.516 1 97.81 303 PHE B C 1
ATOM 5360 O O . PHE B 1 303 ? 2.139 -47.281 -17.172 1 97.81 303 PHE B O 1
ATOM 5367 N N . THR B 1 304 ? 4.094 -46.469 -17.812 1 97.81 304 THR B N 1
ATOM 5368 C CA . THR B 1 304 ? 4.793 -47.719 -17.656 1 97.81 304 THR B CA 1
ATOM 5369 C C . THR B 1 304 ? 5.969 -47.594 -16.688 1 97.81 304 THR B C 1
ATOM 5371 O O . THR B 1 304 ? 6.738 -46.625 -16.781 1 97.81 304 THR B O 1
ATOM 5374 N N . ILE B 1 305 ? 6.035 -48.469 -15.742 1 96.88 305 ILE B N 1
ATOM 5375 C CA . ILE B 1 305 ? 7.242 -48.625 -14.938 1 96.88 305 ILE B CA 1
ATOM 5376 C C . ILE B 1 305 ? 8.172 -49.625 -15.609 1 96.88 305 ILE B C 1
ATOM 5378 O O . ILE B 1 305 ? 7.812 -50.781 -15.789 1 96.88 305 ILE B O 1
ATOM 5382 N N . GLU B 1 306 ? 9.273 -49.094 -15.883 1 92.88 306 GLU B N 1
ATOM 5383 C CA . GLU B 1 306 ? 10.258 -49.969 -16.516 1 92.88 306 GLU B CA 1
ATOM 5384 C C . GLU B 1 306 ? 11.023 -50.781 -15.477 1 92.88 306 GLU B C 1
ATOM 5386 O O . GLU B 1 306 ? 11.516 -50.25 -14.484 1 92.88 306 GLU B O 1
ATOM 5391 N N . ARG B 1 307 ? 11 -51.969 -15.688 1 90.56 307 ARG B N 1
ATOM 5392 C CA . ARG B 1 307 ? 11.688 -52.938 -14.828 1 90.56 307 ARG B CA 1
ATOM 5393 C C . ARG B 1 307 ? 12.359 -54.031 -15.648 1 90.56 307 ARG B C 1
ATOM 5395 O O . ARG B 1 307 ? 11.82 -54.469 -16.672 1 90.56 307 ARG B O 1
ATOM 5402 N N . ASP B 1 308 ? 13.5 -54.438 -15.18 1 86.81 308 ASP B N 1
ATOM 5403 C CA . ASP B 1 308 ? 14.211 -55.5 -15.875 1 86.81 308 ASP B CA 1
ATOM 5404 C C . ASP B 1 308 ? 13.375 -56.75 -15.938 1 86.81 308 ASP B C 1
ATOM 5406 O O . ASP B 1 308 ? 12.648 -57.062 -14.992 1 86.81 308 ASP B O 1
ATOM 5410 N N . ALA B 1 309 ? 13.664 -57.5 -16.984 1 85.81 309 ALA B N 1
ATOM 5411 C CA . ALA B 1 309 ? 12.922 -58.719 -17.188 1 85.81 309 ALA B CA 1
ATOM 5412 C C . ALA B 1 309 ? 13.156 -59.688 -16.031 1 85.81 309 ALA B C 1
ATOM 5414 O O . ALA B 1 309 ? 12.25 -60.438 -15.625 1 85.81 309 ALA B O 1
ATOM 5415 N N . LYS B 1 310 ? 14.328 -59.688 -15.523 1 88.69 310 LYS B N 1
ATOM 5416 C CA . LYS B 1 310 ? 14.695 -60.594 -14.445 1 88.69 310 LYS B CA 1
ATOM 5417 C C . LYS B 1 310 ? 13.914 -60.312 -13.172 1 88.69 310 LYS B C 1
ATOM 5419 O O . LYS B 1 310 ? 13.758 -61.188 -12.312 1 88.69 310 LYS B O 1
ATOM 5424 N N . PHE B 1 311 ? 13.383 -59.156 -13.141 1 85.19 311 PHE B N 1
ATOM 5425 C CA . PHE B 1 311 ? 12.625 -58.781 -11.953 1 85.19 311 PHE B CA 1
ATOM 5426 C C . PHE B 1 311 ? 11.141 -58.688 -12.266 1 85.19 311 PHE B C 1
ATOM 5428 O O . PHE B 1 311 ? 10.398 -57.938 -11.602 1 85.19 311 PHE B O 1
ATOM 5435 N N . GLY B 1 312 ? 10.641 -59.312 -13.383 1 85.38 312 GLY B N 1
ATOM 5436 C CA . GLY B 1 312 ? 9.227 -59.375 -13.695 1 85.38 312 GLY B CA 1
ATOM 5437 C C . GLY B 1 312 ? 8.828 -58.531 -14.883 1 85.38 312 GLY B C 1
ATOM 5438 O O . GLY B 1 312 ? 7.691 -58.594 -15.359 1 85.38 312 GLY B O 1
ATOM 5439 N N . GLY B 1 313 ? 9.727 -57.656 -15.383 1 89.88 313 GLY B N 1
ATOM 5440 C CA . GLY B 1 313 ? 9.453 -56.844 -16.562 1 89.88 313 GLY B CA 1
ATOM 5441 C C . GLY B 1 313 ? 8.641 -55.594 -16.266 1 89.88 313 GLY B C 1
ATOM 5442 O O . GLY B 1 313 ? 8.312 -55.312 -15.109 1 89.88 313 GLY B O 1
ATOM 5443 N N . PRO B 1 314 ? 8.305 -54.938 -17.359 1 94.19 314 PRO B N 1
ATOM 5444 C CA . PRO B 1 314 ? 7.594 -53.656 -17.172 1 94.19 314 PRO B CA 1
ATOM 5445 C C . PRO B 1 314 ? 6.176 -53.844 -16.656 1 94.19 314 PRO B C 1
ATOM 5447 O O . PRO B 1 314 ? 5.539 -54.875 -16.922 1 94.19 314 PRO B O 1
ATOM 5450 N N . SER B 1 315 ? 5.758 -52.969 -15.852 1 95.31 315 SER B N 1
ATOM 5451 C CA . SER B 1 315 ? 4.375 -52.906 -15.391 1 95.31 315 SER B CA 1
ATOM 5452 C C . SER B 1 315 ? 3.645 -51.719 -16 1 95.31 315 SER B C 1
ATOM 5454 O O . SER B 1 315 ? 4.203 -50.594 -16.094 1 95.31 315 SER B O 1
ATOM 5456 N N . HIS B 1 316 ? 2.434 -51.938 -16.422 1 97.19 316 HIS B N 1
ATOM 5457 C CA . HIS B 1 316 ? 1.653 -50.938 -17.156 1 97.19 316 HIS B CA 1
ATOM 5458 C C . HIS B 1 316 ? 0.451 -50.469 -16.344 1 97.19 316 HIS B C 1
ATOM 5460 O O . HIS B 1 316 ? -0.214 -51.281 -15.688 1 97.19 316 HIS B O 1
ATOM 5466 N N . TYR B 1 317 ? 0.215 -49.188 -16.375 1 97.62 317 TYR B N 1
ATOM 5467 C CA . TYR B 1 317 ? -0.856 -48.625 -15.555 1 97.62 317 TYR B CA 1
ATOM 5468 C C . TYR B 1 317 ? -1.811 -47.781 -16.406 1 97.62 317 TYR B C 1
ATOM 5470 O O . TYR B 1 317 ? -1.377 -47 -17.25 1 97.62 317 TYR B O 1
ATOM 5478 N N . SER B 1 318 ? -3.107 -47.938 -16.109 1 96.25 318 SER B N 1
ATOM 5479 C CA . SER B 1 318 ? -4.129 -47.188 -16.844 1 96.25 318 SER B CA 1
ATOM 5480 C C . SER B 1 318 ? -4.547 -45.938 -16.094 1 96.25 318 SER B C 1
ATOM 5482 O O . SER B 1 318 ? -5.25 -45.062 -16.641 1 96.25 318 SER B O 1
ATOM 5484 N N . SER B 1 319 ? -4.129 -45.875 -14.898 1 95.5 319 SER B N 1
ATOM 5485 C CA . SER B 1 319 ? -4.445 -44.719 -14.102 1 95.5 319 SER B CA 1
ATOM 5486 C C . SER B 1 319 ? -3.436 -44.531 -12.969 1 95.5 319 SER B C 1
ATOM 5488 O O . SER B 1 319 ? -2.697 -45.438 -12.633 1 95.5 319 SER B O 1
ATOM 5490 N N . PHE B 1 320 ? -3.422 -43.344 -12.461 1 95.44 320 PHE B N 1
ATOM 5491 C CA . PHE B 1 320 ? -2.564 -43.062 -11.312 1 95.44 320 PHE B CA 1
ATOM 5492 C C . PHE B 1 320 ? -3.025 -43.844 -10.094 1 95.44 320 PHE B C 1
ATOM 5494 O O . PHE B 1 320 ? -2.203 -44.312 -9.289 1 95.44 320 PHE B O 1
ATOM 5501 N N . GLU B 1 321 ? -4.328 -43.938 -9.906 1 95.88 321 GLU B N 1
ATOM 5502 C CA . GLU B 1 321 ? -4.883 -44.688 -8.773 1 95.88 321 GLU B CA 1
ATOM 5503 C C . GLU B 1 321 ? -4.387 -46.125 -8.766 1 95.88 321 GLU B C 1
ATOM 5505 O O . GLU B 1 321 ? -4.078 -46.688 -7.699 1 95.88 321 GLU B O 1
ATOM 5510 N N . HIS B 1 322 ? -4.355 -46.656 -9.922 1 96.62 322 HIS B N 1
ATOM 5511 C CA . HIS B 1 322 ? -3.85 -48.031 -10.031 1 96.62 322 HIS B CA 1
ATOM 5512 C C . HIS B 1 322 ? -2.393 -48.094 -9.594 1 96.62 322 HIS B C 1
ATOM 5514 O O . HIS B 1 322 ? -2.016 -49 -8.852 1 96.62 322 HIS B O 1
ATOM 5520 N N . LEU B 1 323 ? -1.587 -47.219 -10.031 1 97 323 LEU B N 1
ATOM 5521 C CA . LEU B 1 323 ? -0.181 -47.188 -9.648 1 97 323 LEU B CA 1
ATOM 5522 C C . LEU B 1 323 ? -0.037 -46.969 -8.148 1 97 323 LEU B C 1
ATOM 5524 O O . LEU B 1 323 ? 0.779 -47.625 -7.492 1 97 323 LEU B O 1
ATOM 5528 N N . LYS B 1 324 ? -0.793 -46.031 -7.625 1 96.38 324 LYS B N 1
ATOM 5529 C CA . LYS B 1 324 ? -0.761 -45.719 -6.199 1 96.38 324 LYS B CA 1
ATOM 5530 C C . LYS B 1 324 ? -1.094 -46.938 -5.363 1 96.38 324 LYS B C 1
ATOM 5532 O O . LYS B 1 324 ? -0.433 -47.219 -4.359 1 96.38 324 LYS B O 1
ATOM 5537 N N . GLU B 1 325 ? -2.074 -47.656 -5.762 1 96.88 325 GLU B N 1
ATOM 5538 C CA . GLU B 1 325 ? -2.486 -48.844 -5.055 1 96.88 325 GLU B CA 1
ATOM 5539 C C . GLU B 1 325 ? -1.394 -49.938 -5.098 1 96.88 325 GLU B C 1
ATOM 5541 O O . GLU B 1 325 ? -1.086 -50.531 -4.078 1 96.88 325 GLU B O 1
ATOM 5546 N N . GLU B 1 326 ? -0.826 -50.156 -6.254 1 96.81 326 GLU B N 1
ATOM 5547 C CA . GLU B 1 326 ? 0.233 -51.156 -6.379 1 96.81 326 GLU B CA 1
ATOM 5548 C C . GLU B 1 326 ? 1.461 -50.75 -5.562 1 96.81 326 GLU B C 1
ATOM 5550 O O . GLU B 1 326 ? 2.158 -51.625 -5.023 1 96.81 326 GLU B O 1
ATOM 5555 N N . PHE B 1 327 ? 1.751 -49.5 -5.523 1 97.06 327 PHE B N 1
ATOM 5556 C CA . PHE B 1 327 ? 2.863 -49.031 -4.699 1 97.06 327 PHE B CA 1
ATOM 5557 C C . PHE B 1 327 ? 2.582 -49.281 -3.223 1 97.06 327 PHE B C 1
ATOM 5559 O O . PHE B 1 327 ? 3.465 -49.719 -2.482 1 97.06 327 PHE B O 1
ATOM 5566 N N . ARG B 1 328 ? 1.397 -48.969 -2.814 1 96.94 328 ARG B N 1
ATOM 5567 C CA . ARG B 1 328 ? 0.984 -49.219 -1.436 1 96.94 328 ARG B CA 1
ATOM 5568 C C . ARG B 1 328 ? 1.136 -50.688 -1.066 1 96.94 328 ARG B C 1
ATOM 5570 O O . ARG B 1 328 ? 1.525 -51 0.056 1 96.94 328 ARG B O 1
ATOM 5577 N N . GLU B 1 329 ? 0.869 -51.562 -2.01 1 97 329 GLU B N 1
ATOM 5578 C CA . GLU B 1 329 ? 0.92 -53 -1.797 1 97 329 GLU B CA 1
ATOM 5579 C C . GLU B 1 329 ? 2.338 -53.531 -1.979 1 97 329 GLU B C 1
ATOM 5581 O O . GLU B 1 329 ? 2.559 -54.75 -1.952 1 97 329 GLU B O 1
ATOM 5586 N N . LYS B 1 330 ? 3.26 -52.688 -2.264 1 95.69 330 LYS B N 1
ATOM 5587 C CA . LYS B 1 330 ? 4.68 -53 -2.379 1 95.69 330 LYS B CA 1
ATOM 5588 C C . LYS B 1 330 ? 4.945 -53.875 -3.605 1 95.69 330 LYS B C 1
ATOM 5590 O O . LYS B 1 330 ? 5.859 -54.688 -3.602 1 95.69 330 LYS B O 1
ATOM 5595 N N . LYS B 1 331 ? 4.082 -53.625 -4.586 1 94.56 331 LYS B N 1
ATOM 5596 C CA . LYS B 1 331 ? 4.281 -54.344 -5.844 1 94.56 331 LYS B CA 1
ATOM 5597 C C . LYS B 1 331 ? 5.207 -53.562 -6.773 1 94.56 331 LYS B C 1
ATOM 5599 O O . LYS B 1 331 ? 5.707 -54.125 -7.758 1 94.56 331 LYS B O 1
ATOM 5604 N N . VAL B 1 332 ? 5.391 -52.375 -6.465 1 95.06 332 VAL B N 1
ATOM 5605 C CA . VAL B 1 332 ? 6.324 -51.531 -7.195 1 95.06 332 VAL B CA 1
ATOM 5606 C C . VAL B 1 332 ? 7.488 -51.156 -6.289 1 95.06 332 VAL B C 1
ATOM 5608 O O . VAL B 1 332 ? 7.285 -50.5 -5.25 1 95.06 332 VAL B O 1
ATOM 5611 N N . HIS B 1 333 ? 8.633 -51.562 -6.695 1 94.69 333 HIS B N 1
ATOM 5612 C CA . HIS B 1 333 ? 9.82 -51.188 -5.922 1 94.69 333 HIS B CA 1
ATOM 5613 C C . HIS B 1 333 ? 10.172 -49.719 -6.121 1 94.69 333 HIS B C 1
ATOM 5615 O O . HIS B 1 333 ? 10.117 -49.219 -7.242 1 94.69 333 HIS B O 1
ATOM 5621 N N . PRO B 1 334 ? 10.562 -49.094 -5.008 1 95.12 334 PRO B N 1
ATOM 5622 C CA . PRO B 1 334 ? 10.93 -47.688 -5.113 1 95.12 334 PRO B CA 1
ATOM 5623 C C . PRO B 1 334 ? 12.016 -47.438 -6.16 1 95.12 334 PRO B C 1
ATOM 5625 O O . PRO B 1 334 ? 11.977 -46.406 -6.855 1 95.12 334 PRO B O 1
ATOM 5628 N N . GLY B 1 335 ? 12.922 -48.312 -6.219 1 94.88 335 GLY B N 1
ATOM 5629 C CA . GLY B 1 335 ? 13.984 -48.156 -7.203 1 94.88 335 GLY B CA 1
ATOM 5630 C C . GLY B 1 335 ? 13.477 -48.125 -8.633 1 94.88 335 GLY B C 1
ATOM 5631 O O . GLY B 1 335 ? 13.977 -47.344 -9.453 1 94.88 335 GLY B O 1
ATOM 5632 N N . ASP B 1 336 ? 12.539 -48.969 -8.945 1 95.5 336 ASP B N 1
ATOM 5633 C CA . ASP B 1 336 ? 11.945 -49 -10.281 1 95.5 336 ASP B CA 1
ATOM 5634 C C . ASP B 1 336 ? 11.156 -47.719 -10.555 1 95.5 336 ASP B C 1
ATOM 5636 O O . ASP B 1 336 ? 11.203 -47.188 -11.664 1 95.5 336 ASP B O 1
ATOM 5640 N N . LEU B 1 337 ? 10.438 -47.344 -9.547 1 96.56 337 LEU B N 1
ATOM 5641 C CA . LEU B 1 337 ? 9.688 -46.094 -9.688 1 96.56 337 LEU B CA 1
ATOM 5642 C C . LEU B 1 337 ? 10.617 -44.906 -9.953 1 96.56 337 LEU B C 1
ATOM 5644 O O . LEU B 1 337 ? 10.398 -44.156 -10.891 1 96.56 337 LEU B O 1
ATOM 5648 N N . LYS B 1 338 ? 11.656 -44.781 -9.156 1 96.25 338 LYS B N 1
ATOM 5649 C CA . LYS B 1 338 ? 12.617 -43.688 -9.297 1 96.25 338 LYS B CA 1
ATOM 5650 C C . LYS B 1 338 ? 13.273 -43.719 -10.672 1 96.25 338 LYS B C 1
ATOM 5652 O O . LYS B 1 338 ? 13.445 -42.656 -11.297 1 96.25 338 LYS B O 1
ATOM 5657 N N . ALA B 1 339 ? 13.594 -44.844 -11.109 1 95.81 339 ALA B N 1
ATOM 5658 C CA . ALA B 1 339 ? 14.25 -44.969 -12.406 1 95.81 339 ALA B CA 1
ATOM 5659 C C . ALA B 1 339 ? 13.32 -44.531 -13.531 1 95.81 339 ALA B C 1
ATOM 5661 O O . ALA B 1 339 ? 13.75 -43.844 -14.461 1 95.81 339 ALA B O 1
ATOM 5662 N N . SER B 1 340 ? 12.117 -44.969 -13.492 1 96.62 340 SER B N 1
ATOM 5663 C CA . SER B 1 340 ? 11.141 -44.594 -14.516 1 96.62 340 SER B CA 1
ATOM 5664 C C . SER B 1 340 ? 10.844 -43.094 -14.492 1 96.62 340 SER B C 1
ATOM 5666 O O . SER B 1 340 ? 10.711 -42.469 -15.547 1 96.62 340 SER B O 1
ATOM 5668 N N . VAL B 1 341 ? 10.758 -42.594 -13.289 1 96.69 341 VAL B N 1
ATOM 5669 C CA . VAL B 1 341 ? 10.508 -41.156 -13.148 1 96.69 341 VAL B CA 1
ATOM 5670 C C . VAL B 1 341 ? 11.719 -40.375 -13.656 1 96.69 341 VAL B C 1
ATOM 5672 O O . VAL B 1 341 ? 11.562 -39.344 -14.305 1 96.69 341 VAL B O 1
ATOM 5675 N N . THR B 1 342 ? 12.93 -40.812 -13.352 1 97.5 342 THR B N 1
ATOM 5676 C CA . THR B 1 342 ? 14.148 -40.188 -13.852 1 97.5 342 THR B CA 1
ATOM 5677 C C . THR B 1 342 ? 14.125 -40.125 -15.375 1 97.5 342 THR B C 1
ATOM 5679 O O . THR B 1 342 ? 14.422 -39.062 -15.953 1 97.5 342 THR B O 1
ATOM 5682 N N . SER B 1 343 ? 13.766 -41.219 -15.961 1 96.88 343 SER B N 1
ATOM 5683 C CA . SER B 1 343 ? 13.68 -41.25 -17.422 1 96.88 343 SER B CA 1
ATOM 5684 C C . SER B 1 343 ? 12.648 -40.281 -17.938 1 96.88 343 SER B C 1
ATOM 5686 O O . SER B 1 343 ? 12.906 -39.531 -18.891 1 96.88 343 SER B O 1
ATOM 5688 N N . GLY B 1 344 ? 11.484 -40.281 -17.375 1 96.44 344 GLY B N 1
ATOM 5689 C CA . GLY B 1 344 ? 10.43 -39.344 -17.766 1 96.44 344 GLY B CA 1
ATOM 5690 C C . GLY B 1 344 ? 10.844 -37.906 -17.641 1 96.44 344 GLY B C 1
ATOM 5691 O O . GLY B 1 344 ? 10.641 -37.094 -18.562 1 96.44 344 GLY B O 1
ATOM 5692 N N . ILE B 1 345 ? 11.453 -37.531 -16.5 1 96.62 345 ILE B N 1
ATOM 5693 C CA . ILE B 1 345 ? 11.867 -36.156 -16.25 1 96.62 345 ILE B CA 1
ATOM 5694 C C . ILE B 1 345 ? 12.945 -35.75 -17.25 1 96.62 345 ILE B C 1
ATOM 5696 O O . ILE B 1 345 ? 12.898 -34.656 -17.797 1 96.62 345 ILE B O 1
ATOM 5700 N N . ASN B 1 346 ? 13.867 -36.594 -17.5 1 97.31 346 ASN B N 1
ATOM 5701 C CA . ASN B 1 346 ? 14.938 -36.281 -18.438 1 97.31 346 ASN B CA 1
ATOM 5702 C C . ASN B 1 346 ? 14.398 -36.062 -19.859 1 97.31 346 ASN B C 1
ATOM 5704 O O . ASN B 1 346 ? 14.898 -35.25 -20.609 1 97.31 346 ASN B O 1
ATOM 5708 N N . ARG B 1 347 ? 13.398 -36.844 -20.25 1 96.44 347 ARG B N 1
ATOM 5709 C CA . ARG B 1 347 ? 12.773 -36.656 -21.547 1 96.44 347 ARG B CA 1
ATOM 5710 C C . ARG B 1 347 ? 12.055 -35.312 -21.641 1 96.44 347 ARG B C 1
ATOM 5712 O O . ARG B 1 347 ? 12.008 -34.688 -22.703 1 96.44 347 ARG B O 1
ATOM 5719 N N . LEU B 1 348 ? 11.523 -34.906 -20.531 1 95.81 348 LEU B N 1
ATOM 5720 C CA . LEU B 1 348 ? 10.844 -33.625 -20.5 1 95.81 348 LEU B CA 1
ATOM 5721 C C . LEU B 1 348 ? 11.844 -32.469 -20.562 1 95.81 348 LEU B C 1
ATOM 5723 O O . LEU B 1 348 ? 11.57 -31.422 -21.156 1 95.81 348 LEU B O 1
ATOM 5727 N N . LEU B 1 349 ? 13.031 -32.656 -19.906 1 97 349 LEU B N 1
ATOM 5728 C CA . LEU B 1 349 ? 13.992 -31.578 -19.75 1 97 349 LEU B CA 1
ATOM 5729 C C . LEU B 1 349 ? 14.883 -31.453 -20.984 1 97 349 LEU B C 1
ATOM 5731 O O . LEU B 1 349 ? 15.43 -30.375 -21.25 1 97 349 LEU B O 1
ATOM 5735 N N . GLU B 1 350 ? 14.977 -32.5 -21.75 1 96.56 350 GLU B N 1
ATOM 5736 C CA . GLU B 1 350 ? 15.922 -32.562 -22.859 1 96.56 350 GLU B CA 1
ATOM 5737 C C . GLU B 1 350 ? 15.672 -31.438 -23.844 1 96.56 350 GLU B C 1
ATOM 5739 O O . GLU B 1 350 ? 16.594 -30.688 -24.203 1 96.56 350 GLU B O 1
ATOM 5744 N N . PRO B 1 351 ? 14.469 -31.297 -24.359 1 95.31 351 PRO B N 1
ATOM 5745 C CA . PRO B 1 351 ? 14.25 -30.203 -25.328 1 95.31 351 PRO B CA 1
ATOM 5746 C C . PRO B 1 351 ? 14.484 -28.828 -24.719 1 95.31 351 PRO B C 1
ATOM 5748 O O . PRO B 1 351 ? 14.852 -27.891 -25.438 1 95.31 351 PRO B O 1
ATOM 5751 N N . ILE B 1 352 ? 14.242 -28.641 -23.469 1 95.5 352 ILE B N 1
ATOM 5752 C CA . ILE B 1 352 ? 14.453 -27.375 -22.797 1 95.5 352 ILE B CA 1
ATOM 5753 C C . ILE B 1 352 ? 15.945 -27.062 -22.703 1 95.5 352 ILE B C 1
ATOM 5755 O O . ILE B 1 352 ? 16.375 -25.953 -23.031 1 95.5 352 ILE B O 1
ATOM 5759 N N . ARG B 1 353 ? 16.703 -28.109 -22.281 1 96.88 353 ARG B N 1
ATOM 5760 C CA . ARG B 1 353 ? 18.156 -27.969 -22.234 1 96.88 353 ARG B CA 1
ATOM 5761 C C . ARG B 1 353 ? 18.719 -27.609 -23.609 1 96.88 353 ARG B C 1
ATOM 5763 O O . ARG B 1 353 ? 19.578 -26.75 -23.719 1 96.88 353 ARG B O 1
ATOM 5770 N N . LYS B 1 354 ? 18.25 -28.281 -24.594 1 96.06 354 LYS B N 1
ATOM 5771 C CA . LYS B 1 354 ? 18.719 -28.047 -25.969 1 96.06 354 LYS B CA 1
ATOM 5772 C C . LYS B 1 354 ? 18.406 -26.625 -26.422 1 96.06 354 LYS B C 1
ATOM 5774 O O . LYS B 1 354 ? 19.25 -25.969 -27.031 1 96.06 354 LYS B O 1
ATOM 5779 N N . ALA B 1 355 ? 17.219 -26.188 -26.172 1 94.94 355 ALA B N 1
ATOM 5780 C CA . ALA B 1 355 ? 16.828 -24.812 -26.531 1 94.94 355 ALA B CA 1
ATOM 5781 C C . ALA B 1 355 ? 17.719 -23.797 -25.844 1 94.94 355 ALA B C 1
ATOM 5783 O O . ALA B 1 355 ? 18.141 -22.812 -26.469 1 94.94 355 ALA B O 1
ATOM 5784 N N . PHE B 1 356 ? 17.969 -24 -24.609 1 96.25 356 PHE B N 1
ATOM 5785 C CA . PHE B 1 356 ? 18.828 -23.109 -23.844 1 96.25 356 PHE B CA 1
ATOM 5786 C C . PHE B 1 356 ? 20.25 -23.094 -24.422 1 96.25 356 PHE B C 1
ATOM 5788 O O . PHE B 1 356 ? 20.828 -22.016 -24.609 1 96.25 356 PHE B O 1
ATOM 5795 N N . GLU B 1 357 ? 20.703 -24.266 -24.672 1 96.56 357 GLU B N 1
ATOM 5796 C CA . GLU B 1 357 ? 22.062 -24.406 -25.188 1 96.56 357 GLU B CA 1
ATOM 5797 C C . GLU B 1 357 ? 22.219 -23.734 -26.547 1 96.56 357 GLU B C 1
ATOM 5799 O O . GLU B 1 357 ? 23.281 -23.203 -26.859 1 96.56 357 GLU B O 1
ATOM 5804 N N . GLY B 1 358 ? 21.203 -23.703 -27.25 1 95.69 358 GLY B N 1
ATOM 5805 C CA . GLY B 1 358 ? 21.266 -23.156 -28.609 1 95.69 358 GLY B CA 1
ATOM 5806 C C . GLY B 1 358 ? 20.938 -21.672 -28.672 1 95.69 358 GLY B C 1
ATOM 5807 O O . GLY B 1 358 ? 20.969 -21.078 -29.75 1 95.69 358 GLY B O 1
ATOM 5808 N N . ASP B 1 359 ? 20.625 -21.062 -27.625 1 96.19 359 ASP B N 1
ATOM 5809 C CA . ASP B 1 359 ? 20.188 -19.672 -27.609 1 96.19 359 ASP B CA 1
ATOM 5810 C C . ASP B 1 359 ? 21.156 -18.812 -26.781 1 96.19 359 ASP B C 1
ATOM 5812 O O . ASP B 1 359 ? 20.984 -18.672 -25.578 1 96.19 359 ASP B O 1
ATOM 5816 N N . GLU B 1 360 ? 22 -18.078 -27.438 1 97.38 360 GLU B N 1
ATOM 5817 C CA . GLU B 1 360 ? 23.031 -17.281 -26.781 1 97.38 360 GLU B CA 1
ATOM 5818 C C . GLU B 1 360 ? 22.406 -16.156 -25.953 1 97.38 360 GLU B C 1
ATOM 5820 O O . GLU B 1 360 ? 22.938 -15.789 -24.906 1 97.38 360 GLU B O 1
ATOM 5825 N N . GLU B 1 361 ? 21.391 -15.672 -26.453 1 96.81 361 GLU B N 1
ATOM 5826 C CA . GLU B 1 361 ? 20.703 -14.609 -25.719 1 96.81 361 GLU B CA 1
ATOM 5827 C C . GLU B 1 361 ? 20.109 -15.133 -24.406 1 96.81 361 GLU B C 1
ATOM 5829 O O . GLU B 1 361 ? 20.156 -14.461 -23.391 1 96.81 361 GLU B O 1
ATOM 5834 N N . TRP B 1 362 ? 19.562 -16.297 -24.453 1 96.5 362 TRP B N 1
ATOM 5835 C CA . TRP B 1 362 ? 19.016 -16.906 -23.25 1 96.5 362 TRP B CA 1
ATOM 5836 C C . TRP B 1 362 ? 20.125 -17.172 -22.234 1 96.5 362 TRP B C 1
ATOM 5838 O O . TRP B 1 362 ? 19.938 -16.953 -21.031 1 96.5 362 TRP B O 1
ATOM 5848 N N . LYS B 1 363 ? 21.234 -17.578 -22.703 1 97 363 LYS B N 1
ATOM 5849 C CA . LYS B 1 363 ? 22.375 -17.812 -21.828 1 97 363 LYS B CA 1
ATOM 5850 C C . LYS B 1 363 ? 22.828 -16.516 -21.156 1 97 363 LYS B C 1
ATOM 5852 O O . LYS B 1 363 ? 23.156 -16.5 -19.969 1 97 363 LYS B O 1
ATOM 5857 N N . ARG B 1 364 ? 22.844 -15.516 -21.938 1 97.31 364 ARG B N 1
ATOM 5858 C CA . ARG B 1 364 ? 23.219 -14.211 -21.406 1 97.31 364 ARG B CA 1
ATOM 5859 C C . ARG B 1 364 ? 22.234 -13.75 -20.328 1 97.31 364 ARG B C 1
ATOM 5861 O O . ARG B 1 364 ? 22.656 -13.328 -19.25 1 97.31 364 ARG B O 1
ATOM 5868 N N . ILE B 1 365 ? 21 -13.898 -20.578 1 97 365 ILE B N 1
ATOM 5869 C CA . ILE B 1 365 ? 19.953 -13.492 -19.641 1 97 365 ILE B CA 1
ATOM 5870 C C . ILE B 1 365 ? 20.047 -14.328 -18.359 1 97 365 ILE B C 1
ATOM 5872 O O . ILE B 1 365 ? 19.891 -13.805 -17.266 1 97 365 ILE B O 1
ATOM 5876 N N . ALA B 1 366 ? 20.312 -15.609 -18.531 1 96.12 366 ALA B N 1
ATOM 5877 C CA . ALA B 1 366 ? 20.438 -16.5 -17.375 1 96.12 366 ALA B CA 1
ATOM 5878 C C . ALA B 1 366 ? 21.578 -16.047 -16.469 1 96.12 366 ALA B C 1
ATOM 5880 O O . ALA B 1 366 ? 21.438 -16.078 -15.234 1 96.12 366 ALA B O 1
ATOM 5881 N N . GLY B 1 367 ? 22.656 -15.633 -17.047 1 95.88 367 GLY B N 1
ATOM 5882 C CA . GLY B 1 367 ? 23.781 -15.125 -16.281 1 95.88 367 GLY B CA 1
ATOM 5883 C C . GLY B 1 367 ? 23.469 -13.852 -15.531 1 95.88 367 GLY B C 1
ATOM 5884 O O . GLY B 1 367 ? 23.938 -13.648 -14.406 1 95.88 367 GLY B O 1
ATOM 5885 N N . LEU B 1 368 ? 22.656 -13.023 -16.109 1 95.38 368 LEU B N 1
ATOM 5886 C CA . LEU B 1 368 ? 22.281 -11.75 -15.508 1 95.38 368 LEU B CA 1
ATOM 5887 C C . LEU B 1 368 ? 21.219 -11.961 -14.43 1 95.38 368 LEU B C 1
ATOM 5889 O O . LEU B 1 368 ? 21.219 -11.266 -13.414 1 95.38 368 LEU B O 1
ATOM 5893 N N . ALA B 1 369 ? 20.344 -12.914 -14.648 1 94.88 369 ALA B N 1
ATOM 5894 C CA . ALA B 1 369 ? 19.219 -13.172 -13.742 1 94.88 369 ALA B CA 1
ATOM 5895 C C . ALA B 1 369 ? 19.672 -13.898 -12.484 1 94.88 369 ALA B C 1
ATOM 5897 O O . ALA B 1 369 ? 19.125 -13.688 -11.406 1 94.88 369 ALA B O 1
ATOM 5898 N N . TYR B 1 370 ? 20.641 -14.727 -12.648 1 92.81 370 TYR B N 1
ATOM 5899 C CA . TYR B 1 370 ? 21.125 -15.539 -11.539 1 92.81 370 TYR B CA 1
ATOM 5900 C C . TYR B 1 370 ? 22.641 -15.586 -11.516 1 92.81 370 TYR B C 1
ATOM 5902 O O . TYR B 1 370 ? 23.25 -16.625 -11.789 1 92.81 370 TYR B O 1
ATOM 5910 N N . PRO B 1 371 ? 23.188 -14.453 -11.07 1 88.81 371 PRO B N 1
ATOM 5911 C CA . PRO B 1 371 ? 24.656 -14.375 -11.055 1 88.81 371 PRO B CA 1
ATOM 5912 C C . PRO B 1 371 ? 25.281 -15.336 -10.055 1 88.81 371 PRO B C 1
ATOM 5914 O O . PRO B 1 371 ? 24.672 -15.648 -9.031 1 88.81 371 PRO B O 1
ATOM 5917 N N . GLU B 1 372 ? 26.297 -15.961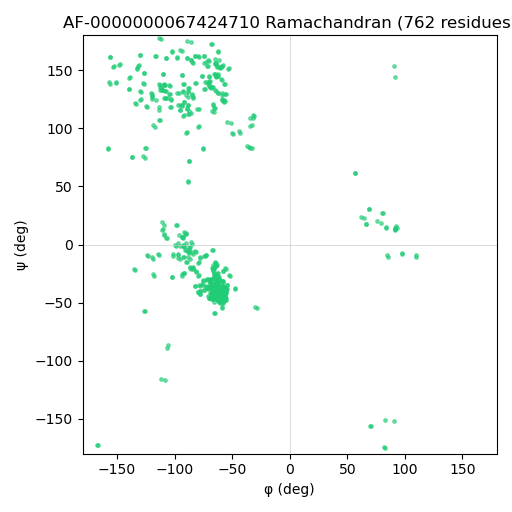 -10.539 1 76.75 372 GLU B N 1
ATOM 5918 C CA . GLU B 1 372 ? 27.016 -16.844 -9.625 1 76.75 372 GLU B CA 1
ATOM 5919 C C . GLU B 1 372 ? 27.547 -16.078 -8.422 1 76.75 372 GLU B C 1
ATOM 5921 O O . GLU B 1 372 ? 27.906 -14.906 -8.531 1 76.75 372 GLU B O 1
ATOM 5926 N N . ALA B 1 373 ? 27.25 -16.469 -7.227 1 61.84 373 ALA B N 1
ATOM 5927 C CA . ALA B 1 373 ? 27.625 -15.812 -5.969 1 61.84 373 ALA B CA 1
ATOM 5928 C C . ALA B 1 373 ? 28.953 -15.07 -6.109 1 61.84 373 ALA B C 1
ATOM 5930 O O . ALA B 1 373 ? 29.141 -14.023 -5.5 1 61.84 373 ALA B O 1
ATOM 5931 N N . GLY B 1 374 ? 30 -15.523 -6.492 1 47.59 374 GLY B N 1
ATOM 5932 C CA . GLY B 1 374 ? 31.297 -14.852 -6.363 1 47.59 374 GLY B CA 1
ATOM 5933 C C . GLY B 1 374 ? 31.359 -13.531 -7.109 1 47.59 374 GLY B C 1
ATOM 5934 O O . GLY B 1 374 ? 32.281 -12.742 -6.914 1 47.59 374 GLY B O 1
ATOM 5935 N N . LYS B 1 375 ? 30.656 -13.32 -8.227 1 41.69 375 LYS B N 1
ATOM 5936 C CA . LYS B 1 375 ? 31 -12.164 -9.047 1 41.69 375 LYS B CA 1
ATOM 5937 C C . LYS B 1 375 ? 30.203 -10.938 -8.633 1 41.69 375 LYS B C 1
ATOM 5939 O O . LYS B 1 375 ? 30.016 -10.008 -9.422 1 41.69 375 LYS B O 1
ATOM 5944 N N . VAL B 1 376 ? 29.5 -10.883 -7.621 1 39.66 376 VAL B N 1
ATOM 5945 C CA . VAL B 1 376 ? 28.969 -9.547 -7.375 1 39.66 376 VAL B CA 1
ATOM 5946 C C . VAL B 1 376 ? 30.094 -8.523 -7.449 1 39.66 376 VAL B C 1
ATOM 5948 O O . VAL B 1 376 ? 31.078 -8.609 -6.711 1 39.66 376 VAL B O 1
ATOM 5951 N N . GLU B 1 377 ? 30.359 -7.91 -8.391 1 35.06 377 GLU B N 1
ATOM 5952 C CA . GLU B 1 377 ? 31.281 -6.781 -8.492 1 35.06 377 GLU B CA 1
ATOM 5953 C C . GLU B 1 377 ? 31.094 -5.816 -7.32 1 35.06 377 GLU B C 1
ATOM 5955 O O . GLU B 1 377 ? 29.984 -5.375 -7.043 1 35.06 377 GLU B O 1
ATOM 5960 N N . LYS B 1 378 ? 31.891 -5.906 -6.246 1 35.53 378 LYS B N 1
ATOM 5961 C CA . LYS B 1 378 ? 32.094 -4.789 -5.324 1 35.53 378 LYS B CA 1
ATOM 5962 C C . LYS B 1 378 ? 32.094 -3.459 -6.07 1 35.53 378 LYS B C 1
ATOM 5964 O O . LYS B 1 378 ? 32.938 -3.242 -6.953 1 35.53 378 LYS B O 1
ATOM 5969 N N . LYS B 1 379 ? 31.219 -2.789 -6.402 1 33.94 379 LYS B N 1
ATOM 5970 C CA . LYS B 1 379 ? 31.391 -1.356 -6.621 1 33.94 379 LYS B CA 1
ATOM 5971 C C . LYS B 1 379 ? 32.469 -0.789 -5.691 1 33.94 379 LYS B C 1
ATOM 5973 O O . LYS B 1 379 ? 32.438 -1.043 -4.484 1 33.94 379 LYS B O 1
ATOM 5978 N N . LYS B 1 380 ? 33.656 -0.337 -5.906 1 31.3 380 LYS B N 1
ATOM 5979 C CA . LYS B 1 380 ? 34.625 0.534 -5.27 1 31.3 380 LYS B CA 1
ATOM 5980 C C . LYS B 1 380 ? 33.938 1.664 -4.504 1 31.3 380 LYS B C 1
ATOM 5982 O O . LYS B 1 380 ? 33.156 2.412 -5.07 1 31.3 380 LYS B O 1
ATOM 5987 N N . LYS B 1 381 ? 33.781 1.719 -3.178 1 28.91 381 LYS B N 1
ATOM 5988 C CA . LYS B 1 381 ? 33.719 2.945 -2.387 1 28.91 381 LYS B CA 1
ATOM 5989 C C . LYS B 1 381 ? 34.625 4.02 -2.979 1 28.91 381 LYS B C 1
ATOM 5991 O O . LYS B 1 381 ? 35.844 3.793 -3.168 1 28.91 381 LYS B O 1
ATOM 5996 N N . VAL B 1 382 ? 34.406 4.824 -3.914 1 27.09 382 VAL B N 1
ATOM 5997 C CA . VAL B 1 382 ? 35.125 6.09 -3.908 1 27.09 382 VAL B CA 1
ATOM 5998 C C . VAL B 1 382 ? 35.375 6.539 -2.469 1 27.09 382 VAL B C 1
ATOM 6000 O O . VAL B 1 382 ? 34.438 6.633 -1.675 1 27.09 382 VAL B O 1
ATOM 6003 N N . SER B 1 383 ? 36.531 6.516 -1.945 1 23.19 383 SER B N 1
ATOM 6004 C CA . SER B 1 383 ? 37.062 7.438 -0.957 1 23.19 383 SER B CA 1
ATOM 6005 C C . SER B 1 383 ? 36.688 8.883 -1.281 1 23.19 383 SER B C 1
ATOM 6007 O O . SER B 1 383 ? 36.688 9.273 -2.449 1 23.19 383 SER B O 1
#

Radius of gyration: 35.01 Å; Cα contacts (8 Å, |Δi|>4): 1245; chains: 2; bounding box: 74×114×77 Å

Nearest PDB structures (foldseek):
  7rou-assembly1_A-2  TM=9.618E-01  e=4.244E-41  Homo sapiens
  5thh-assembly1_A-2  TM=9.648E-01  e=7.411E-40  Homo sapiens
  5thl-assembly1_A-2  TM=9.538E-01  e=4.226E-40  Homo sapiens
  1q11-assembly1_A  TM=9.623E-01  e=2.280E-39  Homo sapiens
  2dlc-assembly1_X-2  TM=9.376E-01  e=4.926E-40  Saccharomyces cerevisiae

Secondary structure (DSSP, 8-state):
---HHHHHHHHHTT-SEEESHHHHHHHHHTTPPPEEEEEE--SS--BGGGHHHHHHHHHHHHTT-EEEEEE-HHHHHHH-TTS-HHHHHHHHHHHHHHHHHHHHHTT---TTEEEEETHHHHTSHHHHHHHHHHHTT-BHHHHHHHHTTTS---SS-BHHHHHHHHHHHHHHHHTT-SEEEEEGGGHHHHHHHHHHTGGGTPPP-EEEEEPPPBPTTSSB--TT-GGG--BTT--HHHHHHHHHHS---TT--TT-HHHHHIIIIIHHHHHHHHHHHTS--PPTT------SS-TTPPTT--EEE---GGGT--EEESSHHHHHHHHHTT-S-HHHHHHHHHHHHHHHHHHHHHHHHT-HHHHHHHHHHS--GGG--------/---HHHHHHHHHTT-SEEESHHHHHHHHHTTPPPEEEEEE--SS--BGGGHHHHHHHHHHHHTT-EEEEEE-HHHHHHH-TTS-HHHHHHHHHHHHHHHHHHHHHTT--GGGEEEEETHHHHTSHHHHHHHHHHHTT-BHHHHHHHHTTTS---SS-BHHHHHHHHHHHHHHHHTT-SEEEEEGGGHHHHHHHHHHTGGGTPPP-EEEEEPPPBPTTSSB--TT-GGG--BTT--HHHHHHHHHHS---TT--TT-HHHHHIIIIIHHHHHHHHHHHTS--PPTT------SS-TTPPTT--EEE---GGGT--EEESSHHHHHHHHHTT-S-HHHHHHHHHHHHHHHHHHHHHHHHT-HHHHHHHHHHS--GGG--------

Organism: Laccaria bicolor (strain S238N-H82 / ATCC MYA-4686) (NCBI:txid486041)

InterPro domains:
  IPR002305 Aminoacyl-tRNA synthetase, class Ic [PF00579] (31-349)
  IPR002307 Tyrosine-tRNA ligase [PR01040] (45-67)
  IPR002307 Tyrosine-tRNA ligase [PR01040] (156-171)
  IPR002307 Tyrosine-tRNA ligase [PR01040] (173-195)
  IPR002307 Tyrosine-tRNA ligase [PR01040] (206-218)
  IPR002307 Tyrosine-tRNA ligase [TIGR00234] (5-359)
  IPR014729 Rossmann-like alpha/beta/alpha sandwich fold [G3DSA:3.40.50.620] (1-211)
  IPR023617 Tyrosine-tRNA ligase, archaeal/eukaryotic-type [PIRSF006588] (3-371)
  IPR050489 Tyrosine--tRNA ligase [PTHR46264] (3-366)